Protein AF-A0A9Q0K2D1-F1 (afdb_monomer)

Sequence (538 aa):
MVQVMLWQLGLAVEKKRRWIALNLELIKLFEDSDSLVTKKASMDGAKSKTISRNSLKMVSFIALILSNTYSEKMATAAIEIMHAEAAASGDEMCTAKTMKQGEGLRQYYLQHIHDLQLQVRQKTHNLNRLEAQRNDVNSRVRMLREELQLLQEPGSYVGEVVKVMGKSKVLVKVHPEGKYVVDIDKNIDITKITPSTRVALRNDSYVLHLILPSKVDPLVNLMKVEKVPDSTYDMIGGLDQQIKEIKEVIELPIKHPELFESLGIAQPKGVLLYGPPGTGKTLLARAVAHHTDCTFIRVSGSELVQKYIGEGSRMVRELFVMAREHAPSIIFMDEIDSIGSARMESGTGNGDSEVQRTMLELLNQLDGFEASNKIKVLMATNRIDILDQALLRPGRIDRKIEFPNPNEESRFDILKIHSRKMNLMRGIDLKKIAEKMNGASGAELKAVCTEAGMFALRERRVHVTHEDFEMAVAKVMKKETDKNMSLRKLWKVGLSSGPLLPLESISSSRDEVRVVSLPLTKYAPAWSSVVIGDTGTW

Secondary structure (DSSP, 8-state):
-HHHHHHHHHHHHHHHHHHHHHHHHHHHHHHHHHHHHHHHTTT--S------HHHHHHHHHHHHHHHHHHHHHHHHHHHHHHHHHHHT-----------SSSHHHHHHHHHHHHHHHHHHHHHHHHHHHHHHHHHHHHHHHHHHHHHHHHHTSPPPEEEEEEEEETTTEEEEEETTTEEEEEEBPTTS-GGG--TT-EEEEPTTT--EEEEPPP---HHHHHHEESS-----GGGS-S-HHHHHHHIIIIIHHHH-HHHHHHHTPPPP-EEEEESSTTSSHHHHHHHHHHHHTPEEEEEEGGGG--SSTTHHHHHHHHHHHHHHHT-SEEEEEE-GGGT-B--------HHHHHHHHHHHHHHHHHHT--TTS-EEEEEEES-SSSB-TTTTSTTT--EEEE-PPPPHHHHHHHHHHHHTTS-BPTT--HHHHHHH-TT--HHHHHHHHHHHHHHHHHTT-SSB-HHHHHHHHHHHHHHHHHHHHHHHHHHHHHS---------------------------------PPP-------

Organism: NCBI:txid273540

Nearest PDB structures (foldseek):
  6j30-assembly1_K  TM=7.390E-01  e=2.568E-34  Saccharomyces cerevisiae S288C
  6fvu-assembly1_K  TM=7.176E-01  e=6.577E-34  Saccharomyces cerevisiae S288C
  5mpb-assembly1_K  TM=7.673E-01  e=1.969E-31  Saccharomyces cerevisiae S288C
  5wvi-assembly1_K  TM=7.295E-01  e=3.760E-31  Saccharomyces cerevisiae S288C
  8xqw-assembly1_E  TM=7.705E-01  e=4.308E-27  Chlamydomonas reinhardtii

InterPro domains:
  IPR003593 AAA+ ATPase domain [SM00382] (267-407)
  IPR003959 ATPase, AAA-type, core [PF00004] (271-404)
  IPR003960 ATPase, AAA-type, conserved site [PS00674] (375-393)
  IPR012340 Nucleic acid-binding, OB-fold [G3DSA:2.40.50.140] (119-223)
  IPR027417 P-loop containing nucleoside triphosphate hydrolase [G3DSA:3.40.50.300] (224-405)
  IPR027417 P-loop containing nucleoside triphosphate hydrolase [SSF52540] (229-483)
  IPR032501 Proteasomal ATPase, second OB domain [PF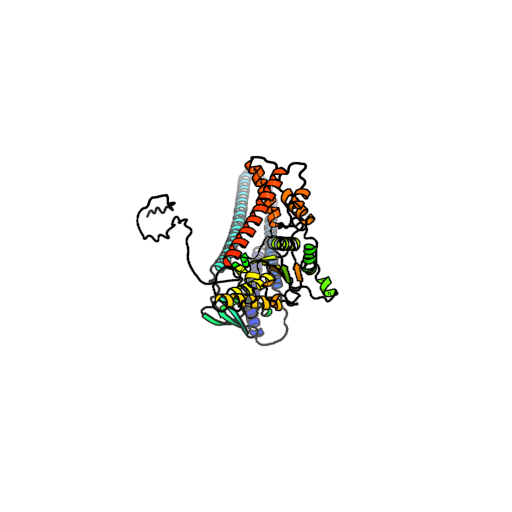16450] (158-213)
  IPR041569 AAA ATPase, AAA+ lid domain [PF17862] (428-470)
  IPR050221 26S Proteasome Regulatory ATPase [PTHR23073] (101-481)

Mean predicted aligned error: 18.63 Å

Radius of gyration: 44.42 Å; Cα contacts (8 Å, |Δi|>4): 544; chains: 1; bounding box: 154×82×91 Å

Solvent-accessible surface area (backbone atoms only — not comparable to full-atom values): 31390 Å² total; per-residue (Å²): 109,71,71,59,50,53,51,51,50,50,53,50,53,51,49,52,51,48,51,52,50,52,50,54,50,51,50,49,54,49,56,53,44,54,60,47,49,67,58,52,69,75,75,66,96,72,91,81,81,83,79,55,75,64,56,60,51,48,53,53,50,49,50,50,50,53,51,52,53,52,51,52,54,49,53,53,51,52,52,52,52,56,52,54,60,60,68,74,71,75,81,86,92,79,81,94,86,85,83,85,79,60,60,65,59,52,50,49,52,52,50,51,50,50,52,51,52,50,50,51,52,52,52,50,53,51,48,54,52,50,51,51,51,50,50,51,52,52,52,49,53,51,52,52,49,55,54,49,50,63,72,66,53,71,75,58,44,64,27,33,28,66,42,80,51,80,92,51,35,32,34,30,36,33,82,88,86,42,78,44,82,27,47,57,40,92,90,59,66,70,88,76,64,49,69,68,40,37,32,32,20,39,68,92,74,48,33,38,75,45,79,47,75,79,84,62,56,68,71,58,58,68,29,46,43,92,68,66,66,98,38,54,69,86,75,57,46,68,48,65,67,59,52,50,55,47,40,61,58,52,46,40,54,72,77,44,47,64,61,35,64,76,69,70,49,85,68,70,50,19,36,37,39,33,31,63,78,46,61,47,68,73,55,52,56,41,17,51,36,52,75,62,78,37,44,35,32,53,44,50,28,65,73,48,62,56,95,52,88,65,49,27,37,49,51,52,53,35,47,56,50,54,40,60,78,46,58,48,19,38,42,35,35,37,49,38,51,72,40,32,56,52,76,76,95,65,89,90,59,81,66,60,60,48,36,50,48,28,42,51,44,48,51,51,54,46,63,68,56,59,80,84,53,62,55,40,41,39,36,30,30,61,49,73,87,47,39,38,66,79,56,63,38,78,79,42,31,63,43,78,46,76,45,69,78,56,48,60,69,19,39,30,41,40,46,51,54,64,46,69,83,48,53,65,47,91,86,62,63,56,58,66,54,26,66,75,46,75,87,46,38,56,49,51,50,52,48,28,56,54,41,12,50,51,49,23,49,74,71,72,41,84,50,32,52,62,65,32,44,55,54,17,47,55,54,56,53,48,55,50,53,52,49,55,50,51,54,52,51,53,52,58,60,72,73,65,80,86,86,86,88,79,90,79,90,83,89,82,86,80,84,86,83,79,88,77,89,79,80,92,82,89,82,86,82,88,83,85,83,86,84,82,87,86,78,87,83,134

Foldseek 3Di:
DVVVVVVVVVVVVVVVVVVVVVVVVVVVVVVVVVVVCVVPVVPDDDDDDDPDPVVVVVVVVVVVVVVVVVVVVVVVVVVVVVVVVVVVDDDDDDDDDDDDDCPVVVVVVVVVVVVVVVVVVVVVVVVVVVVVVVVVVVVVVVVVVVVVVVVPFDFWFKWFFAADDPDFWTWTATPPPGIDIAGEDPVDDPVPRDGGWIFTAGPPRRYGDGTDDDDQPVVQVVLWDPDLPPQAPLLAFQCVVLLVVCCVQQVCCLPPVVVCVVVVHQRFAEEEEEAAPQLCLVSSLSNSCVVNVATEGEDELVNLQDPDACSSLVNLVSNVVVCQVRPVYEYEYEAVLSLFFDDDPDDDDPRNVRSPNSVVSNLVVQLPDDSPTNYHYYYYHHDPPRGDCSCVDPSRHPYYGYRYAHDLNRLLSLLVSLCVVAAADPPADSSVLSVLQPRDHSNLSNQLSVQQVVVCVVVVHRYRYNVSSVVSSVVSVVVVVVVVVVVVVVVVVVVDDDDDDDDDDDDDDDDDDDDDDDDDDDDDDDDDDDDDDDDDDD

Structure (mmCIF, N/CA/C/O backbone):
data_AF-A0A9Q0K2D1-F1
#
_entry.id   AF-A0A9Q0K2D1-F1
#
loop_
_atom_site.group_PDB
_atom_site.id
_atom_site.type_symbol
_atom_site.label_atom_id
_atom_site.label_alt_id
_atom_site.label_comp_id
_atom_site.label_asym_id
_atom_site.label_entity_id
_atom_site.label_seq_id
_atom_site.pdbx_PDB_ins_code
_atom_site.Cartn_x
_atom_site.Cartn_y
_atom_site.Cartn_z
_atom_site.occupancy
_atom_site.B_iso_or_equiv
_atom_site.auth_seq_id
_atom_site.auth_comp_id
_atom_site.auth_asym_id
_atom_site.auth_atom_id
_atom_site.pdbx_PDB_model_num
ATOM 1 N N . MET A 1 1 ? -86.880 -24.287 32.270 1.00 38.66 1 MET A N 1
ATOM 2 C CA . MET A 1 1 ? -85.678 -24.571 31.449 1.00 38.66 1 MET A CA 1
ATOM 3 C C . MET A 1 1 ? -84.799 -23.327 31.274 1.00 38.66 1 MET A C 1
ATOM 5 O O . MET A 1 1 ? -83.650 -23.365 31.689 1.00 38.66 1 MET A O 1
ATOM 9 N N . VAL A 1 2 ? -85.349 -22.192 30.816 1.00 34.75 2 VAL A N 1
ATOM 10 C CA . VAL A 1 2 ? -84.634 -20.898 30.666 1.00 34.75 2 VAL A CA 1
ATOM 11 C C . VAL A 1 2 ? -83.941 -20.415 31.955 1.00 34.75 2 VAL A C 1
ATOM 13 O O . VAL A 1 2 ? -82.806 -19.957 31.919 1.00 34.75 2 VAL A O 1
ATOM 16 N N . GLN A 1 3 ? -84.568 -20.598 33.120 1.00 31.14 3 GLN A N 1
ATOM 17 C CA . GLN A 1 3 ? -84.006 -20.168 34.410 1.00 31.14 3 GLN A CA 1
ATOM 18 C C . GLN A 1 3 ? -82.825 -21.035 34.889 1.00 31.14 3 GLN A C 1
ATOM 20 O O . GLN A 1 3 ? -81.918 -20.535 35.546 1.00 31.14 3 GLN A O 1
ATOM 25 N N . VAL A 1 4 ? -82.788 -22.314 34.491 1.00 40.25 4 VAL A N 1
ATOM 26 C CA . VAL A 1 4 ? -81.650 -23.220 34.740 1.00 40.25 4 VAL A CA 1
ATOM 27 C C . VAL A 1 4 ? -80.495 -22.901 33.782 1.00 40.25 4 VAL A C 1
ATOM 29 O O . VAL A 1 4 ? -79.338 -22.926 34.192 1.00 40.25 4 VAL A O 1
ATOM 32 N N . MET A 1 5 ? -80.800 -22.512 32.538 1.00 36.09 5 MET A N 1
ATOM 33 C CA . MET A 1 5 ? -79.799 -22.052 31.566 1.00 36.09 5 MET A CA 1
ATOM 34 C C . MET A 1 5 ? -79.174 -20.706 31.949 1.00 36.09 5 MET A C 1
ATOM 36 O O . MET A 1 5 ? -77.957 -20.574 31.877 1.00 36.09 5 MET A O 1
ATOM 40 N N . LEU A 1 6 ? -79.959 -19.737 32.435 1.00 39.62 6 LEU A N 1
ATOM 41 C CA . LEU A 1 6 ? -79.442 -18.467 32.973 1.00 39.62 6 LEU A CA 1
ATOM 42 C C . LEU A 1 6 ? -78.546 -18.686 34.198 1.00 39.62 6 LEU A C 1
ATOM 44 O O . LEU A 1 6 ? -77.517 -18.027 34.335 1.00 39.62 6 LEU A O 1
ATOM 48 N N . TRP A 1 7 ? -78.889 -19.656 35.050 1.00 46.50 7 TRP A N 1
ATOM 49 C CA . TRP A 1 7 ? -78.056 -20.037 36.188 1.00 46.50 7 TRP A CA 1
ATOM 50 C C . TRP A 1 7 ? -76.739 -20.702 35.749 1.00 46.50 7 TRP A C 1
ATOM 52 O O . TRP A 1 7 ? -75.678 -20.360 36.269 1.00 46.50 7 TRP A O 1
ATOM 62 N N . GLN A 1 8 ? -76.767 -21.574 34.733 1.00 40.12 8 GLN A N 1
ATOM 63 C CA . GLN A 1 8 ? -75.554 -22.170 34.154 1.00 40.12 8 GLN A CA 1
ATOM 64 C C . GLN A 1 8 ? -74.668 -21.148 33.421 1.00 40.12 8 GLN A C 1
ATOM 66 O O . GLN A 1 8 ? -73.444 -21.212 33.546 1.00 40.12 8 GLN A O 1
ATOM 71 N N . LEU A 1 9 ? -75.258 -20.176 32.716 1.00 41.69 9 LEU A N 1
ATOM 72 C CA . LEU A 1 9 ? -74.539 -19.055 32.096 1.00 41.69 9 LEU A CA 1
ATOM 73 C C . LEU A 1 9 ? -73.896 -18.147 33.150 1.00 41.69 9 LEU A C 1
ATOM 75 O O . LEU A 1 9 ? -72.731 -17.780 33.003 1.00 41.69 9 LEU A O 1
ATOM 79 N N . GLY A 1 10 ? -74.603 -17.861 34.247 1.00 47.88 10 GLY A N 1
ATOM 80 C CA . GLY A 1 10 ? -74.042 -17.162 35.406 1.00 47.88 10 GLY A CA 1
ATOM 81 C C . GLY A 1 10 ? -72.831 -17.899 35.986 1.00 47.88 10 GLY A C 1
ATOM 82 O O . GLY A 1 10 ? -71.760 -17.314 36.132 1.00 47.88 10 GLY A O 1
ATOM 83 N N . LEU A 1 11 ? -72.951 -19.214 36.194 1.00 48.38 11 LEU A N 1
ATOM 84 C CA . LEU A 1 11 ? -71.862 -20.073 36.674 1.00 48.38 11 LEU A CA 1
ATOM 85 C C . LEU A 1 11 ? -70.662 -20.134 35.716 1.00 48.38 11 LEU A C 1
ATOM 87 O O . LEU A 1 11 ? -69.516 -20.194 36.168 1.00 48.38 11 LEU A O 1
ATOM 91 N N . ALA A 1 12 ? -70.895 -20.109 34.402 1.00 45.00 12 ALA A N 1
ATOM 92 C CA . ALA A 1 12 ? -69.836 -20.099 33.395 1.00 45.00 12 ALA A CA 1
ATOM 93 C C . ALA A 1 12 ? -69.091 -18.753 33.354 1.00 45.00 12 ALA A C 1
ATOM 95 O O . ALA A 1 12 ? -67.858 -18.728 33.295 1.00 45.00 12 ALA A O 1
ATOM 96 N N . VAL A 1 13 ? -69.818 -17.636 33.454 1.00 46.59 13 VAL A N 1
ATOM 97 C CA . VAL A 1 13 ? -69.235 -16.286 33.538 1.00 46.59 13 VAL A CA 1
ATOM 98 C C . VAL A 1 13 ? -68.445 -16.117 34.835 1.00 46.59 13 VAL A C 1
ATOM 100 O O . VAL A 1 13 ? -67.347 -15.557 34.823 1.00 46.59 13 VAL A O 1
ATOM 103 N N . GLU A 1 14 ? -68.939 -16.666 35.940 1.00 47.75 14 GLU A N 1
ATOM 104 C CA . GLU A 1 14 ? -68.269 -16.605 37.237 1.00 47.75 14 GLU A CA 1
ATOM 105 C C . GLU A 1 14 ? -67.023 -17.501 37.294 1.00 47.75 14 GLU A C 1
ATOM 107 O O . GLU A 1 14 ? -65.985 -17.083 37.812 1.00 47.75 14 GLU A O 1
ATOM 112 N N . LYS A 1 15 ? -67.049 -18.677 36.645 1.00 47.94 15 LYS A N 1
ATOM 113 C CA . LYS A 1 15 ? -65.844 -19.495 36.416 1.00 47.94 15 LYS A CA 1
ATOM 114 C C . LYS A 1 15 ? -64.822 -18.787 35.526 1.00 47.94 15 LYS A C 1
ATOM 116 O O . LYS A 1 15 ? -63.636 -18.844 35.835 1.00 47.94 15 LYS A O 1
ATOM 121 N N . LYS A 1 16 ? -65.250 -18.078 34.473 1.00 45.62 16 LYS A N 1
ATOM 122 C CA . LYS A 1 16 ? -64.355 -17.285 33.608 1.00 45.62 16 LYS A CA 1
ATOM 123 C C . LYS A 1 16 ? -63.723 -16.119 34.372 1.00 45.62 16 LYS A C 1
ATOM 125 O O . LYS A 1 16 ? -62.518 -15.913 34.268 1.00 45.62 16 LYS A O 1
ATOM 130 N N . ARG A 1 17 ? -64.499 -15.402 35.193 1.00 47.56 17 ARG A N 1
ATOM 131 C CA . ARG A 1 17 ? -63.982 -14.346 36.081 1.00 47.56 17 ARG A CA 1
ATOM 132 C C . ARG A 1 17 ? -62.979 -14.893 37.093 1.00 47.56 17 ARG A C 1
ATOM 134 O O . ARG A 1 17 ? -61.917 -14.303 37.245 1.00 47.56 17 ARG A O 1
ATOM 141 N N . ARG A 1 18 ? -63.276 -16.031 37.731 1.00 47.97 18 ARG A N 1
ATOM 142 C CA . ARG A 1 18 ? -62.353 -16.686 38.673 1.00 47.97 18 ARG A CA 1
ATOM 143 C C . ARG A 1 18 ? -61.088 -17.201 37.996 1.00 47.97 18 ARG A C 1
ATOM 145 O O . ARG A 1 18 ? -60.022 -17.057 38.569 1.00 47.97 18 ARG A O 1
ATOM 152 N N . TRP A 1 19 ? -61.179 -17.737 36.780 1.00 53.19 19 TRP A N 1
ATOM 153 C CA . TRP A 1 19 ? -60.013 -18.207 36.028 1.00 53.19 19 TRP A CA 1
ATOM 154 C C . TRP A 1 19 ? -59.113 -17.053 35.563 1.00 53.19 19 TRP A C 1
ATOM 156 O O . TRP A 1 19 ? -57.895 -17.143 35.669 1.00 53.19 19 TRP A O 1
ATOM 166 N N . ILE A 1 20 ? -59.701 -15.935 35.122 1.00 49.44 20 ILE A N 1
ATOM 167 C CA . ILE A 1 20 ? -58.951 -14.713 34.786 1.00 49.44 20 ILE A CA 1
ATOM 168 C C . ILE A 1 20 ? -58.309 -14.112 36.041 1.00 49.44 20 ILE A C 1
ATOM 170 O O . ILE A 1 20 ? -57.151 -13.713 35.985 1.00 49.44 20 ILE A O 1
ATOM 174 N N . ALA A 1 21 ? -59.024 -14.086 37.170 1.00 50.44 21 ALA A N 1
ATOM 175 C CA . ALA A 1 21 ? -58.477 -13.627 38.444 1.00 50.44 21 ALA A CA 1
ATOM 176 C C . ALA A 1 21 ? -57.303 -14.506 38.902 1.00 50.44 21 ALA A C 1
ATOM 178 O O . ALA A 1 21 ? -56.246 -13.964 39.195 1.00 50.44 21 ALA A O 1
ATOM 179 N N . LEU A 1 22 ? -57.441 -15.837 38.851 1.00 50.16 22 LEU A N 1
ATOM 180 C CA . LEU A 1 22 ? -56.369 -16.790 39.170 1.00 50.16 22 LEU A CA 1
ATOM 181 C C . LEU A 1 22 ? -55.154 -16.637 38.250 1.00 50.16 22 LEU A C 1
ATOM 183 O O . LEU A 1 22 ? -54.030 -16.716 38.728 1.00 50.16 22 LEU A O 1
ATOM 187 N N . ASN A 1 23 ? -55.354 -16.379 36.953 1.00 47.16 23 ASN A N 1
ATOM 188 C CA . ASN A 1 23 ? -54.243 -16.135 36.030 1.00 47.16 23 ASN A CA 1
ATOM 189 C C . ASN A 1 23 ? -53.568 -14.778 36.260 1.00 47.16 23 ASN A C 1
ATOM 191 O O . ASN A 1 23 ? -52.349 -14.698 36.164 1.00 47.16 23 ASN A O 1
ATOM 195 N N . LEU A 1 24 ? -54.316 -13.723 36.600 1.00 47.72 24 LEU A N 1
ATOM 196 C CA . LEU A 1 24 ? -53.720 -12.442 36.999 1.00 47.72 24 LEU A CA 1
ATOM 197 C C . LEU A 1 24 ? -52.969 -12.548 38.333 1.00 47.72 24 LEU A C 1
ATOM 199 O O . LEU A 1 24 ? -51.940 -11.900 38.504 1.00 47.72 24 LEU A O 1
ATOM 203 N N . GLU A 1 25 ? -53.459 -13.369 39.259 1.00 47.00 25 GLU A N 1
ATOM 204 C CA . GLU A 1 25 ? -52.805 -13.643 40.539 1.00 47.00 25 GLU A CA 1
ATOM 205 C C . GLU A 1 25 ? -51.547 -14.505 40.352 1.00 47.00 25 GLU A C 1
ATOM 207 O O . GLU A 1 25 ? -50.524 -14.222 40.963 1.00 47.00 25 GLU A O 1
ATOM 212 N N . LEU A 1 26 ? -51.565 -15.474 39.427 1.00 46.88 26 LEU A N 1
ATOM 213 C CA . LEU A 1 26 ? -50.390 -16.247 39.001 1.00 46.88 26 LEU A CA 1
ATOM 214 C C . LEU A 1 26 ? -49.335 -15.382 38.302 1.00 46.88 26 LEU A C 1
ATOM 216 O O . LEU A 1 26 ? -48.149 -15.590 38.532 1.00 46.88 26 LEU A O 1
ATOM 220 N N . ILE A 1 27 ? -49.748 -14.407 37.485 1.00 49.31 27 ILE A N 1
ATOM 221 C CA . ILE A 1 27 ? -48.839 -13.443 36.843 1.00 49.31 27 ILE A CA 1
ATOM 222 C C . ILE A 1 27 ? -48.213 -12.516 37.895 1.00 49.31 27 ILE A C 1
ATOM 224 O O . ILE A 1 27 ? -47.000 -12.324 37.874 1.00 49.31 27 ILE A O 1
ATOM 228 N N . LYS A 1 28 ? -48.999 -12.027 38.867 1.00 43.44 28 LYS A N 1
ATOM 229 C CA . LYS A 1 28 ? -48.483 -11.240 40.002 1.00 43.44 28 LYS A CA 1
ATOM 230 C C . LYS A 1 28 ? -47.548 -12.041 40.907 1.00 43.44 28 LYS A C 1
ATOM 232 O O . LYS A 1 28 ? -46.496 -11.539 41.276 1.00 43.44 28 LYS A O 1
ATOM 237 N N . LEU A 1 29 ? -47.881 -13.296 41.215 1.00 44.88 29 LEU A N 1
ATOM 238 C CA . LEU A 1 29 ? -47.012 -14.195 41.983 1.00 44.88 29 LEU A CA 1
ATOM 239 C C . LEU A 1 29 ? -45.710 -14.515 41.229 1.00 44.88 29 LEU A C 1
ATOM 241 O O . LEU A 1 29 ? -44.682 -14.724 41.872 1.00 44.88 29 LEU A O 1
ATOM 245 N N . PHE A 1 30 ? -45.723 -14.509 39.889 1.00 41.59 30 PHE A N 1
ATOM 246 C CA . PHE A 1 30 ? -44.513 -14.652 39.074 1.00 41.59 30 PHE A CA 1
ATOM 247 C C . PHE A 1 30 ? -43.659 -13.370 39.050 1.00 41.59 30 PHE A C 1
ATOM 249 O O . PHE A 1 30 ? -42.445 -13.466 39.227 1.00 41.59 30 PHE A O 1
ATOM 256 N N . GLU A 1 31 ? -44.263 -12.181 38.935 1.00 45.78 31 GLU A N 1
ATOM 257 C CA . GLU A 1 31 ? -43.561 -10.886 39.063 1.00 45.78 31 GLU A CA 1
ATOM 258 C C . GLU A 1 31 ? -42.964 -10.680 40.468 1.00 45.78 31 GLU A C 1
ATOM 260 O O . GLU A 1 31 ? -41.815 -10.248 40.604 1.00 45.78 31 GLU A O 1
ATOM 265 N N . ASP A 1 32 ? -43.683 -11.077 41.520 1.00 40.50 32 ASP A N 1
ATOM 266 C CA . ASP A 1 32 ? -43.179 -11.027 42.895 1.00 40.50 32 ASP A CA 1
ATOM 267 C C . ASP A 1 32 ? -42.064 -12.060 43.129 1.00 40.50 32 ASP A C 1
ATOM 269 O O . ASP A 1 32 ? -41.114 -11.787 43.870 1.00 40.50 32 ASP A O 1
ATOM 273 N N . SER A 1 33 ? -42.103 -13.215 42.451 1.00 43.09 33 SER A N 1
ATOM 274 C CA . SER A 1 33 ? -41.017 -14.200 42.499 1.00 43.09 33 SER A CA 1
ATOM 275 C C . SER A 1 33 ? -39.740 -13.728 41.790 1.00 43.09 33 SER A C 1
ATOM 277 O O . SER A 1 33 ? -38.655 -13.995 42.304 1.00 43.09 33 SER A O 1
ATOM 279 N N . ASP A 1 34 ? -39.826 -12.922 40.724 1.00 41.09 34 ASP A N 1
ATOM 280 C CA . ASP A 1 34 ? -38.661 -12.252 40.119 1.00 41.09 34 ASP A CA 1
ATOM 281 C C . ASP A 1 34 ? -38.061 -11.185 41.062 1.00 41.09 34 ASP A C 1
ATOM 283 O O . ASP A 1 34 ? -36.836 -11.031 41.141 1.00 41.09 34 ASP A O 1
ATOM 287 N N . SER A 1 35 ? -38.888 -10.510 41.874 1.00 39.38 35 SER A N 1
ATOM 288 C CA . SER A 1 35 ? -38.424 -9.569 42.913 1.00 39.38 35 SER A CA 1
ATOM 289 C C . SER A 1 35 ? -37.760 -10.262 44.123 1.00 39.38 35 SER A C 1
ATOM 291 O O . SER A 1 35 ? -36.854 -9.716 44.762 1.00 39.38 35 SER A O 1
ATOM 293 N N . LEU A 1 36 ? -38.164 -11.503 44.425 1.00 33.53 36 LEU A N 1
ATOM 294 C CA . LEU A 1 36 ? -37.605 -12.322 45.506 1.00 33.53 36 LEU A CA 1
ATOM 295 C C . LEU A 1 36 ? -36.385 -13.142 45.058 1.00 33.53 36 LEU A C 1
ATOM 297 O O . LEU A 1 36 ? -35.463 -13.325 45.852 1.00 33.53 36 LEU A O 1
ATOM 301 N N . VAL A 1 37 ? -36.308 -13.570 43.794 1.00 38.34 37 VAL A N 1
ATOM 302 C CA . VAL A 1 37 ? -35.116 -14.216 43.210 1.00 38.34 37 VAL A CA 1
ATOM 303 C C . VAL A 1 37 ? -33.985 -13.199 43.027 1.00 38.34 37 VAL A C 1
ATOM 305 O O . VAL A 1 37 ? -32.831 -13.525 43.302 1.00 38.34 37 VAL A O 1
ATOM 308 N N . THR A 1 38 ? -34.297 -11.938 42.702 1.00 39.44 38 THR A N 1
ATOM 309 C CA . THR A 1 38 ? -33.304 -10.846 42.684 1.00 39.44 38 THR A CA 1
ATOM 310 C C . THR A 1 38 ? -32.811 -10.440 44.080 1.00 39.44 38 THR A C 1
ATOM 312 O O . THR A 1 38 ? -31.668 -10.004 44.201 1.00 39.44 38 THR A O 1
ATOM 315 N N . LYS A 1 39 ? -33.591 -10.664 45.152 1.00 33.34 39 LYS A N 1
ATOM 316 C CA . LYS A 1 39 ? -33.127 -10.479 46.544 1.00 33.34 39 LYS A CA 1
ATOM 317 C C . LYS A 1 39 ? -32.429 -11.703 47.150 1.00 33.34 39 LYS A C 1
ATOM 319 O O . LYS A 1 39 ? -31.527 -11.528 47.963 1.00 33.34 39 LYS A O 1
ATOM 324 N N . LYS A 1 40 ? -32.785 -12.934 46.763 1.00 28.20 40 LYS A N 1
ATOM 325 C CA . LYS A 1 40 ? -32.207 -14.168 47.339 1.00 28.20 40 LYS A CA 1
ATOM 326 C C . LYS A 1 40 ? -30.975 -14.694 46.587 1.00 28.20 40 LYS A C 1
ATOM 328 O O . LYS A 1 40 ? -30.161 -15.392 47.181 1.00 28.20 40 LYS A O 1
ATOM 333 N N . ALA A 1 41 ? -30.751 -14.271 45.338 1.00 33.28 41 ALA A N 1
ATOM 334 C CA . ALA A 1 41 ? -29.494 -14.517 44.614 1.00 33.28 41 ALA A CA 1
ATOM 335 C C . ALA A 1 41 ? -28.286 -13.726 45.171 1.00 33.28 41 ALA A C 1
ATOM 337 O O . ALA A 1 41 ? -27.165 -13.905 44.701 1.00 33.28 41 ALA A O 1
ATOM 338 N N . SER A 1 42 ? -28.497 -12.876 46.185 1.00 38.31 42 SER A N 1
ATOM 339 C CA . SER A 1 42 ? -27.438 -12.184 46.927 1.00 38.31 42 SER A CA 1
ATOM 340 C C . SER A 1 42 ? -26.856 -13.007 48.091 1.00 38.31 42 SER A C 1
ATOM 342 O O . SER A 1 42 ? -25.910 -12.518 48.709 1.00 38.31 42 SER A O 1
ATOM 344 N N . MET A 1 43 ? -27.363 -14.212 48.409 1.00 37.53 43 MET A N 1
ATOM 345 C CA . MET A 1 43 ? -26.906 -14.931 49.613 1.00 37.53 43 MET A CA 1
ATOM 346 C C . MET A 1 43 ? -26.414 -16.375 49.473 1.00 37.53 43 MET A C 1
ATOM 348 O O . MET A 1 43 ? -25.640 -16.761 50.335 1.00 37.53 43 MET A O 1
ATOM 352 N N . ASP A 1 44 ? -26.703 -17.141 48.417 1.00 27.56 44 ASP A N 1
ATOM 353 C CA . ASP A 1 44 ? -26.186 -18.520 48.335 1.00 27.56 44 ASP A CA 1
ATOM 354 C C . ASP A 1 44 ? -25.525 -18.832 46.990 1.00 27.56 44 ASP A C 1
ATOM 356 O O . ASP A 1 44 ? -26.148 -18.861 45.926 1.00 27.56 44 ASP A O 1
ATOM 360 N N . GLY A 1 45 ? -24.216 -19.079 47.048 1.00 40.09 45 GLY A N 1
ATOM 361 C CA . GLY A 1 45 ? -23.428 -19.553 45.924 1.00 40.09 45 GLY A CA 1
ATOM 362 C C . GLY A 1 45 ? -23.644 -21.043 45.685 1.00 40.09 45 GLY A C 1
ATOM 363 O O . GLY A 1 45 ? -23.000 -21.852 46.335 1.00 40.09 45 GLY A O 1
ATOM 364 N N . ALA A 1 46 ? -24.486 -21.407 44.716 1.00 30.91 46 ALA A N 1
ATOM 365 C CA . ALA A 1 46 ? -24.336 -22.623 43.908 1.00 30.91 46 ALA A CA 1
ATOM 366 C C . ALA A 1 46 ? -25.401 -22.712 42.801 1.00 30.91 46 ALA A C 1
ATOM 368 O O . ALA A 1 46 ? -26.595 -22.630 43.058 1.00 30.91 46 ALA A O 1
ATOM 369 N N . LYS A 1 47 ? -24.917 -22.954 41.573 1.00 38.97 47 LYS A N 1
ATOM 370 C CA . LYS A 1 47 ? -25.559 -23.647 40.436 1.00 38.97 47 LYS A CA 1
ATOM 371 C C . LYS A 1 47 ? -27.092 -23.531 40.331 1.00 38.97 47 LYS A C 1
ATOM 373 O O . LYS A 1 47 ? -27.813 -24.341 40.903 1.00 38.97 47 LYS A O 1
ATOM 378 N N . SER A 1 48 ? -27.591 -22.669 39.443 1.00 27.53 48 SER A N 1
ATOM 379 C CA . SER A 1 48 ? -28.938 -22.858 38.890 1.00 27.53 48 SER A CA 1
ATOM 380 C C . SER A 1 48 ? -29.037 -22.451 37.421 1.00 27.53 48 SER A C 1
ATOM 382 O O . SER A 1 48 ? -28.336 -21.565 36.939 1.00 27.53 48 SER A O 1
ATOM 384 N N . LYS A 1 49 ? -29.868 -23.214 36.713 1.00 32.53 49 LYS A N 1
ATOM 385 C CA . LYS A 1 49 ? -29.982 -23.367 35.263 1.00 32.53 49 LYS A CA 1
ATOM 386 C C . LYS A 1 49 ? -30.425 -22.076 34.576 1.00 32.53 49 LYS A C 1
ATOM 388 O O . LYS A 1 49 ? -31.440 -21.486 34.930 1.00 32.53 49 LYS A O 1
ATOM 393 N N . THR A 1 50 ? -29.710 -21.711 33.518 1.00 32.28 50 THR A N 1
ATOM 394 C CA . THR A 1 50 ? -30.084 -20.660 32.571 1.00 32.28 50 THR A CA 1
ATOM 395 C C . THR A 1 50 ? -31.337 -21.092 31.804 1.00 32.28 50 THR A C 1
ATOM 397 O O . THR A 1 50 ? -31.263 -21.852 30.840 1.00 32.28 50 THR A O 1
ATOM 400 N N . ILE A 1 51 ? -32.510 -20.636 32.242 1.00 34.84 51 ILE A N 1
ATOM 401 C CA . ILE A 1 51 ? -33.745 -20.766 31.466 1.00 34.84 51 ILE A CA 1
ATOM 402 C C . ILE A 1 51 ? -33.671 -19.729 30.343 1.00 34.84 51 ILE A C 1
ATOM 404 O O . ILE A 1 51 ? -33.719 -18.522 30.561 1.00 34.84 51 ILE A O 1
ATOM 408 N N . SER A 1 52 ? -33.465 -20.229 29.127 1.00 34.91 52 SER A N 1
ATOM 409 C CA . SER A 1 52 ? -33.321 -19.452 27.898 1.00 34.91 52 SER A CA 1
ATOM 410 C C . SER A 1 52 ? -34.507 -18.504 27.677 1.00 34.91 52 SER A C 1
ATOM 412 O O . SER A 1 52 ? -35.664 -18.894 27.841 1.00 34.91 52 SER A O 1
ATOM 414 N N . ARG A 1 53 ? -34.226 -17.283 27.206 1.00 38.78 53 ARG A N 1
ATOM 415 C CA . ARG A 1 53 ? -35.204 -16.285 26.722 1.00 38.78 53 ARG A CA 1
ATOM 416 C C . ARG A 1 53 ? -36.163 -16.843 25.651 1.00 38.78 53 ARG A C 1
ATOM 418 O O . ARG A 1 53 ? -37.254 -16.305 25.473 1.00 38.78 53 ARG A O 1
ATOM 425 N N . ASN A 1 54 ? -35.803 -17.946 24.985 1.00 33.22 54 ASN A N 1
ATOM 426 C CA . ASN A 1 54 ? -36.687 -18.651 24.050 1.00 33.22 54 ASN A CA 1
ATOM 427 C C . ASN A 1 54 ? -37.829 -19.397 24.755 1.00 33.22 54 ASN A C 1
ATOM 429 O O . ASN A 1 54 ? -38.894 -19.546 24.168 1.00 33.22 54 ASN A O 1
ATOM 433 N N . SER A 1 55 ? -37.654 -19.793 26.019 1.00 35.47 55 SER A N 1
ATOM 434 C CA . SER A 1 55 ? -38.690 -20.453 26.829 1.00 35.47 55 SER A CA 1
ATOM 435 C C . SER A 1 55 ? -39.828 -19.485 27.170 1.00 35.47 55 SER A C 1
ATOM 437 O O . SER A 1 55 ? -40.991 -19.844 27.036 1.00 35.47 55 SER A O 1
ATOM 439 N N . LEU A 1 56 ? -39.509 -18.228 27.516 1.00 40.56 56 LEU A N 1
ATOM 440 C CA . LEU A 1 56 ? -40.510 -17.177 27.764 1.00 40.56 56 LEU A CA 1
ATOM 441 C C . LEU A 1 56 ? -41.266 -16.776 26.492 1.00 40.56 56 LEU A C 1
ATOM 443 O O . LEU A 1 56 ? -42.479 -16.574 26.533 1.00 40.56 56 LEU A O 1
ATOM 447 N N . LYS A 1 57 ? -40.571 -16.714 25.347 1.00 38.16 57 LYS A N 1
ATOM 448 C CA . LYS A 1 57 ? -41.234 -16.512 24.052 1.00 38.16 57 LYS A CA 1
ATOM 449 C C . LYS A 1 57 ? -42.141 -17.692 23.707 1.00 38.16 57 LYS A C 1
ATOM 451 O O . LYS A 1 57 ? -43.253 -17.453 23.261 1.00 38.16 57 LYS A O 1
ATOM 456 N N . MET A 1 58 ? -41.727 -18.932 23.986 1.00 34.53 58 MET A N 1
ATOM 457 C CA . MET A 1 58 ? -42.569 -20.117 23.784 1.00 34.53 58 MET A CA 1
ATOM 458 C C . MET A 1 58 ? -43.811 -20.120 24.679 1.00 34.53 58 MET A C 1
ATOM 460 O O . MET A 1 58 ? -44.895 -20.391 24.182 1.00 34.53 58 MET A O 1
ATOM 464 N N . VAL A 1 59 ? -43.694 -19.776 25.964 1.00 41.66 59 VAL A N 1
ATOM 465 C CA . VAL A 1 59 ? -44.844 -19.748 26.888 1.00 41.66 59 VAL A CA 1
ATOM 466 C C . VAL A 1 59 ? -45.830 -18.635 26.518 1.00 41.66 59 VAL A C 1
ATOM 468 O O . VAL A 1 59 ? -47.035 -18.869 26.524 1.00 41.66 59 VAL A O 1
ATOM 471 N N . SER A 1 60 ? -45.342 -17.461 26.101 1.00 42.22 60 SER A N 1
ATOM 472 C CA . SER A 1 60 ? -46.193 -16.378 25.584 1.00 42.22 60 SER A CA 1
ATOM 473 C C . SER A 1 60 ? -46.864 -16.753 24.253 1.00 42.22 60 SER A C 1
ATOM 475 O O . SER A 1 60 ? -48.052 -16.500 24.061 1.00 42.22 60 SER A O 1
ATOM 477 N N . PHE A 1 61 ? -46.150 -17.451 23.365 1.00 39.50 61 PHE A N 1
ATOM 478 C CA . PHE A 1 61 ? -46.687 -17.931 22.088 1.00 39.50 61 PHE A CA 1
ATOM 479 C C . PHE A 1 61 ? -47.732 -19.042 22.279 1.00 39.50 61 PHE A C 1
ATOM 481 O O . PHE A 1 61 ? -48.776 -19.024 21.633 1.00 39.50 61 PHE A O 1
ATOM 488 N N . ILE A 1 62 ? -47.509 -19.962 23.224 1.00 43.16 62 ILE A N 1
ATOM 489 C CA . ILE A 1 62 ? -48.471 -21.005 23.607 1.00 43.16 62 ILE A CA 1
ATOM 490 C C . ILE A 1 62 ? -49.700 -20.381 24.283 1.00 43.16 62 ILE A C 1
ATOM 492 O O . ILE A 1 62 ? -50.819 -20.784 23.978 1.00 43.16 62 ILE A O 1
ATOM 496 N N . ALA A 1 63 ? -49.534 -19.357 25.128 1.00 41.44 63 ALA A N 1
ATOM 497 C CA . ALA A 1 63 ? -50.652 -18.617 25.719 1.00 41.44 63 ALA A CA 1
ATOM 498 C C . ALA A 1 63 ? -51.475 -17.852 24.664 1.00 41.44 63 ALA A C 1
ATOM 500 O O . ALA A 1 63 ? -52.704 -17.821 24.750 1.00 41.44 63 ALA A O 1
ATOM 501 N N . LEU A 1 64 ? -50.827 -17.294 23.634 1.00 41.97 64 LEU A N 1
ATOM 502 C CA . LEU A 1 64 ? -51.500 -16.623 22.519 1.00 41.97 64 LEU A CA 1
ATOM 503 C C . LEU A 1 64 ? -52.275 -17.621 21.641 1.00 41.97 64 LEU A C 1
ATOM 505 O O . LEU A 1 64 ? -53.428 -17.365 21.300 1.00 41.97 64 LEU A O 1
ATOM 509 N N . ILE A 1 65 ? -51.683 -18.783 21.334 1.00 39.59 65 ILE A N 1
ATOM 510 C CA . ILE A 1 65 ? -52.336 -19.865 20.576 1.00 39.59 65 ILE A CA 1
ATOM 511 C C . ILE A 1 65 ? -53.509 -20.455 21.369 1.00 39.59 65 ILE A C 1
ATOM 513 O O . ILE A 1 65 ? -54.584 -20.671 20.809 1.00 39.59 65 ILE A O 1
ATOM 517 N N . LEU A 1 66 ? -53.351 -20.676 22.676 1.00 38.97 66 LEU A N 1
ATOM 518 C CA . LEU A 1 66 ? -54.426 -21.180 23.534 1.00 38.97 66 LEU A CA 1
ATOM 519 C C . LEU A 1 66 ? -55.559 -20.157 23.699 1.00 38.97 66 LEU A C 1
ATOM 521 O O . LEU A 1 66 ? -56.718 -20.553 23.722 1.00 38.97 66 LEU A O 1
ATOM 525 N N . SER A 1 67 ? -55.252 -18.856 23.736 1.00 43.47 67 SER A N 1
ATOM 526 C CA . SER A 1 67 ? -56.256 -17.781 23.745 1.00 43.47 67 SER A CA 1
ATOM 527 C C . SER A 1 67 ? -57.036 -17.706 22.424 1.00 43.47 67 SER A C 1
ATOM 529 O O . SER A 1 67 ? -58.268 -17.656 22.433 1.00 43.47 67 SER A O 1
ATOM 531 N N . ASN A 1 68 ? -56.342 -17.789 21.281 1.00 38.19 68 ASN A N 1
ATOM 532 C CA . ASN A 1 68 ? -56.985 -17.760 19.963 1.00 38.19 68 ASN A CA 1
ATOM 533 C C . ASN A 1 68 ? -57.846 -19.007 19.712 1.00 38.19 68 ASN A C 1
ATOM 535 O O . ASN A 1 68 ? -58.981 -18.888 19.258 1.00 38.19 68 ASN A O 1
ATOM 539 N N . THR A 1 69 ? -57.363 -20.192 20.095 1.00 42.47 69 THR A N 1
ATOM 540 C CA . THR A 1 69 ? -58.120 -21.449 19.951 1.00 42.47 69 THR A CA 1
ATOM 541 C C . THR A 1 69 ? -59.320 -21.541 20.904 1.00 42.47 69 THR A C 1
ATOM 543 O O . THR A 1 69 ? -60.327 -22.155 20.553 1.00 42.47 69 THR A O 1
ATOM 546 N N . TYR A 1 70 ? -59.277 -20.901 22.083 1.00 45.94 70 TYR A N 1
ATOM 547 C CA . TYR A 1 70 ? -60.449 -20.778 22.967 1.00 45.94 70 TYR A CA 1
ATOM 548 C C . TYR A 1 70 ? -61.494 -19.786 22.435 1.00 45.94 70 TYR A C 1
ATOM 550 O O . TYR A 1 70 ? -62.689 -19.982 22.663 1.00 45.94 70 TYR A O 1
ATOM 558 N N . SER A 1 71 ? -61.060 -18.741 21.723 1.00 47.19 71 SER A N 1
ATOM 559 C CA . SER A 1 71 ? -61.951 -17.779 21.063 1.00 47.19 71 SER A CA 1
ATOM 560 C C . SER A 1 71 ? -62.678 -18.413 19.872 1.00 47.19 71 SER A C 1
ATOM 562 O O . SER A 1 71 ? -63.897 -18.290 19.760 1.00 47.19 71 SER A O 1
ATOM 564 N N . GLU A 1 72 ? -61.968 -19.191 19.046 1.00 42.59 72 GLU A N 1
ATOM 565 C CA . GLU A 1 72 ? -62.563 -19.929 17.921 1.00 42.59 72 GLU A CA 1
ATOM 566 C C . GLU A 1 72 ? -63.574 -20.985 18.386 1.00 42.59 72 GLU A C 1
ATOM 568 O O . GLU A 1 72 ? -64.673 -21.055 17.839 1.00 42.59 72 GLU A O 1
ATOM 573 N N . LYS A 1 73 ? -63.265 -21.743 19.451 1.00 43.56 73 LYS A N 1
ATOM 574 C CA . LYS A 1 73 ? -64.190 -22.748 20.012 1.00 43.56 73 LYS A CA 1
ATOM 575 C C . LYS A 1 73 ? -65.453 -22.138 20.630 1.00 43.56 73 LYS A C 1
ATOM 577 O O . LYS A 1 73 ? -66.517 -22.753 20.582 1.00 43.56 73 LYS A O 1
ATOM 582 N N . MET A 1 74 ? -65.357 -20.933 21.195 1.00 43.16 74 MET A N 1
ATOM 583 C CA . MET A 1 74 ? -66.516 -20.182 21.696 1.00 43.16 74 MET A CA 1
ATOM 584 C C . MET A 1 74 ? -67.360 -19.603 20.556 1.00 43.16 74 MET A C 1
ATOM 586 O O . MET A 1 74 ? -68.583 -19.574 20.669 1.00 43.16 74 MET A O 1
ATOM 590 N N . ALA A 1 75 ? -66.733 -19.191 19.450 1.00 40.50 75 ALA A N 1
ATOM 591 C CA . ALA A 1 75 ? -67.445 -18.744 18.257 1.00 40.50 75 ALA A CA 1
ATOM 592 C C . ALA A 1 75 ? -68.213 -19.899 17.587 1.00 40.50 75 ALA A C 1
ATOM 594 O O . ALA A 1 75 ? -69.374 -19.721 17.231 1.00 40.50 75 ALA A O 1
ATOM 595 N N . THR A 1 76 ? -67.629 -21.101 17.497 1.00 44.47 76 THR A N 1
ATOM 596 C CA . THR A 1 76 ? -68.335 -22.294 16.991 1.00 44.47 76 THR A CA 1
ATOM 597 C C . THR A 1 76 ? -69.443 -22.766 17.932 1.00 44.47 76 THR A C 1
ATOM 599 O O . THR A 1 76 ? -70.530 -23.082 17.460 1.00 44.47 76 THR A O 1
ATOM 602 N N . ALA A 1 77 ? -69.230 -22.726 19.254 1.00 44.12 77 ALA A N 1
ATOM 603 C CA . ALA A 1 77 ? -70.272 -23.067 20.229 1.00 44.12 77 ALA A CA 1
ATOM 604 C C . ALA A 1 77 ? -71.444 -22.066 20.205 1.00 44.12 77 ALA A C 1
ATOM 606 O O . ALA A 1 77 ? -72.597 -22.458 20.354 1.00 44.12 77 ALA A O 1
ATOM 607 N N . ALA A 1 78 ? -71.178 -20.778 19.964 1.00 41.47 78 ALA A N 1
ATOM 608 C CA . ALA A 1 78 ? -72.230 -19.777 19.784 1.00 41.47 78 ALA A CA 1
ATOM 609 C C . ALA A 1 78 ? -73.038 -20.009 18.492 1.00 41.47 78 ALA A C 1
ATOM 611 O O . ALA A 1 78 ? -74.255 -19.838 18.498 1.00 41.47 78 ALA A O 1
ATOM 612 N N . ILE A 1 79 ? -72.391 -20.454 17.408 1.00 44.19 79 ILE A N 1
ATOM 613 C CA . ILE A 1 79 ? -73.058 -20.799 16.142 1.00 44.19 79 ILE A CA 1
ATOM 614 C C . ILE A 1 79 ? -73.918 -22.069 16.290 1.00 44.19 79 ILE A C 1
ATOM 616 O O . ILE A 1 79 ? -75.040 -22.096 15.786 1.00 44.19 79 ILE A O 1
ATOM 620 N N . GLU A 1 80 ? -73.457 -23.084 17.030 1.00 43.38 80 GLU A N 1
ATOM 621 C CA . GLU A 1 80 ? -74.243 -24.294 17.330 1.00 43.38 80 GLU A CA 1
ATOM 622 C C . GLU A 1 80 ? -75.473 -23.997 18.202 1.00 43.38 80 GLU A C 1
ATOM 624 O O . GLU A 1 80 ? -76.547 -24.546 17.958 1.00 43.38 80 GLU A O 1
ATOM 629 N N . ILE A 1 81 ? -75.359 -23.076 19.166 1.00 49.44 81 ILE A N 1
ATOM 630 C CA . ILE A 1 81 ? -76.491 -22.643 20.003 1.00 49.44 81 ILE A CA 1
ATOM 631 C C . ILE A 1 81 ? -77.517 -21.856 19.171 1.00 49.44 81 ILE A C 1
ATOM 633 O O . ILE A 1 81 ? -78.717 -22.084 19.316 1.00 49.44 81 ILE A O 1
ATOM 637 N N . MET A 1 82 ? -77.069 -21.008 18.238 1.00 42.09 82 MET A N 1
ATOM 638 C CA . MET A 1 82 ? -77.970 -20.304 17.314 1.00 42.09 82 MET A CA 1
ATOM 639 C C . MET A 1 82 ? -78.665 -21.254 16.318 1.00 42.09 82 MET A C 1
ATOM 641 O O . MET A 1 82 ? -79.816 -21.021 15.954 1.00 42.09 82 MET A O 1
ATOM 645 N N . HIS A 1 83 ? -78.009 -22.345 15.903 1.00 40.97 83 HIS A N 1
ATOM 646 C CA . HIS A 1 83 ? -78.632 -23.398 15.089 1.00 40.97 83 HIS A CA 1
ATOM 647 C C . HIS A 1 83 ? -79.628 -24.260 15.890 1.00 40.97 83 HIS A C 1
ATOM 649 O O . HIS A 1 83 ? -80.640 -24.691 15.335 1.00 40.97 83 HIS A O 1
ATOM 655 N N . ALA A 1 84 ? -79.389 -24.481 17.187 1.00 42.53 84 ALA A N 1
ATOM 656 C CA . ALA A 1 84 ? -80.299 -25.221 18.064 1.00 42.53 84 ALA A CA 1
ATOM 657 C C . ALA A 1 84 ? -81.599 -24.448 18.366 1.00 42.53 84 ALA A C 1
ATOM 659 O O . ALA A 1 84 ? -82.663 -25.055 18.475 1.00 42.53 84 ALA A O 1
ATOM 660 N N . GLU A 1 85 ? -81.541 -23.114 18.434 1.00 38.47 85 GLU A N 1
ATOM 661 C CA . GLU A 1 85 ? -82.725 -22.255 18.596 1.00 38.47 85 GLU A CA 1
ATOM 662 C C . GLU A 1 85 ? -83.602 -22.223 17.329 1.00 38.47 85 GLU A C 1
ATOM 664 O O . GLU A 1 85 ? -84.828 -22.1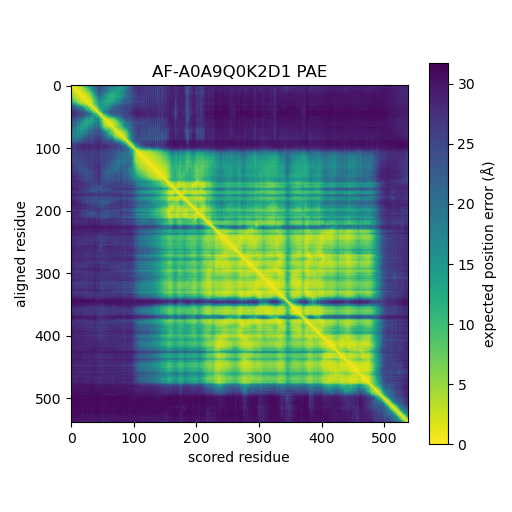77 17.424 1.00 38.47 85 GLU A O 1
ATOM 669 N N . ALA A 1 86 ? -82.997 -22.350 16.140 1.00 36.06 86 ALA A N 1
ATOM 670 C CA . ALA A 1 86 ? -83.727 -22.435 14.873 1.00 36.06 86 ALA A CA 1
ATOM 671 C C . ALA A 1 86 ? -84.500 -23.762 14.705 1.00 36.06 86 ALA A C 1
ATOM 673 O O . ALA A 1 86 ? -85.551 -23.779 14.068 1.00 36.06 86 ALA A O 1
ATOM 674 N N . ALA A 1 87 ? -84.030 -24.861 15.310 1.00 37.91 87 ALA A N 1
ATOM 675 C CA . ALA A 1 87 ? -84.676 -26.177 15.231 1.00 37.91 87 ALA A CA 1
ATOM 676 C C . ALA A 1 87 ? -85.896 -26.338 16.164 1.00 37.91 87 ALA A C 1
ATOM 678 O O . ALA A 1 87 ? -86.694 -27.251 15.971 1.00 37.91 87 ALA A O 1
ATOM 679 N N . ALA A 1 88 ? -86.070 -25.458 17.158 1.00 39.16 88 ALA A N 1
ATOM 680 C CA . ALA A 1 88 ? -87.152 -25.545 18.146 1.00 39.16 88 ALA A CA 1
ATOM 681 C C . ALA A 1 88 ? -88.452 -24.821 17.731 1.00 39.16 88 ALA A C 1
ATOM 683 O O . ALA A 1 88 ? -89.423 -24.822 18.486 1.00 39.16 88 ALA A O 1
ATOM 684 N N . SER A 1 89 ? -88.494 -24.218 16.537 1.00 39.34 89 SER A N 1
ATOM 685 C CA . SER A 1 89 ? -89.686 -23.548 15.996 1.00 39.34 89 SER A CA 1
ATOM 686 C C . SER A 1 89 ? -90.119 -24.181 14.668 1.00 39.34 89 SER A C 1
ATOM 688 O O . SER A 1 89 ? -89.842 -23.664 13.591 1.00 39.34 89 SER A O 1
ATOM 690 N N . GLY A 1 90 ? -90.777 -25.341 14.757 1.00 33.84 90 GLY A N 1
ATOM 691 C CA . GLY A 1 90 ? -91.305 -26.090 13.614 1.00 33.84 90 GLY A CA 1
ATOM 692 C C . GLY A 1 90 ? -92.433 -27.052 14.006 1.00 33.84 90 GLY A C 1
ATOM 693 O O . GLY A 1 90 ? -92.172 -28.207 14.312 1.00 33.84 90 GLY A O 1
ATOM 694 N N . ASP A 1 91 ? -93.657 -26.515 13.982 1.00 32.41 91 ASP A N 1
ATOM 695 C CA . ASP A 1 91 ? -94.969 -27.119 13.684 1.00 32.41 91 ASP A CA 1
ATOM 696 C C . ASP A 1 91 ? -95.525 -28.330 14.470 1.00 32.41 91 ASP A C 1
ATOM 698 O O . ASP A 1 91 ? -95.310 -29.495 14.138 1.00 32.41 91 ASP A O 1
ATOM 702 N N . GLU A 1 92 ? -96.452 -28.016 15.391 1.00 32.09 92 GLU A N 1
ATOM 703 C CA . GLU A 1 92 ? -97.679 -28.795 15.610 1.00 32.09 92 GLU A CA 1
ATOM 704 C C . GLU A 1 92 ? -98.708 -28.475 14.508 1.00 32.09 92 GLU A C 1
ATOM 706 O O . GLU A 1 92 ? -98.993 -27.320 14.188 1.00 32.09 92 GLU A O 1
ATOM 711 N N . MET A 1 93 ? -99.291 -29.524 13.934 1.00 30.41 93 MET A N 1
ATOM 712 C CA . MET A 1 93 ? -100.260 -29.461 12.844 1.00 30.41 93 MET A CA 1
ATOM 713 C C . MET A 1 93 ? -101.676 -29.169 13.375 1.00 30.41 93 MET A C 1
ATOM 715 O O . MET A 1 93 ? -102.248 -29.988 14.089 1.00 30.41 93 MET A O 1
ATOM 719 N N . CYS A 1 94 ? -102.288 -28.052 12.960 1.00 27.88 94 CYS A N 1
ATOM 720 C CA . CYS A 1 94 ? -103.739 -27.839 13.047 1.00 27.88 94 CYS A CA 1
ATOM 721 C C . CYS A 1 94 ? -104.291 -27.212 11.751 1.00 27.88 94 CYS A C 1
ATOM 723 O O . CYS A 1 94 ? -104.112 -26.034 11.467 1.00 27.88 94 CYS A O 1
ATOM 725 N N . THR A 1 95 ? -104.936 -28.080 10.967 1.00 29.66 95 THR A N 1
ATOM 726 C CA . THR A 1 95 ? -106.021 -27.894 9.982 1.00 29.66 95 THR A CA 1
ATOM 727 C C . THR A 1 95 ? -106.160 -26.581 9.195 1.00 29.66 95 THR A C 1
ATOM 729 O O . THR A 1 95 ? -106.454 -25.508 9.715 1.00 29.66 95 THR A O 1
ATOM 732 N N . ALA A 1 96 ? -106.127 -26.748 7.872 1.00 37.34 96 ALA A N 1
ATOM 733 C CA . ALA A 1 96 ? -106.439 -25.770 6.840 1.00 37.34 96 ALA A CA 1
ATOM 734 C C . ALA A 1 96 ? -107.824 -25.101 6.969 1.00 37.34 96 ALA A C 1
ATOM 736 O O . ALA A 1 96 ? -108.836 -25.796 7.050 1.00 37.34 96 ALA A O 1
ATOM 737 N N . LYS A 1 97 ? -107.853 -23.763 6.829 1.00 37.81 97 LYS A N 1
ATOM 738 C CA . LYS A 1 97 ? -108.632 -22.985 5.829 1.00 37.81 97 LYS A CA 1
ATOM 739 C C . LYS A 1 97 ? -108.735 -21.500 6.232 1.00 37.81 97 LYS A C 1
ATOM 741 O O . LYS A 1 97 ? -109.712 -21.117 6.850 1.00 37.81 97 LYS A O 1
ATOM 746 N N . THR A 1 98 ? -107.785 -20.663 5.797 1.00 32.09 98 THR A N 1
ATOM 747 C CA . THR A 1 98 ? -108.057 -19.354 5.148 1.00 32.09 98 THR A CA 1
ATOM 748 C C . THR A 1 98 ? -106.769 -18.793 4.541 1.00 32.09 98 THR A C 1
ATOM 750 O O . THR A 1 98 ? -105.721 -18.763 5.173 1.00 32.09 98 THR A O 1
ATOM 753 N N . MET A 1 99 ? -106.851 -18.416 3.270 1.00 37.44 99 MET A N 1
ATOM 754 C CA . MET A 1 99 ? -105.748 -18.121 2.358 1.00 37.44 99 MET A CA 1
ATOM 755 C C . MET A 1 99 ? -105.178 -16.686 2.469 1.00 37.44 99 MET A C 1
ATOM 757 O O . MET A 1 99 ? -105.923 -15.713 2.497 1.00 37.44 99 MET A O 1
ATOM 761 N N . LYS A 1 100 ? -103.842 -16.592 2.348 1.00 48.16 100 LYS A N 1
ATOM 762 C CA . LYS A 1 100 ? -103.075 -15.746 1.395 1.00 48.16 100 LYS A CA 1
ATOM 763 C C . LYS A 1 100 ? -102.903 -14.223 1.569 1.00 48.16 100 LYS A C 1
ATOM 765 O O . LYS A 1 100 ? -102.239 -13.638 0.720 1.00 48.16 100 LYS A O 1
ATOM 770 N N . GLN A 1 101 ? -103.356 -13.560 2.636 1.00 42.34 101 GLN A N 1
ATOM 771 C CA . GLN A 1 101 ? -103.078 -12.108 2.803 1.00 42.34 101 GLN A CA 1
ATOM 772 C C . GLN A 1 101 ? -101.875 -11.740 3.702 1.00 42.34 101 GLN A C 1
ATOM 774 O O . GLN A 1 101 ? -101.441 -10.592 3.684 1.00 42.34 101 GLN A O 1
ATOM 779 N N . GLY A 1 102 ? -101.280 -12.688 4.438 1.00 51.34 102 GLY A N 1
ATOM 780 C CA . GLY A 1 102 ? -100.152 -12.422 5.354 1.00 51.34 102 GLY A CA 1
ATOM 781 C C . GLY A 1 102 ? -98.765 -12.857 4.861 1.00 51.34 102 GLY A C 1
ATOM 782 O O . GLY A 1 102 ? -97.753 -12.422 5.410 1.00 51.34 102 GLY A O 1
ATOM 783 N N . GLU A 1 103 ? -98.696 -13.702 3.827 1.00 56.94 103 GLU A N 1
ATOM 784 C CA . GLU A 1 103 ? -97.431 -14.278 3.343 1.00 56.94 103 GLU A CA 1
ATOM 785 C C . GLU A 1 103 ? -96.530 -13.218 2.697 1.00 56.94 103 GLU A C 1
ATOM 787 O O . GLU A 1 103 ? -95.331 -13.205 2.955 1.00 56.94 103 GLU A O 1
ATOM 792 N N . GLY A 1 104 ? -97.102 -12.259 1.956 1.00 65.06 104 GLY A N 1
ATOM 793 C CA . GLY A 1 104 ? -96.340 -11.172 1.328 1.00 65.06 104 GLY A CA 1
ATOM 794 C C . GLY A 1 104 ? -95.703 -10.204 2.333 1.00 65.06 104 GLY A C 1
ATOM 795 O O . GLY A 1 104 ? -94.534 -9.852 2.185 1.00 65.06 104 GLY A O 1
ATOM 796 N N . LEU A 1 105 ? -96.431 -9.821 3.394 1.00 73.38 105 LEU A N 1
ATOM 797 C CA . LEU A 1 105 ? -95.888 -8.971 4.464 1.00 73.38 105 LEU A CA 1
ATOM 798 C C . LEU A 1 105 ? -94.790 -9.698 5.251 1.00 73.38 105 LEU A C 1
ATOM 800 O O . LEU A 1 105 ? -93.748 -9.117 5.546 1.00 73.38 105 LEU A O 1
ATOM 804 N N . ARG A 1 106 ? -95.002 -10.979 5.576 1.00 77.56 106 ARG A N 1
ATOM 805 C CA . ARG A 1 106 ? -94.015 -11.789 6.304 1.00 77.56 106 ARG A CA 1
ATOM 806 C C . ARG A 1 106 ? -92.744 -11.999 5.476 1.00 77.56 106 ARG A C 1
ATOM 808 O O . ARG A 1 106 ? -91.652 -11.858 6.019 1.00 77.56 106 ARG A O 1
ATOM 815 N N . GLN A 1 107 ? -92.878 -12.242 4.171 1.00 80.56 107 GLN A N 1
ATOM 816 C CA . GLN A 1 107 ? -91.754 -12.330 3.234 1.00 80.56 107 GLN A CA 1
ATOM 817 C C . GLN A 1 107 ? -90.971 -11.007 3.165 1.00 80.56 107 GLN A C 1
ATOM 819 O O . GLN A 1 107 ? -89.743 -11.024 3.213 1.00 80.56 107 GLN A O 1
ATOM 824 N N . TYR A 1 108 ? -91.672 -9.866 3.124 1.00 84.56 108 TYR A N 1
ATOM 825 C CA . TYR A 1 108 ? -91.058 -8.534 3.115 1.00 84.56 108 TYR A CA 1
ATOM 826 C C . TYR A 1 108 ? -90.223 -8.271 4.377 1.00 84.56 108 TYR A C 1
ATOM 828 O O . TYR A 1 108 ? -89.061 -7.882 4.273 1.00 84.56 108 TYR A O 1
ATOM 836 N N . TYR A 1 109 ? -90.766 -8.534 5.572 1.00 88.62 109 TYR A N 1
ATOM 837 C CA . TYR A 1 109 ? -90.013 -8.352 6.819 1.00 88.62 109 TYR A CA 1
ATOM 838 C C . TYR A 1 109 ? -88.835 -9.323 6.945 1.00 88.62 109 TYR A C 1
ATOM 840 O O . TYR A 1 109 ? -87.778 -8.918 7.421 1.00 88.62 109 TYR A O 1
ATOM 848 N N . LEU A 1 110 ? -88.971 -10.574 6.490 1.00 87.00 110 LEU A N 1
ATOM 849 C CA . LEU A 1 110 ? -87.859 -11.533 6.468 1.00 87.00 110 LEU A CA 1
ATOM 850 C C . LEU A 1 110 ? -86.729 -11.077 5.539 1.00 87.00 110 LEU A C 1
ATOM 852 O O . LEU A 1 110 ? -85.562 -11.126 5.927 1.00 87.00 110 LEU A O 1
ATOM 856 N N . GLN A 1 111 ? -87.069 -10.576 4.350 1.00 88.75 111 GLN A N 1
ATOM 857 C CA . GLN A 1 111 ? -86.094 -10.011 3.420 1.00 88.75 111 GLN A CA 1
ATOM 858 C C . GLN A 1 111 ? -85.415 -8.769 4.015 1.00 88.75 111 GLN A C 1
ATOM 860 O O . GLN A 1 111 ? -84.195 -8.648 3.962 1.00 88.75 111 GLN A O 1
ATOM 865 N N . HIS A 1 112 ? -86.176 -7.899 4.681 1.00 91.00 112 HIS A N 1
ATOM 866 C CA . HIS A 1 112 ? -85.635 -6.698 5.317 1.00 91.00 112 HIS A CA 1
ATOM 867 C C . HIS A 1 112 ? -84.716 -7.011 6.510 1.00 91.00 112 HIS A C 1
ATOM 869 O O . HIS A 1 112 ? -83.676 -6.377 6.682 1.00 91.00 112 HIS A O 1
ATOM 875 N N . ILE A 1 113 ? -85.055 -8.022 7.320 1.00 91.50 113 ILE A N 1
ATOM 876 C CA . ILE A 1 113 ? -84.190 -8.521 8.399 1.00 91.50 113 ILE A CA 1
ATOM 877 C C . ILE A 1 113 ? -82.899 -9.101 7.814 1.00 91.50 113 ILE A C 1
ATOM 879 O O . ILE A 1 113 ? -81.821 -8.824 8.339 1.00 91.50 113 ILE A O 1
ATOM 883 N N . HIS A 1 114 ? -82.987 -9.861 6.720 1.00 93.00 114 HIS A N 1
ATOM 884 C CA . HIS A 1 114 ? -81.817 -10.408 6.038 1.00 93.00 114 HIS A CA 1
ATOM 885 C C . HIS A 1 114 ? -80.900 -9.298 5.492 1.00 93.00 114 HIS A C 1
ATOM 887 O O . HIS A 1 114 ? -79.687 -9.344 5.703 1.00 93.00 114 HIS A O 1
ATOM 893 N N . ASP A 1 115 ? -81.466 -8.260 4.873 1.00 93.00 115 ASP A N 1
ATOM 894 C CA . ASP A 1 115 ? -80.711 -7.105 4.375 1.00 93.00 115 ASP A CA 1
ATOM 895 C C . ASP A 1 115 ? -80.031 -6.330 5.512 1.00 93.00 115 ASP A C 1
ATOM 897 O O . ASP A 1 115 ? -78.849 -5.985 5.419 1.00 93.00 115 ASP A O 1
ATOM 901 N N . LEU A 1 116 ? -80.730 -6.107 6.629 1.00 92.56 116 LEU A N 1
ATOM 902 C CA . LEU A 1 116 ? -80.153 -5.472 7.817 1.00 92.56 116 LEU A CA 1
ATOM 903 C C . LEU A 1 116 ? -79.037 -6.324 8.436 1.00 92.56 116 LEU A C 1
ATOM 905 O O . LEU A 1 116 ? -77.991 -5.791 8.808 1.00 92.56 116 LEU A O 1
ATOM 909 N N . GLN A 1 117 ? -79.203 -7.646 8.507 1.00 93.44 117 GLN A N 1
ATOM 910 C CA . GLN A 1 117 ? -78.153 -8.558 8.969 1.00 93.44 117 GLN A CA 1
ATOM 911 C C . GLN A 1 117 ? -76.926 -8.521 8.051 1.00 93.44 117 GLN A C 1
ATOM 913 O O . GLN A 1 117 ? -75.793 -8.500 8.541 1.00 93.44 117 GLN A O 1
ATOM 918 N N . LEU A 1 118 ? -77.127 -8.465 6.731 1.00 94.31 118 LEU A N 1
ATOM 919 C CA . LEU A 1 118 ? -76.048 -8.310 5.758 1.00 94.31 118 LEU A CA 1
ATOM 920 C C . LEU A 1 118 ? -75.304 -6.983 5.969 1.00 94.31 118 LEU A C 1
ATOM 922 O O . LEU A 1 118 ? -74.073 -6.971 6.017 1.00 94.31 118 LEU A O 1
ATOM 926 N N . GLN A 1 119 ? -76.031 -5.881 6.177 1.00 94.31 119 GLN A N 1
ATOM 927 C CA . GLN A 1 119 ? -75.434 -4.578 6.481 1.00 94.31 119 GLN A CA 1
ATOM 928 C C . GLN A 1 119 ? -74.630 -4.595 7.787 1.00 94.31 119 GLN A C 1
ATOM 930 O O . GLN A 1 119 ? -73.529 -4.044 7.838 1.00 94.31 119 GLN A O 1
ATOM 935 N N . VAL A 1 120 ? -75.134 -5.247 8.841 1.00 94.25 120 VAL A N 1
ATOM 936 C CA . VAL A 1 120 ? -74.407 -5.400 10.112 1.00 94.25 120 VAL A CA 1
ATOM 937 C C . VAL A 1 120 ? -73.126 -6.215 9.910 1.00 94.25 120 VAL A C 1
ATOM 939 O O . VAL A 1 120 ? -72.071 -5.814 10.405 1.00 94.25 120 VAL A O 1
ATOM 942 N N . ARG A 1 121 ? -73.166 -7.304 9.128 1.00 93.25 121 ARG A N 1
ATOM 943 C CA . ARG A 1 121 ? -71.966 -8.091 8.778 1.00 93.25 121 ARG A CA 1
ATOM 944 C C . ARG A 1 121 ? -70.944 -7.276 7.983 1.00 93.25 121 ARG A C 1
ATOM 946 O O . ARG A 1 121 ? -69.753 -7.332 8.270 1.00 93.25 121 ARG A O 1
ATOM 953 N N . GLN A 1 122 ? -71.389 -6.474 7.017 1.00 94.12 122 GLN A N 1
ATOM 954 C CA . GLN A 1 122 ? -70.494 -5.604 6.248 1.00 94.12 122 GLN A CA 1
ATOM 955 C C . GLN A 1 122 ? -69.847 -4.531 7.130 1.00 94.12 122 GLN A C 1
ATOM 957 O O . GLN A 1 122 ? -68.636 -4.316 7.063 1.00 94.12 122 GLN A O 1
ATOM 962 N N . LYS A 1 123 ? -70.629 -3.873 7.996 1.00 94.31 123 LYS A N 1
ATOM 963 C CA . LYS A 1 123 ? -70.107 -2.856 8.918 1.00 94.31 123 LYS A CA 1
ATOM 964 C C . LYS A 1 123 ? -69.134 -3.444 9.936 1.00 94.31 123 LYS A C 1
ATOM 966 O O . LYS A 1 123 ? -68.096 -2.837 10.171 1.00 94.31 123 LYS A O 1
ATOM 971 N N . THR A 1 124 ? -69.421 -4.618 10.493 1.00 94.56 124 THR A N 1
ATOM 972 C CA . THR A 1 124 ? -68.505 -5.310 11.420 1.00 94.56 124 THR A CA 1
ATOM 973 C C . THR A 1 124 ? -67.213 -5.743 10.730 1.00 94.56 124 THR A C 1
ATOM 975 O O . THR A 1 124 ? -66.137 -5.528 11.281 1.00 94.56 124 THR A O 1
ATOM 978 N N . HIS A 1 125 ? -67.274 -6.245 9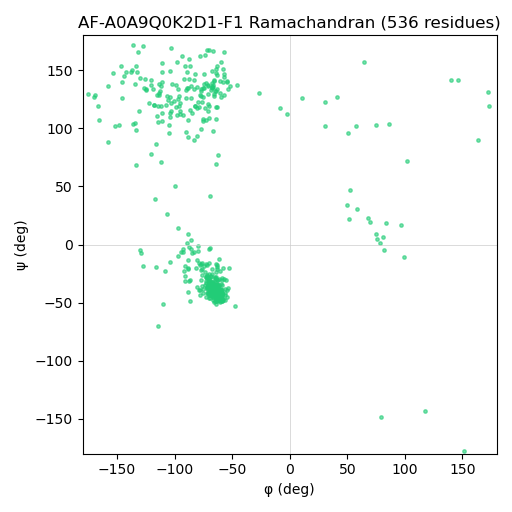.492 1.00 94.19 125 HIS A N 1
ATOM 979 C CA . HIS A 1 125 ? -66.069 -6.543 8.714 1.00 94.19 125 HIS A CA 1
ATOM 980 C C . HIS A 1 125 ? -65.217 -5.288 8.456 1.00 94.19 125 HIS A C 1
ATOM 982 O O . HIS A 1 125 ? -64.001 -5.307 8.650 1.00 94.19 125 HIS A O 1
ATOM 988 N N . ASN A 1 126 ? -65.853 -4.173 8.082 1.00 95.88 126 ASN A N 1
ATOM 989 C CA . ASN A 1 126 ? -65.167 -2.893 7.906 1.00 95.88 126 ASN A CA 1
ATOM 990 C C . ASN A 1 126 ? -64.534 -2.389 9.209 1.00 95.88 126 ASN A C 1
ATOM 992 O O . ASN A 1 126 ? -63.414 -1.882 9.176 1.00 95.88 126 ASN A O 1
ATOM 996 N N . LEU A 1 127 ? -65.221 -2.549 10.342 1.00 94.75 127 LEU A N 1
ATOM 997 C CA . LEU A 1 127 ? -64.721 -2.166 11.661 1.00 94.75 127 LEU A CA 1
ATOM 998 C C . LEU A 1 127 ? -63.469 -2.981 12.018 1.00 94.75 127 LEU A C 1
ATOM 1000 O O . LEU A 1 127 ? -62.432 -2.390 12.302 1.00 94.75 127 LEU A O 1
ATOM 1004 N N . ASN A 1 128 ? -63.511 -4.307 11.860 1.00 92.19 128 ASN A N 1
ATOM 1005 C CA . ASN A 1 128 ? -62.355 -5.180 12.093 1.00 92.19 128 ASN A CA 1
ATOM 1006 C C . ASN A 1 128 ? -61.167 -4.822 11.181 1.00 92.19 128 ASN A C 1
ATOM 1008 O O . ASN A 1 128 ? -60.016 -4.811 11.621 1.00 92.19 128 ASN A O 1
ATOM 1012 N N . ARG A 1 129 ? -61.429 -4.486 9.909 1.00 95.25 129 ARG A N 1
ATOM 1013 C CA . ARG A 1 129 ? -60.390 -4.032 8.970 1.00 95.25 129 ARG A CA 1
ATOM 1014 C C . ARG A 1 129 ? -59.743 -2.724 9.431 1.00 95.25 129 ARG A C 1
ATOM 1016 O O . ARG A 1 129 ? -58.521 -2.600 9.387 1.00 95.25 129 ARG A O 1
ATOM 1023 N N . LEU A 1 130 ? -60.550 -1.755 9.864 1.00 93.94 130 LEU A N 1
ATOM 1024 C CA . LEU A 1 130 ? -60.065 -0.467 10.366 1.00 93.94 130 LEU A CA 1
ATOM 1025 C C . LEU A 1 130 ? -59.289 -0.625 11.680 1.00 93.94 130 LEU A C 1
ATOM 1027 O O . LEU A 1 130 ? -58.267 0.032 11.861 1.00 93.94 130 LEU A O 1
ATOM 1031 N N . GLU A 1 131 ? -59.714 -1.520 12.572 1.00 95.50 131 GLU A N 1
ATOM 1032 C CA . GLU A 1 131 ? -58.974 -1.845 13.796 1.00 95.50 131 GLU A CA 1
ATOM 1033 C C . GLU A 1 131 ? -57.615 -2.479 13.494 1.00 95.50 131 GLU A C 1
ATOM 1035 O O . GLU A 1 131 ? -56.611 -2.075 14.084 1.00 95.50 131 GLU A O 1
ATOM 1040 N N . ALA A 1 132 ? -57.549 -3.407 12.535 1.00 94.81 132 ALA A N 1
ATOM 1041 C CA . ALA A 1 132 ? -56.285 -3.987 12.089 1.00 94.81 132 ALA A CA 1
ATOM 1042 C C . ALA A 1 132 ? -55.337 -2.914 11.525 1.00 94.81 132 ALA A C 1
ATOM 1044 O O . ALA A 1 132 ? -54.166 -2.872 11.900 1.00 94.81 132 ALA A O 1
ATOM 1045 N N . GLN A 1 133 ? -55.849 -1.995 10.697 1.00 95.38 133 GLN A N 1
ATOM 1046 C CA . GLN A 1 133 ? -55.070 -0.867 10.171 1.00 95.38 133 GLN A CA 1
ATOM 1047 C C . GLN A 1 133 ? -54.587 0.073 11.280 1.00 95.38 133 GLN A C 1
ATOM 1049 O O . GLN A 1 133 ? -53.425 0.471 11.296 1.00 95.38 133 GLN A O 1
ATOM 1054 N N . ARG A 1 134 ? -55.453 0.407 12.240 1.00 96.31 134 ARG A N 1
ATOM 1055 C CA . ARG A 1 134 ? -55.100 1.246 13.392 1.00 96.31 134 ARG A CA 1
ATOM 1056 C C . ARG A 1 134 ? -54.000 0.603 14.234 1.00 96.31 134 ARG A C 1
ATOM 1058 O O . ARG A 1 134 ? -53.081 1.294 14.667 1.00 96.31 134 ARG A O 1
ATOM 1065 N N . ASN A 1 135 ? -54.083 -0.705 14.462 1.00 95.31 135 ASN A N 1
ATOM 1066 C CA . ASN A 1 135 ? -53.080 -1.445 15.222 1.00 95.31 135 ASN A CA 1
ATOM 1067 C C . ASN A 1 135 ? -51.737 -1.496 14.483 1.00 95.31 135 ASN A C 1
ATOM 1069 O O . ASN A 1 135 ? -50.703 -1.270 15.111 1.00 95.31 135 ASN A O 1
ATOM 1073 N N . ASP A 1 136 ? -51.749 -1.700 13.163 1.00 96.00 136 ASP A N 1
ATOM 1074 C CA . ASP A 1 136 ? -50.541 -1.628 12.336 1.00 96.00 136 ASP A CA 1
ATOM 1075 C C . ASP A 1 136 ? -49.901 -0.231 12.408 1.00 96.00 136 ASP A C 1
ATOM 1077 O O . ASP A 1 136 ? -48.726 -0.103 12.751 1.00 96.00 136 ASP A O 1
ATOM 1081 N N . VAL A 1 137 ? -50.682 0.838 12.221 1.00 95.50 137 VAL A N 1
ATOM 1082 C CA . VAL A 1 137 ? -50.183 2.221 12.320 1.00 95.50 137 VAL A CA 1
ATOM 1083 C C . VAL A 1 137 ? -49.625 2.519 13.713 1.00 95.50 137 VAL A C 1
ATOM 1085 O O . VAL A 1 137 ? -48.531 3.069 13.827 1.00 95.50 137 VAL A O 1
ATOM 1088 N N . ASN A 1 138 ? -50.315 2.111 14.780 1.00 96.25 138 ASN A N 1
ATOM 1089 C CA . ASN A 1 138 ? -49.825 2.287 16.148 1.00 96.25 138 ASN A CA 1
ATOM 1090 C C . ASN A 1 138 ? -48.510 1.539 16.396 1.00 96.25 138 ASN A C 1
ATOM 1092 O O . ASN A 1 138 ? -47.629 2.064 17.078 1.00 96.25 138 ASN A O 1
ATOM 1096 N N . SER A 1 139 ? -48.354 0.338 15.831 1.00 94.62 139 SER A N 1
ATOM 1097 C CA . SER A 1 139 ? -47.099 -0.410 15.930 1.00 94.62 139 SER A CA 1
ATOM 1098 C C . SER A 1 139 ? -45.946 0.335 15.248 1.00 94.62 139 SER A C 1
ATOM 1100 O O . SER A 1 139 ? -44.872 0.467 15.831 1.00 94.62 139 SER A O 1
ATOM 1102 N N . ARG A 1 140 ? -46.191 0.932 14.073 1.00 94.38 140 ARG A N 1
ATOM 1103 C CA . ARG A 1 140 ? -45.199 1.745 13.353 1.00 94.38 140 ARG A CA 1
ATOM 1104 C C . ARG A 1 140 ? -44.839 3.016 14.104 1.00 94.38 140 ARG A C 1
ATOM 1106 O O . ARG A 1 140 ? -43.663 3.332 14.219 1.00 94.38 140 ARG A O 1
ATOM 1113 N N . VAL A 1 141 ? -45.825 3.719 14.663 1.00 96.38 141 VAL A N 1
ATOM 1114 C CA . VAL A 1 141 ? -45.579 4.911 15.491 1.00 96.38 141 VAL A CA 1
ATOM 1115 C C . VAL A 1 141 ? -44.724 4.562 16.705 1.00 96.38 141 VAL A C 1
ATOM 1117 O O . VAL A 1 141 ? -43.842 5.335 17.067 1.00 96.38 141 VAL A O 1
ATOM 1120 N N . ARG A 1 142 ? -44.951 3.400 17.327 1.00 95.06 142 ARG A N 1
ATOM 1121 C CA . ARG A 1 142 ? -44.118 2.931 18.436 1.00 95.06 142 ARG A CA 1
ATOM 1122 C C . ARG A 1 142 ? -42.672 2.692 17.997 1.00 95.06 142 ARG A C 1
ATOM 1124 O O . ARG A 1 142 ? -41.779 3.213 18.652 1.00 95.06 142 ARG A O 1
ATOM 1131 N N . MET A 1 143 ? -42.458 1.987 16.885 1.00 93.50 143 MET A N 1
ATOM 1132 C CA . MET A 1 143 ? -41.113 1.750 16.339 1.00 93.50 143 MET A CA 1
ATOM 1133 C C . MET A 1 143 ? -40.400 3.065 15.996 1.00 93.50 143 MET A C 1
ATOM 1135 O O . MET A 1 143 ? -39.276 3.285 16.427 1.00 93.50 143 MET A O 1
ATOM 1139 N N . LEU A 1 144 ? -41.088 3.987 15.314 1.00 91.88 144 LEU A N 1
ATOM 1140 C CA . LEU A 1 144 ? -40.536 5.299 14.964 1.00 91.88 144 LEU A CA 1
ATOM 1141 C C . LEU A 1 144 ? -40.200 6.144 16.196 1.00 91.88 144 LEU A C 1
ATOM 1143 O O . LEU A 1 144 ? -39.222 6.881 16.185 1.00 91.88 144 LEU A O 1
ATOM 1147 N N . ARG A 1 145 ? -40.998 6.061 17.268 1.00 92.12 145 ARG A N 1
ATOM 1148 C CA . ARG A 1 145 ? -40.688 6.745 18.532 1.00 92.12 145 ARG A CA 1
ATOM 1149 C C . ARG A 1 145 ? -39.447 6.169 19.205 1.00 92.12 145 ARG A C 1
ATOM 1151 O O . ARG A 1 145 ? -38.657 6.945 19.728 1.00 92.12 14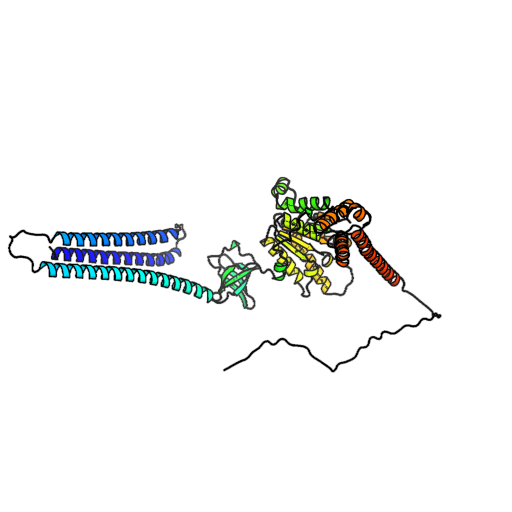5 ARG A O 1
ATOM 1158 N N . GLU A 1 146 ? -39.282 4.849 19.187 1.00 90.00 146 GLU A N 1
ATOM 1159 C CA . GLU A 1 146 ? -38.084 4.184 19.712 1.00 90.00 146 GLU A CA 1
ATOM 1160 C C . GLU A 1 146 ? -36.835 4.597 18.906 1.00 90.00 146 GLU A C 1
ATOM 1162 O O . GLU A 1 146 ? -35.825 4.969 19.500 1.00 90.00 146 GLU A O 1
ATOM 1167 N N . GLU A 1 147 ? -36.920 4.657 17.572 1.00 89.88 147 GLU A N 1
ATOM 1168 C CA . GLU A 1 147 ? -35.836 5.176 16.719 1.00 89.88 147 GLU A CA 1
ATOM 1169 C C . GLU A 1 147 ? -35.527 6.654 16.985 1.00 89.88 147 GLU A C 1
ATOM 1171 O O . GLU A 1 147 ? -34.365 7.038 17.116 1.00 89.88 147 GLU A O 1
ATOM 1176 N N . LEU A 1 148 ? -36.560 7.494 17.102 1.00 88.75 148 LEU A N 1
ATOM 1177 C CA . LEU A 1 148 ? -36.391 8.920 17.379 1.00 88.75 148 LEU A CA 1
ATOM 1178 C C . LEU A 1 148 ? -35.713 9.150 18.735 1.00 88.75 148 LEU A C 1
ATOM 1180 O O . LEU A 1 148 ? -34.911 10.070 18.872 1.00 88.75 148 LEU A O 1
ATOM 1184 N N . GLN A 1 149 ? -36.015 8.308 19.725 1.00 84.75 149 GLN A N 1
ATOM 1185 C CA . GLN A 1 149 ? -35.395 8.380 21.040 1.00 84.75 149 GLN A CA 1
ATOM 1186 C C . GLN A 1 149 ? -33.898 8.055 20.981 1.00 84.75 149 GLN A C 1
ATOM 1188 O O . GLN A 1 149 ? -33.122 8.776 21.598 1.00 84.75 149 GLN A O 1
ATOM 1193 N N . LEU A 1 150 ? -33.488 7.057 20.189 1.00 79.69 150 LEU A N 1
ATOM 1194 C CA . LEU A 1 150 ? -32.070 6.745 19.957 1.00 79.69 150 LEU A CA 1
ATOM 1195 C C . LEU A 1 150 ? -31.329 7.898 19.262 1.00 79.69 150 LEU A C 1
ATOM 1197 O O . LEU A 1 150 ? -30.176 8.171 19.576 1.00 79.69 150 LEU A O 1
ATOM 1201 N N . LEU A 1 151 ? -31.990 8.608 18.340 1.00 78.06 151 LEU A N 1
ATOM 1202 C CA . LEU A 1 151 ? -31.412 9.778 17.663 1.00 78.06 151 LEU A CA 1
ATOM 1203 C C . LEU A 1 151 ? -31.300 11.012 18.568 1.00 78.06 151 LEU A C 1
ATOM 1205 O O . LEU A 1 151 ? -30.451 11.868 18.333 1.00 78.06 151 LEU A O 1
ATOM 1209 N N . GLN A 1 152 ? -32.172 11.124 19.572 1.00 78.94 152 GLN A N 1
ATOM 1210 C CA . GLN A 1 152 ? -32.144 12.203 20.560 1.00 78.94 152 GLN A CA 1
ATOM 1211 C C . GLN A 1 152 ? -31.154 11.945 21.702 1.00 78.94 152 GLN A C 1
ATOM 1213 O O . GLN A 1 152 ? -30.954 12.838 22.531 1.00 78.94 152 GLN A O 1
ATOM 1218 N N . GLU A 1 153 ? -30.533 10.762 21.770 1.00 77.50 153 GLU A N 1
ATOM 1219 C CA . GLU A 1 153 ? -29.494 10.501 22.760 1.00 77.50 153 GLU A CA 1
ATOM 1220 C C . GLU A 1 153 ? -28.325 11.478 22.561 1.00 77.50 153 GLU A C 1
ATOM 1222 O O . GLU A 1 153 ? -27.832 11.661 21.443 1.00 77.50 153 GLU A O 1
ATOM 1227 N N . PRO A 1 154 ? -27.869 12.148 23.632 1.00 80.44 154 PRO A N 1
ATOM 1228 C CA . PRO A 1 154 ? -26.754 13.069 23.524 1.00 80.44 154 PRO A CA 1
ATOM 1229 C C . PRO A 1 154 ? -25.477 12.328 23.116 1.00 80.44 154 PRO A C 1
ATOM 1231 O O . PRO A 1 154 ? -25.271 11.161 23.459 1.00 80.44 154 PRO A O 1
ATOM 1234 N N . GLY A 1 155 ? -24.589 13.041 22.419 1.00 79.88 155 GLY A N 1
ATOM 1235 C CA . GLY A 1 155 ? -23.308 12.497 21.981 1.00 79.88 155 GLY A CA 1
ATOM 1236 C C . GLY A 1 155 ? -22.524 11.869 23.135 1.00 79.88 155 GLY A C 1
ATOM 1237 O O . GLY A 1 155 ? -22.443 12.422 24.229 1.00 79.88 155 GLY A O 1
ATOM 1238 N N . SER A 1 156 ? -21.948 10.696 22.885 1.00 87.44 156 SER A N 1
ATOM 1239 C CA . SER A 1 156 ? -21.090 10.010 23.853 1.00 87.44 156 SER A CA 1
ATOM 1240 C C . SER A 1 156 ? -19.719 10.682 23.957 1.00 87.44 156 SER A C 1
ATOM 1242 O O . SER A 1 156 ? -19.168 11.150 22.958 1.00 87.44 156 SER A O 1
ATOM 1244 N N . TYR A 1 157 ? -19.127 10.666 25.150 1.00 88.50 157 TYR A N 1
ATOM 1245 C CA . TYR A 1 157 ? -17.752 11.117 25.346 1.00 88.50 157 TYR A CA 1
ATOM 1246 C C . TYR A 1 157 ? -16.769 10.087 24.806 1.00 88.50 157 TYR A C 1
ATOM 1248 O O . TYR A 1 157 ? -16.915 8.886 25.026 1.00 88.50 157 TYR A O 1
ATOM 1256 N N . VAL A 1 158 ? -15.724 10.557 24.131 1.00 89.19 158 VAL A N 1
ATOM 1257 C CA . VAL A 1 158 ? -14.650 9.696 23.635 1.00 89.19 158 VAL A CA 1
ATOM 1258 C C . VAL A 1 158 ? -13.485 9.725 24.617 1.00 89.19 158 VAL A C 1
ATOM 1260 O O . VAL A 1 158 ? -12.958 10.791 24.933 1.00 89.19 158 VAL A O 1
ATOM 1263 N N . GLY A 1 159 ? -13.062 8.548 25.074 1.00 88.94 159 GLY A N 1
ATOM 1264 C CA . GLY A 1 159 ? -11.926 8.386 25.975 1.00 88.94 159 GLY A CA 1
ATOM 1265 C C . GLY A 1 159 ? -10.954 7.300 25.525 1.00 88.94 159 GLY A C 1
ATOM 1266 O O . GLY A 1 159 ? -11.259 6.470 24.669 1.00 88.94 159 GLY A O 1
ATOM 1267 N N . GLU A 1 160 ? -9.767 7.302 26.120 1.00 89.38 160 GLU A N 1
ATOM 1268 C CA . GLU A 1 160 ? -8.735 6.280 25.932 1.00 89.38 160 GLU A CA 1
ATOM 1269 C C . GLU A 1 160 ? -8.531 5.489 27.220 1.00 89.38 160 GLU A C 1
ATOM 1271 O O . GLU A 1 160 ? -8.378 6.053 28.306 1.00 89.38 160 GLU A O 1
ATOM 1276 N N . VAL A 1 161 ? -8.502 4.165 27.116 1.00 89.25 161 VAL A N 1
ATOM 1277 C CA . VAL A 1 161 ? -8.268 3.290 28.266 1.00 89.25 161 VAL A CA 1
ATOM 1278 C C . VAL A 1 161 ? -6.814 3.405 28.712 1.00 89.25 161 VAL A C 1
ATOM 1280 O O . VAL A 1 161 ? -5.903 3.088 27.960 1.00 89.25 161 VAL A O 1
ATOM 1283 N N . VAL A 1 162 ? -6.566 3.801 29.956 1.00 89.31 162 VAL A N 1
ATOM 1284 C CA . VAL A 1 162 ? -5.209 3.830 30.526 1.00 89.31 162 VAL A CA 1
ATOM 1285 C C . VAL A 1 162 ? -4.859 2.471 31.116 1.00 89.31 162 VAL A C 1
ATOM 1287 O O . VAL A 1 162 ? -3.778 1.937 30.877 1.00 89.31 162 VAL A O 1
ATOM 1290 N N . LYS A 1 163 ? -5.768 1.912 31.921 1.00 88.06 163 LYS A N 1
ATOM 1291 C CA . LYS A 1 163 ? -5.543 0.653 32.632 1.00 88.06 163 LYS A CA 1
ATOM 1292 C C . LYS A 1 163 ? -6.868 0.003 33.007 1.00 88.06 163 LYS A C 1
ATOM 1294 O O . LYS A 1 163 ? -7.760 0.665 33.529 1.00 88.06 163 LYS A O 1
ATOM 1299 N N . VAL A 1 164 ? -6.970 -1.306 32.810 1.00 86.62 164 VAL A N 1
ATOM 1300 C CA . VAL A 1 164 ? -8.101 -2.104 33.299 1.00 86.62 164 VAL A CA 1
ATOM 1301 C C . VAL A 1 164 ? -7.911 -2.366 34.798 1.00 86.62 164 VAL A C 1
ATOM 1303 O O . VAL A 1 164 ? -6.834 -2.788 35.225 1.00 86.62 164 VAL A O 1
ATOM 1306 N N . MET A 1 165 ? -8.928 -2.074 35.614 1.00 81.81 165 MET A N 1
ATOM 1307 C CA . MET A 1 165 ? -8.890 -2.215 37.074 1.00 81.81 165 MET A CA 1
ATOM 1308 C C . MET A 1 165 ? -9.904 -3.267 37.538 1.00 81.81 165 MET A C 1
ATOM 1310 O O . MET A 1 165 ? -11.030 -2.966 37.927 1.00 81.81 165 MET A O 1
ATOM 1314 N N . GLY A 1 166 ? -9.481 -4.531 37.538 1.00 80.62 166 GLY A N 1
ATOM 1315 C CA . GLY A 1 166 ? -10.316 -5.649 37.979 1.00 80.62 166 GLY A CA 1
ATOM 1316 C C . GLY A 1 166 ? -11.323 -6.097 36.917 1.00 80.62 166 GLY A C 1
ATOM 1317 O O . GLY A 1 166 ? -11.029 -6.051 35.727 1.00 80.62 166 GLY A O 1
ATOM 1318 N N . LYS A 1 167 ? -12.489 -6.592 37.357 1.00 78.62 167 LYS A N 1
ATOM 1319 C CA . LYS A 1 167 ? -13.482 -7.234 36.473 1.00 78.62 167 LYS A CA 1
ATOM 1320 C C . LYS A 1 167 ? -14.552 -6.290 35.916 1.00 78.62 167 LYS A C 1
ATOM 1322 O O . LYS A 1 167 ? -15.153 -6.619 34.908 1.00 78.62 167 LYS A O 1
ATOM 1327 N N . SER A 1 168 ? -14.824 -5.159 36.564 1.00 82.12 168 SER A N 1
ATOM 1328 C CA . SER A 1 168 ? -15.932 -4.272 36.168 1.00 82.12 168 SER A CA 1
ATOM 1329 C C . SER A 1 168 ? -15.534 -2.813 35.993 1.00 82.12 168 SER A C 1
ATOM 1331 O O . SER A 1 168 ? -16.362 -2.033 35.542 1.00 82.12 168 SER A O 1
ATOM 1333 N N . LYS A 1 169 ? -14.300 -2.438 36.352 1.00 87.38 169 LYS A N 1
ATOM 1334 C CA . LYS A 1 169 ? -13.843 -1.048 36.363 1.00 87.38 169 LYS A CA 1
ATOM 1335 C C . LYS A 1 169 ? -12.656 -0.848 35.438 1.00 87.38 169 LYS A C 1
ATOM 1337 O O . LYS A 1 169 ? -11.750 -1.679 35.363 1.00 87.38 169 LYS A O 1
ATOM 1342 N N . VAL A 1 170 ? -12.634 0.288 34.756 1.00 90.12 170 VAL A N 1
ATOM 1343 C CA . VAL A 1 170 ? -11.551 0.684 33.853 1.00 90.12 170 VAL A CA 1
ATOM 1344 C C . VAL A 1 170 ? -11.193 2.134 34.120 1.00 90.12 170 VAL A C 1
ATOM 1346 O O . VAL A 1 170 ? -12.063 2.974 34.315 1.00 90.12 170 VAL A O 1
ATOM 1349 N N . LEU A 1 171 ? -9.899 2.435 34.136 1.00 90.44 171 LEU A N 1
ATOM 1350 C CA . LEU A 1 171 ? -9.414 3.805 34.163 1.00 90.44 171 LEU A CA 1
ATOM 1351 C C . LEU A 1 171 ? -9.369 4.332 32.728 1.00 90.44 171 LEU A C 1
ATOM 1353 O O . LEU A 1 171 ? -8.556 3.864 31.926 1.00 90.44 171 LEU A O 1
ATOM 1357 N N . VAL A 1 172 ? -10.216 5.308 32.420 1.00 91.25 172 VAL A N 1
ATOM 1358 C CA . VAL A 1 172 ? -10.315 5.956 31.109 1.00 91.25 172 VAL A CA 1
ATOM 1359 C C . VAL A 1 172 ? -9.882 7.413 31.230 1.00 91.25 172 VAL A C 1
ATOM 1361 O O . VAL A 1 172 ? -10.208 8.101 32.193 1.00 91.25 172 VAL A O 1
ATOM 1364 N N . LYS A 1 173 ? -9.111 7.890 30.258 1.00 91.44 173 LYS A N 1
ATOM 1365 C CA . LYS A 1 173 ? -8.727 9.291 30.111 1.00 91.44 173 LYS A CA 1
ATOM 1366 C C . LYS A 1 173 ? -9.634 9.939 29.069 1.00 91.44 173 LYS A C 1
ATOM 1368 O O . LYS A 1 173 ? -9.615 9.530 27.912 1.00 91.44 173 LYS A O 1
ATOM 1373 N N . VAL A 1 174 ? -10.395 10.948 29.472 1.00 90.62 174 VAL A N 1
ATOM 1374 C CA . VAL A 1 174 ? -11.261 11.755 28.604 1.00 90.62 174 VAL A CA 1
ATOM 1375 C C . VAL A 1 174 ? -10.602 13.122 28.439 1.00 90.62 174 VAL A C 1
ATOM 1377 O O . VAL A 1 174 ? -10.209 13.748 29.421 1.00 90.62 174 VAL A O 1
ATOM 1380 N N . HIS A 1 175 ? -10.419 13.584 27.205 1.00 83.88 175 HIS A N 1
ATOM 1381 C CA . HIS A 1 175 ? -9.867 14.915 26.937 1.00 83.88 175 HIS A CA 1
ATOM 1382 C C . HIS A 1 175 ? -11.025 15.896 26.698 1.00 83.88 175 HIS A C 1
ATOM 1384 O O . HIS A 1 175 ? -11.843 15.604 25.827 1.00 83.88 175 HIS A O 1
ATOM 1390 N N . PRO A 1 176 ? -11.108 17.060 27.377 1.00 80.50 176 PRO A N 1
ATOM 1391 C CA . PRO A 1 176 ? -10.135 17.675 28.297 1.00 80.50 176 PRO A CA 1
ATOM 1392 C C . PRO A 1 176 ? -10.325 17.345 29.794 1.00 80.50 176 PRO A C 1
ATOM 1394 O O . PRO A 1 176 ? -9.515 17.773 30.610 1.00 80.50 176 PRO A O 1
ATOM 1397 N N . GLU A 1 177 ? -11.375 16.613 30.166 1.00 80.19 177 GLU A N 1
ATOM 1398 C CA . GLU A 1 177 ? -11.882 16.534 31.547 1.00 80.19 177 GLU A CA 1
ATOM 1399 C C . GLU A 1 177 ? -11.009 15.736 32.543 1.00 80.19 177 GLU A C 1
ATOM 1401 O O . GLU A 1 177 ? -11.115 15.926 33.752 1.00 80.19 177 GLU A O 1
ATOM 1406 N N . GLY A 1 178 ? -10.087 14.890 32.071 1.00 86.81 178 GLY A N 1
ATOM 1407 C CA . GLY A 1 178 ? -9.098 14.214 32.918 1.00 86.81 178 GLY A CA 1
ATOM 1408 C C . GLY A 1 178 ? -9.221 12.690 32.922 1.00 86.81 178 GLY A C 1
ATOM 1409 O O . GLY A 1 178 ? -9.435 12.070 31.883 1.00 86.81 178 GLY A O 1
ATOM 1410 N N . LYS A 1 179 ? -8.976 12.048 34.072 1.00 91.00 179 LYS A N 1
ATOM 1411 C CA . LYS A 1 179 ? -9.003 10.580 34.219 1.00 91.00 179 LYS A CA 1
ATOM 1412 C C . LYS A 1 179 ? -10.159 10.158 35.122 1.00 91.00 179 LYS A C 1
ATOM 1414 O O . LYS A 1 179 ? -10.253 10.638 36.246 1.00 91.00 179 LYS A O 1
ATOM 1419 N N . TYR A 1 180 ? -10.949 9.195 34.663 1.00 89.38 180 TYR A N 1
ATOM 1420 C CA . TYR A 1 180 ? -12.129 8.677 35.345 1.00 89.38 180 TYR A CA 1
ATOM 1421 C C . TYR A 1 180 ? -12.041 7.167 35.506 1.00 89.38 180 TYR A C 1
ATOM 1423 O O . TYR A 1 180 ? -11.570 6.459 34.615 1.00 89.38 180 TYR A O 1
ATOM 1431 N N . VAL A 1 181 ? -12.506 6.666 36.647 1.00 90.12 181 VAL A N 1
ATOM 1432 C CA . VAL A 1 181 ? -12.743 5.234 36.832 1.00 90.12 181 VAL A CA 1
ATOM 1433 C C . VAL A 1 181 ? -14.193 4.975 36.461 1.00 90.12 181 VAL A C 1
ATOM 1435 O O . VAL A 1 181 ? -15.093 5.436 37.157 1.00 90.12 181 VAL A O 1
ATOM 1438 N N . VAL A 1 182 ? -14.394 4.265 35.359 1.00 89.88 182 VAL A N 1
ATOM 1439 C CA . VAL A 1 182 ? -15.709 3.999 34.775 1.00 89.88 182 VAL A CA 1
ATOM 1440 C C . VAL A 1 182 ? -16.068 2.528 34.908 1.00 89.88 182 VAL A C 1
ATOM 1442 O O . VAL A 1 182 ? -15.187 1.661 34.879 1.00 89.88 182 VAL A O 1
ATOM 1445 N N . ASP A 1 183 ? -17.361 2.252 35.047 1.00 89.38 183 ASP A N 1
ATOM 1446 C CA . ASP A 1 183 ? -17.888 0.892 35.005 1.00 89.38 183 ASP A CA 1
ATOM 1447 C C . ASP A 1 183 ? -18.077 0.432 33.545 1.00 89.38 183 ASP A C 1
ATOM 1449 O O . ASP A 1 183 ? -18.376 1.231 32.651 1.00 89.38 183 ASP A O 1
ATOM 1453 N N . ILE A 1 184 ? -17.871 -0.864 33.300 1.00 86.69 184 ILE A N 1
ATOM 1454 C CA . ILE A 1 184 ? -18.049 -1.501 31.986 1.00 86.69 184 ILE A CA 1
ATOM 1455 C C . ILE A 1 184 ? -19.496 -1.989 31.848 1.00 86.69 184 ILE A C 1
ATOM 1457 O O . ILE A 1 184 ? -20.023 -2.640 32.755 1.00 86.69 184 ILE A O 1
ATOM 1461 N N . ASP A 1 185 ? -20.127 -1.727 30.701 1.00 85.00 185 ASP A N 1
ATOM 1462 C CA . ASP A 1 185 ? -21.420 -2.322 30.362 1.00 85.00 185 ASP A CA 1
ATOM 1463 C C . ASP A 1 185 ? -21.314 -3.858 30.237 1.00 85.00 185 ASP A C 1
ATOM 1465 O O . ASP A 1 185 ? -20.311 -4.414 29.786 1.00 85.00 185 ASP A O 1
ATOM 1469 N N . LYS A 1 186 ? -22.377 -4.571 30.619 1.00 81.62 186 LYS A N 1
ATOM 1470 C CA . LYS A 1 186 ? -22.431 -6.043 30.632 1.00 81.62 186 LYS A CA 1
ATOM 1471 C C . LYS A 1 186 ? -22.282 -6.659 29.239 1.00 81.62 186 LYS A C 1
ATOM 1473 O O . LYS A 1 186 ? -21.977 -7.844 29.137 1.00 81.62 186 LYS A O 1
ATOM 1478 N N . ASN A 1 187 ? -22.510 -5.875 28.188 1.00 80.38 187 ASN A N 1
ATOM 1479 C CA . ASN A 1 187 ? -22.431 -6.326 26.802 1.00 80.38 187 ASN A CA 1
ATOM 1480 C C . ASN A 1 187 ? -20.995 -6.402 26.248 1.00 80.38 187 ASN A C 1
ATOM 1482 O O . ASN A 1 187 ? -20.815 -6.850 25.117 1.00 80.38 187 ASN A O 1
ATOM 1486 N N . ILE A 1 188 ? -19.982 -5.952 26.998 1.00 80.75 188 ILE A N 1
ATOM 1487 C CA . ILE A 1 188 ? -18.611 -5.796 26.495 1.00 80.75 188 ILE A CA 1
ATOM 1488 C C . ILE A 1 188 ? -17.661 -6.774 27.179 1.00 80.75 188 ILE A C 1
ATOM 1490 O O . ILE A 1 188 ? -17.560 -6.830 28.404 1.00 80.75 188 ILE A O 1
ATOM 1494 N N . ASP A 1 189 ? -16.897 -7.503 26.367 1.00 80.38 189 ASP A N 1
ATOM 1495 C CA . ASP A 1 189 ? -15.889 -8.435 26.861 1.00 80.38 189 ASP A CA 1
ATOM 1496 C C . ASP A 1 189 ? -14.624 -7.704 27.328 1.00 80.38 189 ASP A C 1
ATOM 1498 O O . ASP A 1 1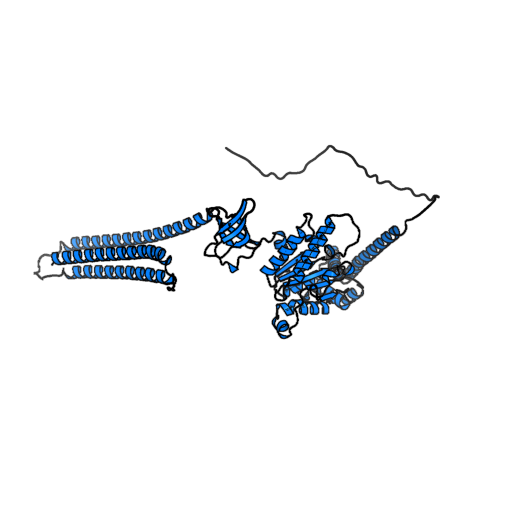89 ? -13.989 -6.964 26.573 1.00 80.38 189 ASP A O 1
ATOM 1502 N N . ILE A 1 190 ? -14.194 -8.002 28.556 1.00 78.56 190 ILE A N 1
ATOM 1503 C CA . ILE A 1 190 ? -12.987 -7.431 29.181 1.00 78.56 190 ILE A CA 1
ATOM 1504 C C . ILE A 1 190 ? -11.718 -7.792 28.391 1.00 78.56 190 ILE A C 1
ATOM 1506 O O . ILE A 1 190 ? -10.756 -7.030 28.369 1.00 78.56 190 ILE A O 1
ATOM 1510 N N . THR A 1 191 ? -11.711 -8.942 27.713 1.00 81.75 191 THR A N 1
ATOM 1511 C CA . THR A 1 191 ? -10.559 -9.446 26.949 1.00 81.75 191 THR A CA 1
ATOM 1512 C C . THR A 1 191 ? -10.194 -8.568 25.757 1.00 81.75 191 THR A C 1
ATOM 1514 O O . THR A 1 191 ? -9.029 -8.522 25.375 1.00 81.75 191 THR A O 1
ATOM 1517 N N . LYS A 1 192 ? -11.164 -7.847 25.185 1.00 79.75 192 LYS A N 1
ATOM 1518 C CA . LYS A 1 192 ? -10.947 -6.942 24.047 1.00 79.75 192 LYS A CA 1
ATOM 1519 C C . LYS A 1 192 ? -10.377 -5.589 24.477 1.00 79.75 192 LYS A C 1
ATOM 1521 O O . LYS A 1 192 ? -9.935 -4.814 23.635 1.00 79.75 192 LYS A O 1
ATOM 1526 N N . ILE A 1 193 ? -10.399 -5.287 25.775 1.00 80.94 193 ILE A N 1
ATOM 1527 C CA . ILE A 1 193 ? -9.983 -3.991 26.301 1.00 80.94 193 ILE A CA 1
ATOM 1528 C C . ILE A 1 193 ? -8.481 -4.027 26.581 1.00 80.94 193 ILE A C 1
ATOM 1530 O O . ILE A 1 193 ? -8.033 -4.390 27.669 1.00 80.94 193 ILE A O 1
ATOM 1534 N N . THR A 1 194 ? -7.691 -3.605 25.598 1.00 81.81 194 THR A N 1
ATOM 1535 C CA . THR A 1 194 ? -6.261 -3.347 25.794 1.00 81.81 194 THR A CA 1
ATOM 1536 C C . THR A 1 194 ? -6.005 -1.917 26.289 1.00 81.81 194 THR A C 1
ATOM 1538 O O . THR A 1 194 ? -6.800 -1.011 26.010 1.00 81.81 194 THR A O 1
ATOM 1541 N N . PRO A 1 195 ? -4.901 -1.659 27.012 1.00 82.38 195 PRO A N 1
ATOM 1542 C CA . PRO A 1 195 ? -4.453 -0.294 27.270 1.00 82.38 195 PRO A CA 1
ATOM 1543 C C . PRO A 1 195 ? -4.291 0.472 25.950 1.00 82.38 195 PRO A C 1
ATOM 1545 O O . PRO A 1 195 ? -3.790 -0.075 24.972 1.00 82.38 195 PRO A O 1
ATOM 1548 N N . SER A 1 196 ? -4.681 1.742 25.934 1.00 82.25 196 SER A N 1
ATOM 1549 C CA . SER A 1 196 ? -4.726 2.646 24.773 1.00 82.25 196 SER A CA 1
ATOM 1550 C C . SER A 1 196 ? -5.870 2.407 23.777 1.00 82.25 196 SER A C 1
ATOM 1552 O O . SER A 1 196 ? -5.904 3.041 22.725 1.00 82.25 196 SER A O 1
ATOM 1554 N N . THR A 1 197 ? -6.837 1.540 24.094 1.00 84.69 197 THR A N 1
ATOM 1555 C CA . THR A 1 197 ? -8.035 1.367 23.251 1.00 84.69 197 THR A CA 1
ATOM 1556 C C . THR A 1 197 ? -8.965 2.571 23.394 1.00 84.69 197 THR A C 1
ATOM 1558 O O . THR A 1 197 ? -9.177 3.065 24.506 1.00 84.69 197 THR A O 1
ATOM 1561 N N . ARG A 1 198 ? -9.548 3.034 22.283 1.00 85.62 198 ARG A N 1
ATOM 1562 C CA . ARG A 1 198 ? -10.562 4.096 22.295 1.00 85.62 198 ARG A CA 1
ATOM 1563 C C . ARG A 1 198 ? -11.921 3.527 22.667 1.00 85.62 198 ARG A C 1
ATOM 1565 O O . ARG A 1 198 ? -12.341 2.490 22.161 1.00 85.62 198 ARG A O 1
ATOM 1572 N N . VAL A 1 199 ? -12.621 4.224 23.545 1.00 89.56 199 VAL A N 1
ATOM 1573 C CA . VAL A 1 199 ? -13.915 3.800 24.075 1.00 89.56 199 VAL A CA 1
ATOM 1574 C C . VAL A 1 199 ? -14.869 4.983 24.120 1.00 89.56 199 VAL A C 1
ATOM 1576 O O . VAL A 1 199 ? -14.445 6.130 24.272 1.00 89.56 199 VAL A O 1
ATOM 1579 N N . ALA A 1 200 ? -16.157 4.700 23.967 1.00 89.50 200 ALA A N 1
ATOM 1580 C CA . ALA A 1 200 ? -17.219 5.678 24.096 1.00 89.50 200 ALA A CA 1
ATOM 1581 C C . ALA A 1 200 ? -17.932 5.496 25.439 1.00 89.50 200 ALA A C 1
ATOM 1583 O O . ALA A 1 200 ? -18.404 4.406 25.788 1.00 89.50 200 ALA A O 1
ATOM 1584 N N . LEU A 1 201 ? -18.016 6.587 26.185 1.00 89.25 201 LEU A N 1
ATOM 1585 C CA . LEU A 1 201 ? -18.685 6.679 27.472 1.00 89.25 201 LEU A CA 1
ATOM 1586 C C . LEU A 1 201 ? -20.033 7.367 27.279 1.00 89.25 201 LEU A C 1
ATOM 1588 O O . LEU A 1 201 ? -20.128 8.358 26.553 1.00 89.25 201 LEU A O 1
ATOM 1592 N N . ARG A 1 202 ? -21.075 6.857 27.933 1.00 87.50 202 ARG A N 1
ATOM 1593 C CA . ARG A 1 202 ? -22.394 7.495 27.891 1.00 87.50 202 ARG A CA 1
ATOM 1594 C C . ARG A 1 202 ? -22.344 8.864 28.584 1.00 87.50 202 ARG A C 1
ATOM 1596 O O . ARG A 1 202 ? -21.673 9.007 29.603 1.00 87.50 202 ARG A O 1
ATOM 1603 N N . ASN A 1 203 ? -23.052 9.852 28.038 1.00 84.69 203 ASN A N 1
ATOM 1604 C CA . ASN A 1 203 ? -23.028 11.237 28.528 1.00 84.69 203 ASN A CA 1
ATOM 1605 C C . ASN A 1 203 ? -23.572 11.401 29.964 1.00 84.69 203 ASN A C 1
ATOM 1607 O O . ASN A 1 203 ? -23.111 12.243 30.722 1.00 84.69 203 ASN A O 1
ATOM 1611 N N . ASP A 1 204 ? -24.560 10.595 30.348 1.00 84.38 204 ASP A N 1
ATOM 1612 C CA . ASP A 1 204 ? -25.269 10.694 31.632 1.00 84.38 204 ASP A CA 1
ATOM 1613 C C . ASP A 1 204 ? -24.516 10.049 32.811 1.00 84.38 204 ASP A C 1
ATOM 1615 O O . ASP A 1 204 ? -24.577 10.527 33.940 1.00 84.38 204 ASP A O 1
ATOM 1619 N N . SER A 1 205 ? -23.828 8.940 32.556 1.00 84.56 205 SER A N 1
ATOM 1620 C CA . SER A 1 205 ? -23.373 7.993 33.578 1.00 84.56 205 SER A CA 1
ATOM 1621 C C . SER A 1 205 ? -21.895 7.638 33.455 1.00 84.56 205 SER A C 1
ATOM 1623 O O . SER A 1 205 ? -21.374 6.908 34.296 1.00 84.56 205 SER A O 1
ATOM 1625 N N . TYR A 1 206 ? -21.212 8.131 32.414 1.00 86.94 206 TYR A N 1
ATOM 1626 C CA . TYR A 1 206 ? -19.828 7.791 32.075 1.00 86.94 206 TYR A CA 1
ATOM 1627 C C . TYR A 1 206 ? -19.568 6.279 31.997 1.00 86.94 206 TYR A C 1
ATOM 1629 O O . TYR A 1 206 ? -18.429 5.835 32.104 1.00 86.94 206 TYR A O 1
ATOM 1637 N N . VAL A 1 207 ? -20.610 5.471 31.782 1.00 89.5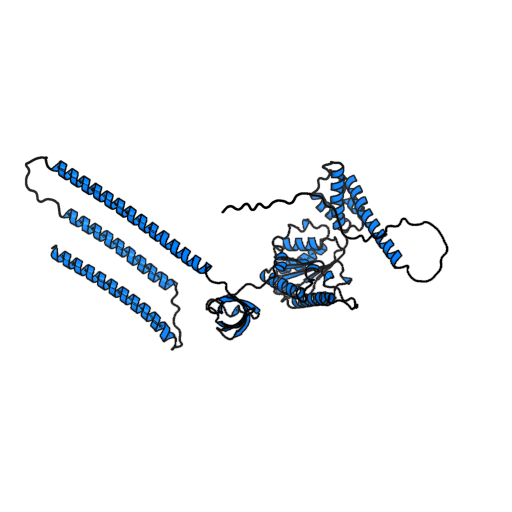0 207 VAL A N 1
ATOM 1638 C CA . VAL A 1 207 ? -20.482 4.022 31.609 1.00 89.50 207 VAL A CA 1
ATOM 1639 C C . VAL A 1 207 ? -19.913 3.737 30.226 1.00 89.50 207 VAL A C 1
ATOM 1641 O O . VAL A 1 207 ? -20.349 4.312 29.223 1.00 89.50 207 VAL A O 1
ATOM 1644 N N . LEU A 1 208 ? -18.937 2.834 30.170 1.00 88.12 208 LEU A N 1
ATOM 1645 C CA . LEU A 1 208 ? -18.338 2.375 28.924 1.00 88.12 208 LEU A CA 1
ATOM 1646 C C . LEU A 1 208 ? -19.337 1.473 28.197 1.00 88.12 208 LEU A C 1
ATOM 1648 O O . LEU A 1 208 ? -19.552 0.338 28.618 1.00 88.12 208 LEU A O 1
ATOM 1652 N N . HIS A 1 209 ? -19.927 1.981 27.112 1.00 85.81 209 HIS A N 1
ATOM 1653 C CA . HIS A 1 209 ? -20.986 1.287 26.366 1.00 85.81 209 HIS A CA 1
ATOM 1654 C C . HIS A 1 209 ? -20.533 0.762 24.994 1.00 85.81 209 HIS A C 1
ATOM 1656 O O . HIS A 1 209 ? -21.135 -0.176 24.474 1.00 85.81 209 HIS A O 1
ATOM 1662 N N . LEU A 1 210 ? -19.474 1.337 24.410 1.00 85.88 210 LEU A N 1
ATOM 1663 C CA . LEU A 1 210 ? -18.984 0.949 23.088 1.00 85.88 210 LEU A CA 1
ATOM 1664 C C . LEU A 1 210 ? -17.460 1.063 23.013 1.00 85.88 210 LEU A C 1
ATOM 1666 O O . LEU A 1 210 ? -16.859 2.018 23.506 1.00 85.88 210 LEU A O 1
ATOM 1670 N N . ILE A 1 211 ? -16.833 0.088 22.358 1.00 87.25 211 ILE A N 1
ATOM 1671 C CA . ILE A 1 211 ? -15.425 0.159 21.965 1.00 87.25 211 ILE A CA 1
ATOM 1672 C C . ILE A 1 211 ? -15.375 0.793 20.576 1.00 87.25 211 ILE A C 1
ATOM 1674 O O . ILE A 1 211 ? -16.048 0.329 19.657 1.00 87.25 211 ILE A O 1
ATOM 1678 N N . LEU A 1 212 ? -14.596 1.862 20.433 1.00 86.69 212 LEU A N 1
ATOM 1679 C CA . LEU A 1 212 ? -14.446 2.562 19.165 1.00 86.69 212 LEU A CA 1
ATOM 1680 C C . LEU A 1 212 ? -13.300 1.947 18.353 1.00 86.69 212 LEU A C 1
ATOM 1682 O O . LEU A 1 212 ? -12.309 1.503 18.942 1.00 86.69 212 LEU A O 1
ATOM 1686 N N . PRO A 1 213 ? -13.394 1.961 17.012 1.00 81.12 213 PRO A N 1
ATOM 1687 C CA . PRO A 1 213 ? -12.269 1.589 16.168 1.00 81.12 213 PRO A CA 1
ATOM 1688 C C . PRO A 1 213 ? -11.065 2.502 16.432 1.00 81.12 213 PRO A C 1
ATOM 1690 O O . PRO A 1 213 ? -11.192 3.636 16.929 1.00 81.12 213 PRO A O 1
ATOM 1693 N N . SER A 1 214 ? -9.879 1.988 16.109 1.00 73.94 214 SER A N 1
ATOM 1694 C CA . SER A 1 214 ? -8.636 2.732 16.258 1.00 73.94 214 SER A CA 1
ATOM 1695 C C . SER A 1 214 ? -8.699 4.044 15.461 1.00 73.94 214 SER A C 1
ATOM 1697 O O . SER A 1 214 ? -9.389 4.166 14.446 1.00 73.94 214 SER A O 1
ATOM 1699 N N . LYS A 1 215 ? -8.051 5.095 15.976 1.00 71.50 215 LYS A N 1
ATOM 1700 C CA . LYS A 1 215 ? -7.954 6.354 15.237 1.00 71.50 215 LYS A CA 1
ATOM 1701 C C . LYS A 1 215 ? -6.915 6.148 14.140 1.00 71.50 215 LYS A C 1
ATOM 1703 O O . LYS A 1 215 ? -5.729 6.103 14.441 1.00 71.50 215 LYS A O 1
ATOM 1708 N N . VAL A 1 216 ? -7.377 6.032 12.905 1.00 74.75 216 VAL A N 1
ATOM 1709 C CA . VAL A 1 216 ? -6.524 6.161 11.726 1.00 74.75 216 VAL A CA 1
ATOM 1710 C C . VAL A 1 216 ? -6.735 7.567 11.184 1.00 74.75 216 VAL A C 1
ATOM 1712 O O . VAL A 1 216 ? -7.876 7.976 10.946 1.00 74.75 216 VAL A O 1
ATOM 1715 N N . ASP A 1 217 ? -5.659 8.337 11.050 1.00 77.19 217 ASP A N 1
ATOM 1716 C CA . ASP A 1 217 ? -5.729 9.668 10.472 1.00 77.19 217 ASP A CA 1
ATOM 1717 C C . ASP A 1 217 ? -6.260 9.572 9.028 1.00 77.19 217 ASP A C 1
ATOM 1719 O O . ASP A 1 217 ? -5.911 8.654 8.277 1.00 77.19 217 ASP A O 1
ATOM 1723 N N . PRO A 1 218 ? -7.116 10.516 8.597 1.00 77.88 218 PRO A N 1
ATOM 1724 C CA . PRO A 1 218 ? -7.738 10.463 7.276 1.00 77.88 218 PRO A CA 1
ATOM 1725 C C . PRO A 1 218 ? -6.700 10.455 6.147 1.00 77.88 218 PRO A C 1
ATOM 1727 O O . PRO A 1 218 ? -6.938 9.851 5.106 1.00 77.88 218 PRO A O 1
ATOM 1730 N N . LEU A 1 219 ? -5.526 11.055 6.376 1.00 78.38 219 LEU A N 1
ATOM 1731 C CA . LEU A 1 219 ? -4.390 11.003 5.455 1.00 78.38 219 LEU A CA 1
ATOM 1732 C C . LEU A 1 219 ? -3.932 9.565 5.192 1.00 78.38 219 LEU A C 1
ATOM 1734 O O . LEU A 1 219 ? -3.706 9.200 4.045 1.00 78.38 219 LEU A O 1
ATOM 1738 N N . VAL A 1 220 ? -3.858 8.728 6.228 1.00 80.00 220 VAL A N 1
ATOM 1739 C CA . VAL A 1 220 ? -3.463 7.318 6.102 1.00 80.00 220 VAL A CA 1
ATOM 1740 C C . VAL A 1 220 ? -4.552 6.513 5.387 1.00 80.00 220 VAL A C 1
ATOM 1742 O O . VAL A 1 220 ? -4.245 5.648 4.570 1.00 80.00 220 VAL A O 1
ATOM 1745 N N . ASN A 1 221 ? -5.829 6.840 5.600 1.00 80.38 221 ASN A N 1
ATOM 1746 C CA . ASN A 1 221 ? -6.917 6.225 4.833 1.00 80.38 221 ASN A CA 1
ATOM 1747 C C . ASN A 1 221 ? -6.866 6.589 3.341 1.00 80.38 221 ASN A C 1
ATOM 1749 O O . ASN A 1 221 ? -7.170 5.737 2.514 1.00 80.38 221 ASN A O 1
ATOM 1753 N N . LEU A 1 222 ? -6.426 7.799 2.974 1.00 78.69 222 LEU A N 1
ATOM 1754 C CA . LEU A 1 222 ? -6.210 8.176 1.568 1.00 78.69 222 LEU A CA 1
ATOM 1755 C C . LEU A 1 222 ? -5.044 7.414 0.916 1.00 78.69 222 LEU A C 1
ATOM 1757 O O . LEU A 1 222 ? -5.032 7.238 -0.301 1.00 78.69 222 LEU A O 1
ATOM 1761 N N . MET A 1 223 ? -4.079 6.938 1.709 1.00 78.19 223 MET A N 1
ATOM 1762 C CA . MET A 1 223 ? -2.985 6.079 1.231 1.00 78.19 223 MET A CA 1
ATOM 1763 C C . MET A 1 223 ? -3.462 4.651 0.910 1.00 78.19 223 MET A C 1
ATOM 1765 O O . MET A 1 223 ? -2.767 3.904 0.211 1.00 78.19 223 MET A O 1
ATOM 1769 N N . LYS A 1 224 ? -4.650 4.256 1.394 1.00 75.50 224 LYS A N 1
ATOM 1770 C CA . LYS A 1 224 ? -5.292 2.993 1.026 1.00 75.50 224 LYS A CA 1
ATOM 1771 C C . LYS A 1 224 ? -5.785 3.085 -0.412 1.00 75.50 224 LYS A C 1
ATOM 1773 O O . LYS A 1 224 ? -6.705 3.835 -0.731 1.00 75.50 224 LYS A O 1
ATOM 1778 N N . VAL A 1 225 ? -5.204 2.280 -1.289 1.00 68.44 225 VAL A N 1
ATOM 1779 C CA . VAL A 1 225 ? -5.679 2.168 -2.664 1.00 68.44 225 VAL A CA 1
ATOM 1780 C C . VAL A 1 225 ? -6.716 1.048 -2.695 1.00 68.44 225 VAL A C 1
ATOM 1782 O O . VAL A 1 225 ? -6.368 -0.125 -2.765 1.00 68.44 225 VAL A O 1
ATOM 1785 N N . GLU A 1 226 ? -8.003 1.401 -2.613 1.00 56.25 226 GLU A N 1
ATOM 1786 C CA . GLU A 1 226 ? -9.101 0.413 -2.601 1.00 56.25 226 GLU A CA 1
ATOM 1787 C C . GLU A 1 226 ? -9.264 -0.340 -3.928 1.00 56.25 226 GLU A C 1
ATOM 1789 O O . GLU A 1 226 ? -9.819 -1.436 -3.951 1.00 56.25 226 GLU A O 1
ATOM 1794 N N . LYS A 1 227 ? -8.763 0.218 -5.035 1.00 55.03 227 LYS A N 1
ATOM 1795 C CA . LYS A 1 227 ? -8.688 -0.464 -6.331 1.00 55.03 227 LYS A CA 1
ATOM 1796 C C . LYS A 1 227 ? -7.319 -0.235 -6.941 1.00 55.03 227 LYS A C 1
ATOM 1798 O O . LYS A 1 227 ? -7.018 0.859 -7.423 1.00 55.03 227 LYS A O 1
ATOM 1803 N N . VAL A 1 228 ? -6.478 -1.263 -6.883 1.00 62.28 228 VAL A N 1
ATOM 1804 C CA . VAL A 1 228 ? -5.214 -1.282 -7.619 1.00 62.28 228 VAL A CA 1
ATOM 1805 C C . VAL A 1 228 ? -5.568 -1.152 -9.106 1.00 62.28 228 VAL A C 1
ATOM 1807 O O . VAL A 1 228 ? -6.424 -1.900 -9.569 1.00 62.28 228 VAL A O 1
ATOM 1810 N N . PRO A 1 229 ? -4.996 -0.195 -9.858 1.00 62.12 229 PRO A N 1
ATOM 1811 C CA . PRO A 1 229 ? -5.237 -0.122 -11.296 1.00 62.12 229 PRO A CA 1
ATOM 1812 C C . PRO A 1 229 ? -4.834 -1.445 -11.962 1.00 62.12 229 PRO A C 1
ATOM 1814 O O . PRO A 1 229 ? -3.833 -2.031 -11.552 1.00 62.12 229 PRO A O 1
ATOM 1817 N N . ASP A 1 230 ? -5.581 -1.867 -12.988 1.00 66.81 230 ASP A N 1
ATOM 1818 C CA . ASP A 1 230 ? -5.427 -3.141 -13.715 1.00 66.81 230 ASP A CA 1
ATOM 1819 C C . ASP A 1 230 ? -4.074 -3.240 -14.454 1.00 66.81 230 ASP A C 1
ATOM 1821 O O . ASP A 1 230 ? -3.982 -3.155 -15.681 1.00 66.81 230 ASP A O 1
ATOM 1825 N N . SER A 1 231 ? -2.976 -3.362 -13.713 1.00 73.19 231 SER A N 1
ATOM 1826 C CA . SER A 1 231 ? -1.659 -3.692 -14.246 1.00 73.19 231 SER A CA 1
ATOM 1827 C C . SER A 1 231 ? -1.434 -5.182 -14.058 1.00 73.19 231 SER A C 1
ATOM 1829 O O . SER A 1 231 ? -1.281 -5.645 -12.935 1.00 73.19 231 SER A O 1
ATOM 1831 N N . THR A 1 232 ? -1.404 -5.934 -15.151 1.00 84.19 232 THR A N 1
ATOM 1832 C CA . THR A 1 232 ? -1.025 -7.351 -15.145 1.00 84.19 232 THR A CA 1
ATOM 1833 C C . THR A 1 232 ? 0.465 -7.512 -15.443 1.00 84.19 232 THR A C 1
ATOM 1835 O O . THR A 1 232 ? 1.100 -6.608 -15.994 1.00 84.19 232 THR A O 1
ATOM 1838 N N . TYR A 1 233 ? 1.034 -8.677 -15.113 1.00 86.00 233 TYR A N 1
ATOM 1839 C CA . TYR A 1 233 ? 2.424 -9.003 -15.464 1.00 86.00 233 TYR A CA 1
ATOM 1840 C C . TYR A 1 233 ? 2.683 -8.914 -16.975 1.00 86.00 233 TYR A C 1
ATOM 1842 O O . TYR A 1 233 ? 3.766 -8.506 -17.374 1.00 86.00 233 TYR A O 1
ATOM 1850 N N . ASP A 1 234 ? 1.671 -9.170 -17.810 1.00 84.75 234 ASP A N 1
ATOM 1851 C CA . ASP A 1 234 ? 1.761 -9.063 -19.274 1.00 84.75 234 ASP A CA 1
ATOM 1852 C C . ASP A 1 234 ? 2.030 -7.637 -19.779 1.00 84.75 234 ASP A C 1
ATOM 1854 O O . ASP A 1 234 ? 2.392 -7.438 -20.942 1.00 84.75 234 ASP A O 1
ATOM 1858 N N . MET A 1 235 ? 1.811 -6.626 -18.931 1.00 82.88 235 MET A N 1
ATOM 1859 C CA . MET A 1 235 ? 2.117 -5.229 -19.240 1.00 82.88 235 MET A CA 1
ATOM 1860 C C . MET A 1 235 ? 3.563 -4.843 -18.897 1.00 82.88 235 MET A C 1
ATOM 1862 O O . MET A 1 235 ? 3.955 -3.703 -19.150 1.00 82.88 235 MET A O 1
ATOM 1866 N N . ILE A 1 236 ? 4.352 -5.759 -18.331 1.00 86.81 236 ILE A N 1
ATOM 1867 C CA . ILE A 1 236 ? 5.744 -5.542 -17.932 1.00 86.81 236 ILE A CA 1
ATOM 1868 C C . ILE A 1 236 ? 6.635 -6.379 -18.853 1.00 86.81 236 ILE A C 1
ATOM 1870 O O . ILE A 1 236 ? 6.512 -7.596 -18.900 1.00 86.81 236 ILE A O 1
ATOM 1874 N N . GLY A 1 237 ? 7.520 -5.725 -19.607 1.00 84.81 237 GLY A N 1
ATOM 1875 C CA . GLY A 1 237 ? 8.407 -6.395 -20.562 1.00 84.81 237 GLY A CA 1
ATOM 1876 C C . GLY A 1 237 ? 9.812 -6.625 -20.007 1.00 84.81 237 GLY A C 1
ATOM 1877 O O . GLY A 1 237 ? 10.390 -5.716 -19.411 1.00 84.81 237 GLY A O 1
ATOM 1878 N N . GLY A 1 238 ? 10.367 -7.817 -20.250 1.00 84.31 238 GLY A N 1
ATOM 1879 C CA . GLY A 1 238 ? 11.799 -8.107 -20.137 1.00 84.31 238 GLY A CA 1
ATOM 1880 C C . GLY A 1 238 ? 12.405 -8.122 -18.730 1.00 84.31 238 GLY A C 1
ATOM 1881 O O . GLY A 1 238 ? 13.621 -7.975 -18.618 1.00 84.31 238 GLY A O 1
ATOM 1882 N N . LEU A 1 239 ? 11.583 -8.273 -17.685 1.00 86.69 239 LEU A N 1
ATOM 1883 C CA . LEU A 1 239 ? 11.987 -8.346 -16.269 1.00 86.69 239 LEU A CA 1
ATOM 1884 C C . LEU A 1 239 ? 11.632 -9.711 -15.648 1.00 86.69 239 LEU A C 1
ATOM 1886 O O . LEU A 1 239 ? 11.177 -9.789 -14.507 1.00 86.69 239 LEU A O 1
ATOM 1890 N N . ASP A 1 240 ? 11.795 -10.797 -16.404 1.00 88.38 240 ASP A N 1
ATOM 1891 C CA . ASP A 1 240 ? 11.305 -12.126 -16.010 1.00 88.38 240 ASP A CA 1
ATOM 1892 C C . ASP A 1 240 ? 11.963 -12.649 -14.729 1.00 88.38 240 ASP A C 1
ATOM 1894 O O . ASP A 1 240 ? 11.292 -13.233 -13.873 1.00 88.38 240 ASP A O 1
ATOM 1898 N N . GLN A 1 241 ? 13.262 -12.389 -14.557 1.00 90.38 241 GLN A N 1
ATOM 1899 C CA . GLN A 1 241 ? 13.994 -12.783 -13.355 1.00 90.38 241 GLN A CA 1
ATOM 1900 C C . GLN A 1 241 ? 13.475 -12.039 -12.117 1.00 90.38 241 GLN A C 1
ATOM 1902 O O . GLN A 1 241 ? 13.150 -12.668 -11.111 1.00 90.38 241 GLN A O 1
ATOM 1907 N N . GLN A 1 242 ? 13.320 -10.716 -12.204 1.00 91.44 242 GLN A N 1
ATOM 1908 C CA . GLN A 1 242 ? 12.815 -9.887 -11.107 1.00 91.44 242 GLN A CA 1
ATOM 1909 C C . GLN A 1 242 ? 11.360 -10.234 -10.772 1.00 91.44 242 GLN A C 1
ATOM 1911 O O . GLN A 1 242 ? 10.985 -10.285 -9.601 1.00 91.44 242 GLN A O 1
ATOM 1916 N N . ILE A 1 243 ? 10.533 -10.510 -11.787 1.00 90.50 243 ILE A N 1
ATOM 1917 C CA . ILE A 1 243 ? 9.153 -10.968 -11.596 1.00 90.50 243 ILE A CA 1
ATOM 1918 C C . ILE A 1 243 ? 9.143 -12.297 -10.836 1.00 90.50 243 ILE A C 1
ATOM 1920 O O . ILE A 1 243 ? 8.363 -12.445 -9.895 1.00 90.50 243 ILE A O 1
ATOM 1924 N N . LYS A 1 244 ? 10.002 -13.253 -11.210 1.00 91.38 244 LYS A N 1
ATOM 1925 C CA . LYS A 1 244 ? 10.104 -14.549 -10.529 1.00 91.38 244 LYS A CA 1
ATOM 1926 C C . LYS A 1 244 ? 10.511 -14.385 -9.063 1.00 91.38 244 LYS A C 1
ATOM 1928 O O . LYS A 1 244 ? 9.829 -14.918 -8.192 1.00 91.38 244 LYS A O 1
ATOM 1933 N N . GLU A 1 245 ? 11.543 -13.589 -8.789 1.00 91.00 245 GLU A N 1
ATOM 1934 C CA . GLU A 1 245 ? 12.004 -13.315 -7.422 1.00 91.00 245 GLU A CA 1
ATOM 1935 C C . GLU A 1 245 ? 10.904 -12.671 -6.564 1.00 91.00 245 GLU A C 1
ATOM 1937 O O . GLU A 1 245 ? 10.674 -13.091 -5.431 1.00 91.00 245 GLU A O 1
ATOM 1942 N N . ILE A 1 246 ? 10.152 -11.699 -7.096 1.00 90.25 246 ILE A N 1
ATOM 1943 C CA . ILE A 1 246 ? 9.048 -11.092 -6.339 1.00 90.25 246 ILE A CA 1
ATOM 1944 C C . ILE A 1 246 ? 7.898 -12.077 -6.108 1.00 90.25 246 ILE A C 1
ATOM 1946 O O . ILE A 1 246 ? 7.321 -12.086 -5.018 1.00 90.25 246 ILE A O 1
ATOM 1950 N N . LYS A 1 247 ? 7.556 -12.916 -7.092 1.00 89.38 247 LYS A N 1
ATOM 1951 C CA . LYS A 1 247 ? 6.516 -13.946 -6.926 1.00 89.38 247 LYS A CA 1
ATOM 1952 C C . LYS A 1 247 ? 6.881 -14.930 -5.815 1.00 89.38 247 LYS A C 1
ATOM 1954 O O . LYS A 1 247 ? 6.044 -15.240 -4.972 1.00 89.38 247 LYS A O 1
ATOM 1959 N N . GLU A 1 248 ? 8.139 -15.355 -5.753 1.00 87.88 248 GLU A N 1
ATOM 1960 C CA . GLU A 1 248 ? 8.629 -16.245 -4.695 1.00 87.88 248 GLU A CA 1
ATOM 1961 C C . GLU A 1 248 ? 8.559 -15.611 -3.301 1.00 87.88 248 GLU A C 1
ATOM 1963 O O . GLU A 1 248 ? 8.292 -16.296 -2.314 1.00 87.88 248 GLU A O 1
ATOM 1968 N N . VAL A 1 249 ? 8.764 -14.298 -3.213 1.00 87.25 249 VAL A N 1
ATOM 1969 C CA . VAL A 1 249 ? 8.860 -13.596 -1.930 1.00 87.25 249 VAL A CA 1
ATOM 1970 C C . VAL A 1 249 ? 7.518 -13.062 -1.429 1.00 87.25 249 VAL A C 1
ATOM 1972 O O . VAL A 1 249 ? 7.311 -12.984 -0.220 1.00 87.25 249 VAL A O 1
ATOM 1975 N N . ILE A 1 250 ? 6.603 -12.686 -2.322 1.00 87.12 250 ILE A N 1
ATOM 1976 C CA . ILE A 1 250 ? 5.324 -12.062 -1.949 1.00 87.12 250 ILE A CA 1
ATOM 1977 C C . ILE A 1 250 ? 4.149 -13.000 -2.200 1.00 87.12 250 ILE A C 1
ATOM 1979 O O . ILE A 1 250 ? 3.342 -13.214 -1.300 1.00 87.12 250 ILE A O 1
ATOM 1983 N N . GLU A 1 251 ? 4.043 -13.575 -3.397 1.00 86.88 251 GLU A N 1
ATOM 1984 C CA . GLU A 1 251 ? 2.883 -14.387 -3.775 1.00 86.88 251 GLU A CA 1
ATOM 1985 C C . GLU A 1 251 ? 2.883 -15.741 -3.053 1.00 86.88 251 GLU A C 1
ATOM 1987 O O . GLU A 1 251 ? 1.864 -16.142 -2.489 1.00 86.88 251 GLU A O 1
ATOM 1992 N N . LEU A 1 252 ? 4.036 -16.411 -3.012 1.00 87.44 252 LEU A N 1
ATOM 1993 C CA . LEU A 1 252 ? 4.198 -17.730 -2.396 1.00 87.44 252 LEU A CA 1
ATOM 1994 C C . LEU A 1 252 ? 3.831 -17.744 -0.897 1.00 87.44 252 LEU A C 1
ATOM 1996 O O . LEU A 1 252 ? 3.016 -18.583 -0.511 1.00 87.44 252 LEU A O 1
ATOM 2000 N N . PRO A 1 253 ? 4.322 -16.811 -0.051 1.00 85.69 253 PRO A N 1
ATOM 2001 C CA . PRO A 1 253 ? 3.959 -16.791 1.369 1.00 85.69 253 PRO A CA 1
ATOM 2002 C C . PRO A 1 253 ? 2.498 -16.425 1.642 1.00 85.69 253 PRO A C 1
ATOM 2004 O O . PRO A 1 253 ? 1.945 -16.841 2.658 1.00 85.69 253 PRO A O 1
ATOM 2007 N N . ILE A 1 254 ? 1.869 -15.638 0.762 1.00 84.81 254 ILE A N 1
ATOM 2008 C CA . ILE A 1 254 ? 0.467 -15.229 0.921 1.00 84.81 254 ILE A CA 1
ATOM 2009 C C . ILE A 1 254 ? -0.475 -16.364 0.508 1.00 84.81 254 ILE A C 1
ATOM 2011 O O . ILE A 1 254 ? -1.447 -16.631 1.215 1.00 84.81 254 ILE A O 1
ATOM 2015 N N . LYS A 1 255 ? -0.187 -17.044 -0.611 1.00 85.94 255 LYS A N 1
ATOM 2016 C CA . LYS A 1 255 ? -1.025 -18.135 -1.133 1.00 85.94 255 LYS A CA 1
ATOM 2017 C C . LYS A 1 255 ? -0.812 -19.457 -0.395 1.00 85.94 255 LYS A C 1
ATOM 2019 O O . LYS A 1 255 ? -1.781 -20.168 -0.148 1.00 85.94 255 LYS A O 1
ATOM 2024 N N . HIS A 1 256 ? 0.429 -19.782 -0.035 1.00 86.31 256 HIS A N 1
ATOM 2025 C CA . HIS A 1 256 ? 0.799 -21.080 0.538 1.00 86.31 256 HIS A CA 1
ATOM 2026 C C . HIS A 1 256 ? 1.710 -20.937 1.772 1.00 86.31 256 HIS A C 1
ATOM 2028 O O . HIS A 1 256 ? 2.881 -21.325 1.726 1.00 86.31 256 HIS A O 1
ATOM 2034 N N . PRO A 1 257 ? 1.196 -20.418 2.904 1.00 84.56 257 PRO A N 1
ATOM 2035 C CA . PRO A 1 257 ? 1.977 -20.299 4.139 1.00 84.56 257 PRO A CA 1
ATOM 2036 C C . PRO A 1 257 ? 2.411 -21.663 4.709 1.00 84.56 257 PRO A C 1
ATOM 2038 O O . PRO A 1 257 ? 3.498 -21.769 5.272 1.00 84.56 257 PRO A O 1
ATOM 2041 N N . GLU A 1 258 ? 1.618 -22.718 4.490 1.00 87.50 258 GLU A N 1
ATOM 2042 C CA . GLU A 1 258 ? 1.873 -24.085 4.978 1.00 87.50 258 GLU A CA 1
ATOM 2043 C C . GLU A 1 258 ? 3.206 -24.669 4.474 1.00 87.50 258 GLU A C 1
ATOM 2045 O O . GLU A 1 258 ? 3.863 -25.445 5.171 1.00 87.50 258 GLU A O 1
ATOM 2050 N N . LEU A 1 259 ? 3.649 -24.269 3.275 1.00 88.06 259 LEU A N 1
ATOM 2051 C CA . LEU A 1 259 ? 4.938 -24.696 2.721 1.00 88.06 259 LEU A CA 1
ATOM 2052 C C . LEU A 1 259 ? 6.109 -24.166 3.558 1.00 88.06 259 LEU A C 1
ATOM 2054 O O . LEU A 1 259 ? 7.095 -24.867 3.756 1.00 88.06 259 LEU A O 1
ATOM 2058 N N . PHE A 1 260 ? 5.995 -22.950 4.093 1.00 85.25 260 PHE A N 1
ATOM 2059 C CA . PHE A 1 260 ? 7.034 -22.356 4.936 1.00 85.25 260 PHE A CA 1
ATOM 2060 C C . PHE A 1 260 ? 7.045 -22.971 6.336 1.00 85.25 260 PHE A C 1
ATOM 2062 O O . PHE A 1 260 ? 8.119 -23.223 6.882 1.00 85.25 260 PHE A O 1
ATOM 2069 N N . GLU A 1 261 ? 5.866 -23.261 6.890 1.00 85.56 261 GLU A N 1
ATOM 2070 C CA . GLU A 1 261 ? 5.727 -23.907 8.200 1.00 85.56 261 GLU A CA 1
ATOM 2071 C C . GLU A 1 261 ? 6.249 -25.349 8.185 1.00 85.56 261 GLU A C 1
ATOM 2073 O O . GLU A 1 261 ? 7.001 -25.737 9.076 1.00 85.56 261 GLU A O 1
ATOM 2078 N N . SER A 1 262 ? 5.928 -26.121 7.142 1.00 88.75 262 SER A N 1
ATOM 2079 C CA . SER A 1 262 ? 6.414 -27.501 6.982 1.00 88.75 262 SER A CA 1
ATOM 2080 C C . SER A 1 262 ? 7.922 -27.587 6.737 1.00 88.75 262 SER A C 1
ATOM 2082 O O . SER A 1 262 ? 8.568 -28.510 7.231 1.00 88.75 262 SER A O 1
ATOM 2084 N N . LEU A 1 263 ? 8.501 -26.618 6.021 1.00 90.00 263 LEU A N 1
ATOM 2085 C CA . LEU A 1 263 ? 9.951 -26.511 5.831 1.00 90.00 263 LEU A CA 1
ATOM 2086 C C . LEU A 1 263 ? 10.680 -25.938 7.060 1.00 90.00 263 LEU A C 1
ATOM 2088 O O . LEU A 1 263 ? 11.900 -26.063 7.150 1.00 90.00 263 LEU A O 1
ATOM 2092 N N . GLY A 1 264 ? 9.967 -25.293 7.990 1.00 84.69 264 GLY A N 1
ATOM 2093 C CA . GLY A 1 264 ? 10.561 -24.613 9.145 1.00 84.69 264 GLY A CA 1
ATOM 2094 C C . GLY A 1 264 ? 11.389 -23.375 8.778 1.00 84.69 264 GLY A C 1
ATOM 2095 O O . GLY A 1 264 ? 12.282 -22.983 9.529 1.00 84.69 264 GLY A O 1
ATOM 2096 N N . ILE A 1 265 ? 11.128 -22.764 7.618 1.00 85.19 265 ILE A N 1
ATOM 2097 C CA . ILE A 1 265 ? 11.866 -21.594 7.125 1.00 85.19 265 ILE A CA 1
ATOM 2098 C C . ILE A 1 265 ? 11.088 -20.324 7.476 1.00 85.19 265 ILE A C 1
ATOM 2100 O O . ILE A 1 265 ? 9.886 -20.226 7.234 1.00 85.19 265 ILE A O 1
ATOM 2104 N N . ALA A 1 266 ? 11.786 -19.319 8.010 1.00 79.69 266 ALA A N 1
ATOM 2105 C CA . ALA A 1 266 ? 11.188 -18.019 8.284 1.00 79.69 266 ALA A CA 1
ATOM 2106 C C . ALA A 1 266 ? 10.741 -17.336 6.983 1.00 79.69 266 ALA A C 1
ATOM 2108 O O . ALA A 1 266 ? 11.501 -17.241 6.016 1.00 79.69 266 ALA A O 1
ATOM 2109 N N . GLN A 1 267 ? 9.507 -16.828 6.968 1.00 83.69 267 GLN A N 1
ATOM 2110 C CA . GLN A 1 267 ? 9.017 -16.072 5.824 1.00 83.69 267 GLN A CA 1
ATOM 2111 C C . GLN A 1 267 ? 9.770 -14.740 5.696 1.00 83.69 267 GLN A C 1
ATOM 2113 O O . GLN A 1 267 ? 9.944 -14.048 6.704 1.00 83.69 267 GLN A O 1
ATOM 2118 N N . PRO A 1 268 ? 10.134 -14.323 4.472 1.00 83.56 268 PRO A N 1
ATOM 2119 C CA . PRO A 1 268 ? 10.711 -13.005 4.251 1.00 83.56 268 PRO A CA 1
ATOM 2120 C C . PRO A 1 268 ? 9.696 -11.916 4.626 1.00 83.56 268 PRO A C 1
ATOM 2122 O O . PRO A 1 268 ? 8.514 -11.995 4.257 1.00 83.56 268 PRO A O 1
ATOM 2125 N N . LYS A 1 269 ? 10.149 -10.910 5.378 1.00 81.69 269 LYS A N 1
ATOM 2126 C CA . LYS A 1 269 ? 9.314 -9.805 5.878 1.00 81.69 269 LYS A CA 1
ATOM 2127 C C . LYS A 1 269 ? 9.237 -8.639 4.896 1.00 81.69 269 LYS A C 1
ATOM 2129 O O . LYS A 1 269 ? 8.166 -8.058 4.704 1.00 81.69 269 LYS A O 1
ATOM 2134 N N . GLY A 1 270 ? 10.365 -8.312 4.269 1.00 85.62 270 GLY A N 1
ATOM 2135 C CA . GLY A 1 270 ? 10.504 -7.122 3.437 1.00 85.62 270 GLY A CA 1
ATOM 2136 C C . GLY A 1 270 ? 11.360 -7.332 2.192 1.00 85.62 270 GLY A C 1
ATOM 2137 O O . GLY A 1 270 ? 12.317 -8.112 2.196 1.00 85.62 270 GLY A O 1
ATOM 2138 N N . VAL A 1 271 ? 11.018 -6.592 1.137 1.00 90.69 271 VAL A N 1
ATOM 2139 C CA . VAL A 1 271 ? 11.747 -6.555 -0.137 1.00 90.69 271 VAL A CA 1
ATOM 2140 C C . VAL A 1 271 ? 12.127 -5.122 -0.471 1.00 90.69 271 VAL A C 1
ATOM 2142 O O . VAL A 1 271 ? 11.284 -4.229 -0.419 1.00 90.69 271 VAL A O 1
ATOM 2145 N N . LEU A 1 272 ? 13.378 -4.918 -0.869 1.00 92.19 272 LEU A N 1
ATOM 2146 C CA . LEU A 1 272 ? 13.876 -3.653 -1.395 1.00 92.19 272 LEU A CA 1
ATOM 2147 C C . LEU A 1 272 ? 14.104 -3.761 -2.902 1.00 92.19 272 LEU A C 1
ATOM 2149 O O . LEU A 1 272 ? 14.916 -4.563 -3.359 1.00 92.19 272 LEU A O 1
ATOM 2153 N N . LEU A 1 273 ? 13.412 -2.922 -3.662 1.00 93.25 273 LEU A N 1
ATOM 2154 C CA . LEU A 1 273 ? 13.584 -2.733 -5.095 1.00 93.25 273 LEU A CA 1
ATOM 2155 C C . LEU A 1 273 ? 14.517 -1.542 -5.319 1.00 93.25 273 LEU A C 1
ATOM 2157 O O . LEU A 1 273 ? 14.207 -0.429 -4.890 1.00 93.25 273 LEU A O 1
ATOM 2161 N N . TYR A 1 274 ? 15.636 -1.746 -6.010 1.00 92.81 274 TYR A N 1
ATOM 2162 C CA . TYR A 1 274 ? 16.579 -0.665 -6.299 1.00 92.81 274 TYR A CA 1
ATOM 2163 C C . TYR A 1 274 ? 17.033 -0.647 -7.759 1.00 92.81 274 TYR A C 1
ATOM 2165 O O . TYR A 1 274 ? 16.992 -1.655 -8.456 1.00 92.81 274 TYR A O 1
ATOM 2173 N N . GLY A 1 275 ? 17.418 0.529 -8.255 1.00 91.19 275 GLY A N 1
ATOM 2174 C CA . GLY A 1 275 ? 17.997 0.707 -9.591 1.00 91.19 275 GLY A CA 1
ATOM 2175 C C . GLY A 1 275 ? 17.710 2.095 -10.170 1.00 91.19 275 GLY A C 1
ATOM 2176 O O . GLY A 1 275 ? 17.008 2.879 -9.532 1.00 91.19 275 GLY A O 1
ATOM 2177 N N . PRO A 1 276 ? 18.136 2.394 -11.404 1.00 87.88 276 PRO A N 1
ATOM 2178 C CA . PRO A 1 276 ? 17.864 3.671 -12.053 1.00 87.88 276 PRO A CA 1
ATOM 2179 C C . PRO A 1 276 ? 16.357 3.969 -12.164 1.00 87.88 276 PRO A C 1
ATOM 2181 O O . PRO A 1 276 ? 15.535 3.039 -12.235 1.00 87.88 276 PRO A O 1
ATOM 2184 N N . PRO A 1 277 ? 15.965 5.254 -12.165 1.00 87.75 277 PRO A N 1
ATOM 2185 C CA . PRO A 1 277 ? 14.574 5.652 -12.340 1.00 87.75 277 PRO A CA 1
ATOM 2186 C C . PRO A 1 277 ? 14.059 5.231 -13.725 1.00 87.75 277 PRO A C 1
ATOM 2188 O O . PRO A 1 277 ? 14.819 5.083 -14.676 1.00 87.75 277 PRO A O 1
ATOM 2191 N N . GLY A 1 278 ? 12.748 5.016 -13.852 1.00 85.06 278 GLY A N 1
ATOM 2192 C CA . GLY A 1 278 ? 12.135 4.666 -15.143 1.00 85.06 278 GLY A CA 1
ATOM 2193 C C . GLY A 1 278 ? 12.239 3.189 -15.552 1.00 85.06 278 GLY A C 1
ATOM 2194 O O . GLY A 1 278 ? 11.802 2.837 -16.644 1.00 85.06 278 GLY A O 1
ATOM 2195 N N . THR A 1 279 ? 12.739 2.312 -14.677 1.00 85.88 279 THR A N 1
ATOM 2196 C CA . THR A 1 279 ? 12.794 0.843 -14.866 1.00 85.88 279 THR A CA 1
ATOM 2197 C C . THR A 1 279 ? 11.519 0.101 -14.439 1.00 85.88 279 THR A C 1
ATOM 2199 O O . THR A 1 279 ? 11.464 -1.121 -14.489 1.00 85.88 279 THR A O 1
ATOM 2202 N N . GLY A 1 280 ? 10.467 0.816 -14.026 1.00 85.50 280 GLY A N 1
ATOM 2203 C CA . GLY A 1 280 ? 9.164 0.205 -13.738 1.00 85.50 280 GLY A CA 1
ATOM 2204 C C . GLY A 1 280 ? 9.004 -0.412 -12.342 1.00 85.50 280 GLY A C 1
ATOM 2205 O O . GLY A 1 280 ? 8.054 -1.161 -12.141 1.00 85.50 280 GLY A O 1
ATOM 2206 N N . LYS A 1 281 ? 9.846 -0.057 -11.359 1.00 90.19 281 LYS A N 1
ATOM 2207 C CA . LYS A 1 281 ? 9.717 -0.487 -9.945 1.00 90.19 281 LYS A CA 1
ATOM 2208 C C . LYS A 1 281 ? 8.293 -0.318 -9.392 1.00 90.19 281 LYS A C 1
ATOM 2210 O O . LYS A 1 281 ? 7.674 -1.281 -8.945 1.00 90.19 281 LYS A O 1
ATOM 2215 N N . THR A 1 282 ? 7.734 0.886 -9.518 1.00 88.12 282 THR A N 1
ATOM 2216 C CA . THR A 1 282 ? 6.362 1.209 -9.089 1.00 88.12 282 THR A CA 1
ATOM 2217 C C . THR A 1 282 ? 5.295 0.450 -9.891 1.00 88.12 282 THR A C 1
ATOM 2219 O O . THR A 1 282 ? 4.231 0.142 -9.360 1.00 88.12 282 THR A O 1
ATOM 2222 N N . LEU A 1 283 ? 5.553 0.132 -11.169 1.00 88.06 283 LEU A N 1
ATOM 2223 C CA . LEU A 1 283 ? 4.622 -0.646 -11.999 1.00 88.06 283 LEU A CA 1
ATOM 2224 C C . LEU A 1 283 ? 4.582 -2.112 -11.564 1.00 88.06 283 LEU A C 1
ATOM 2226 O O . LEU A 1 283 ? 3.498 -2.678 -11.456 1.00 88.06 283 LEU A O 1
ATOM 2230 N N . LEU A 1 284 ? 5.738 -2.704 -11.261 1.00 89.44 284 LEU A N 1
ATOM 2231 C CA . LEU A 1 284 ? 5.817 -4.084 -10.795 1.00 89.44 284 LEU A CA 1
ATOM 2232 C C . LEU A 1 284 ? 5.152 -4.262 -9.428 1.00 89.44 284 LEU A C 1
ATOM 2234 O O . LEU A 1 284 ? 4.392 -5.207 -9.243 1.00 89.44 284 LEU A O 1
ATOM 2238 N N . ALA A 1 285 ? 5.358 -3.316 -8.508 1.00 87.88 285 ALA A N 1
ATOM 2239 C CA . ALA A 1 285 ? 4.682 -3.293 -7.211 1.00 87.88 285 ALA A CA 1
ATOM 2240 C C . ALA A 1 285 ? 3.149 -3.335 -7.345 1.00 87.88 285 ALA A C 1
ATOM 2242 O O . ALA A 1 285 ? 2.477 -4.111 -6.664 1.00 87.88 285 ALA A O 1
ATOM 2243 N N . ARG A 1 286 ? 2.599 -2.530 -8.264 1.00 86.38 286 ARG A N 1
ATOM 2244 C CA . ARG A 1 286 ? 1.157 -2.499 -8.551 1.00 86.38 286 ARG A CA 1
ATOM 2245 C C . ARG A 1 286 ? 0.673 -3.801 -9.183 1.00 86.38 286 ARG A C 1
ATOM 2247 O O . ARG A 1 286 ? -0.371 -4.305 -8.788 1.00 86.38 286 ARG A O 1
ATOM 2254 N N . ALA A 1 287 ? 1.439 -4.376 -10.108 1.00 87.19 287 ALA A N 1
ATOM 2255 C CA . ALA A 1 287 ? 1.058 -5.631 -10.749 1.00 87.19 287 ALA A CA 1
ATOM 2256 C C . ALA A 1 287 ? 1.013 -6.809 -9.773 1.00 87.19 287 ALA A C 1
ATOM 2258 O O . ALA A 1 287 ? 0.116 -7.647 -9.842 1.00 87.19 287 ALA A O 1
ATOM 2259 N N . VAL A 1 288 ? 1.940 -6.836 -8.815 1.00 87.31 288 VAL A N 1
ATOM 2260 C CA . VAL A 1 288 ? 1.958 -7.845 -7.752 1.00 87.31 288 VAL A CA 1
ATOM 2261 C C . VAL A 1 288 ? 0.731 -7.710 -6.860 1.00 87.31 288 VAL A C 1
ATOM 2263 O O . VAL A 1 288 ? 0.100 -8.715 -6.555 1.00 87.31 288 VAL A O 1
ATOM 2266 N N . ALA A 1 289 ? 0.361 -6.486 -6.484 1.00 85.62 289 ALA A N 1
ATOM 2267 C CA . ALA A 1 289 ? -0.817 -6.245 -5.658 1.00 85.62 289 ALA A CA 1
ATOM 2268 C C . ALA A 1 289 ? -2.128 -6.646 -6.352 1.00 85.62 289 ALA A C 1
ATOM 2270 O O . ALA A 1 289 ? -3.015 -7.194 -5.707 1.00 85.62 289 ALA A O 1
ATOM 2271 N N . HIS A 1 290 ? -2.226 -6.432 -7.668 1.00 84.88 290 HIS A N 1
ATOM 2272 C CA . HIS A 1 290 ? -3.372 -6.881 -8.460 1.00 84.88 290 HIS A CA 1
ATOM 2273 C C . HIS A 1 290 ? -3.443 -8.415 -8.571 1.00 84.88 290 HIS A C 1
ATOM 2275 O O . HIS A 1 290 ? -4.526 -8.975 -8.623 1.00 84.88 290 HIS A O 1
ATOM 2281 N N . HIS A 1 291 ? -2.311 -9.124 -8.629 1.00 84.62 291 HIS A N 1
ATOM 2282 C CA . HIS A 1 291 ? -2.309 -10.590 -8.758 1.00 84.62 291 HIS A CA 1
ATOM 2283 C C . HIS A 1 291 ? -2.520 -11.333 -7.426 1.00 84.62 291 HIS A C 1
ATOM 2285 O O . HIS A 1 291 ? -2.860 -12.519 -7.419 1.00 84.62 291 HIS A O 1
ATOM 2291 N N . THR A 1 292 ? -2.266 -10.667 -6.297 1.00 83.12 292 THR A N 1
ATOM 2292 C CA . THR A 1 292 ? -2.423 -11.248 -4.956 1.00 83.12 292 THR A CA 1
ATOM 2293 C C . THR A 1 292 ? -3.774 -10.949 -4.309 1.00 83.12 292 THR A C 1
ATOM 2295 O O . THR A 1 292 ? -4.038 -11.517 -3.254 1.00 83.12 292 THR A O 1
ATOM 2298 N N . ASP A 1 293 ? -4.621 -10.109 -4.920 1.00 83.62 293 ASP A N 1
ATOM 2299 C CA . ASP A 1 293 ? -5.917 -9.667 -4.374 1.00 83.62 293 ASP A CA 1
ATOM 2300 C C . ASP A 1 293 ? -5.819 -9.156 -2.919 1.00 83.62 293 ASP A C 1
ATOM 2302 O O . ASP A 1 293 ? -6.721 -9.333 -2.097 1.00 83.62 293 ASP A O 1
ATOM 2306 N N . CYS A 1 294 ? -4.694 -8.519 -2.582 1.00 83.44 294 CYS A N 1
ATOM 2307 C CA . CYS A 1 294 ? -4.415 -7.992 -1.247 1.00 83.44 294 CYS A CA 1
ATOM 2308 C C . CYS A 1 294 ? -4.710 -6.493 -1.153 1.00 83.44 294 CYS A C 1
ATOM 2310 O O . CYS A 1 294 ? -4.624 -5.754 -2.136 1.00 83.44 294 CYS A O 1
ATOM 2312 N N . THR A 1 295 ? -4.950 -6.005 0.067 1.00 86.19 295 THR A N 1
ATOM 2313 C CA . THR A 1 295 ? -5.070 -4.561 0.307 1.00 86.19 295 THR A CA 1
ATOM 2314 C C . THR A 1 295 ? -3.735 -3.877 0.002 1.00 86.19 295 THR A C 1
ATOM 2316 O O . THR A 1 295 ? -2.731 -4.154 0.662 1.00 86.19 295 THR A O 1
ATOM 2319 N N . PHE A 1 296 ? -3.713 -2.970 -0.976 1.00 89.00 296 PHE A N 1
ATOM 2320 C CA . PHE A 1 296 ? -2.515 -2.218 -1.348 1.00 89.00 296 PHE A CA 1
ATOM 2321 C C . PHE A 1 296 ? -2.496 -0.851 -0.669 1.00 89.00 296 PHE A C 1
ATOM 2323 O O . PHE A 1 296 ? -3.375 -0.014 -0.888 1.00 89.00 296 PHE A O 1
ATOM 2330 N N . ILE A 1 297 ? -1.472 -0.611 0.141 1.00 89.94 297 ILE A N 1
ATOM 2331 C CA . ILE A 1 297 ? -1.272 0.659 0.835 1.00 89.94 297 ILE A CA 1
ATOM 2332 C C . ILE A 1 297 ? -0.049 1.324 0.218 1.00 89.94 297 ILE A C 1
ATOM 2334 O O . ILE A 1 297 ? 1.062 0.810 0.336 1.00 89.94 297 ILE A O 1
ATOM 2338 N N . ARG A 1 298 ? -0.254 2.450 -0.472 1.00 89.56 298 ARG A N 1
ATOM 2339 C CA . ARG A 1 298 ? 0.818 3.187 -1.149 1.00 89.56 298 ARG A CA 1
ATOM 2340 C C . ARG A 1 298 ? 1.193 4.409 -0.331 1.00 89.56 298 ARG A C 1
ATOM 2342 O O . ARG A 1 298 ? 0.364 5.296 -0.166 1.00 89.56 298 ARG A O 1
ATOM 2349 N N . VAL A 1 299 ? 2.456 4.494 0.061 1.00 89.12 299 VAL A N 1
ATOM 2350 C CA . VAL A 1 299 ? 3.014 5.643 0.779 1.00 89.12 299 VAL A CA 1
ATOM 2351 C C . VAL A 1 299 ? 4.226 6.164 0.023 1.00 89.12 299 VAL A C 1
ATOM 2353 O O . VAL A 1 299 ? 5.086 5.384 -0.383 1.00 89.12 299 VAL A O 1
ATOM 2356 N N . SER A 1 300 ? 4.305 7.477 -0.180 1.00 88.94 300 SER A N 1
ATOM 2357 C CA . SER A 1 300 ? 5.551 8.108 -0.637 1.00 88.94 300 SER A CA 1
ATOM 2358 C C . SER A 1 300 ? 6.432 8.421 0.570 1.00 88.94 300 SER A C 1
ATOM 2360 O O . SER A 1 300 ? 5.938 8.975 1.550 1.00 88.94 300 SER A O 1
ATOM 2362 N N . GLY A 1 301 ? 7.738 8.160 0.503 1.00 85.31 301 GLY A N 1
ATOM 2363 C CA . GLY A 1 301 ? 8.682 8.548 1.556 1.00 85.31 301 GLY A CA 1
ATOM 2364 C C . GLY A 1 301 ? 8.590 10.042 1.882 1.00 85.31 301 GLY A C 1
ATOM 2365 O O . GLY A 1 301 ? 8.604 10.436 3.046 1.00 85.31 301 GLY A O 1
ATOM 2366 N N . SER A 1 302 ? 8.381 10.876 0.862 1.00 85.50 302 SER A N 1
ATOM 2367 C CA . SER A 1 302 ? 8.191 12.323 1.002 1.00 85.50 302 SER A CA 1
ATOM 2368 C C . SER A 1 302 ? 6.927 12.711 1.790 1.00 85.50 302 SER A C 1
ATOM 2370 O O . SER A 1 302 ? 6.916 13.754 2.436 1.00 85.50 302 SER A O 1
ATOM 2372 N N . GLU A 1 303 ? 5.871 11.887 1.779 1.00 85.81 303 GLU A N 1
ATOM 2373 C CA . GLU A 1 303 ? 4.623 12.145 2.526 1.00 85.81 303 GLU A CA 1
ATOM 2374 C C . GLU A 1 303 ? 4.801 11.927 4.037 1.00 85.81 303 GLU A C 1
ATOM 2376 O O . GLU A 1 303 ? 4.071 12.510 4.840 1.00 85.81 303 GLU A O 1
ATOM 2381 N N . LEU A 1 304 ? 5.793 11.123 4.437 1.00 84.25 304 LEU A N 1
ATOM 2382 C CA . LEU A 1 304 ? 6.103 10.848 5.842 1.00 84.25 304 LEU A CA 1
ATOM 2383 C C . LEU A 1 304 ? 6.829 12.013 6.532 1.00 84.25 304 LEU A C 1
ATOM 2385 O O . LEU A 1 304 ? 6.864 12.068 7.762 1.00 84.25 304 LEU A O 1
ATOM 2389 N N . VAL A 1 305 ? 7.380 12.956 5.762 1.00 83.75 305 VAL A N 1
ATOM 2390 C CA . VAL A 1 305 ? 8.080 14.134 6.284 1.00 83.75 305 VAL A CA 1
ATOM 2391 C C . VAL A 1 305 ? 7.080 15.266 6.510 1.00 83.75 305 VAL A C 1
ATOM 2393 O O . VAL A 1 305 ? 6.604 15.894 5.567 1.00 83.75 305 VAL A O 1
ATOM 2396 N N . GLN A 1 306 ? 6.769 15.543 7.776 1.00 84.12 306 GLN A N 1
ATOM 2397 C CA . GLN A 1 306 ? 5.823 16.589 8.172 1.00 84.12 306 GLN A CA 1
ATOM 2398 C C . GLN A 1 306 ? 6.517 17.766 8.858 1.00 84.12 306 GLN A C 1
ATOM 2400 O O . GLN A 1 306 ? 7.604 17.641 9.418 1.00 84.12 306 GLN A O 1
ATOM 2405 N N . LYS A 1 307 ? 5.868 18.938 8.817 1.00 83.12 307 LYS A N 1
ATOM 2406 C CA . LYS A 1 307 ? 6.371 20.155 9.482 1.00 83.12 307 LYS A CA 1
ATOM 2407 C C . LYS A 1 307 ? 6.258 20.078 11.005 1.00 83.12 307 LYS A C 1
ATOM 2409 O O . LYS A 1 307 ? 7.006 20.762 11.702 1.00 83.12 307 LYS A O 1
ATOM 2414 N N . TYR A 1 308 ? 5.306 19.299 11.515 1.00 84.44 308 TYR A N 1
ATOM 2415 C CA . TYR A 1 308 ? 5.071 19.158 12.945 1.00 84.44 308 TYR A CA 1
ATOM 2416 C C . TYR A 1 308 ? 5.900 18.012 13.523 1.00 84.44 308 TYR A C 1
ATOM 2418 O O . TYR A 1 308 ? 5.938 16.903 12.993 1.00 84.44 308 TYR A O 1
ATOM 2426 N N . ILE A 1 309 ? 6.550 18.293 14.651 1.00 84.62 309 ILE A N 1
ATOM 2427 C CA . ILE A 1 309 ? 7.424 17.347 15.347 1.00 84.62 309 ILE A CA 1
ATOM 2428 C C . ILE A 1 309 ? 6.595 16.170 15.876 1.00 84.62 309 ILE A C 1
ATOM 2430 O O . ILE A 1 309 ? 5.610 16.362 16.591 1.00 84.62 309 ILE A O 1
ATOM 2434 N N . GLY A 1 310 ? 7.030 14.949 15.583 1.00 84.38 310 GLY A N 1
ATOM 2435 C CA . GLY A 1 310 ? 6.405 13.698 16.002 1.00 84.38 310 GLY A CA 1
ATOM 2436 C C . GLY A 1 310 ? 5.217 13.245 15.150 1.00 84.38 310 GLY A C 1
ATOM 2437 O O . GLY A 1 310 ? 4.715 12.142 15.381 1.00 84.38 310 GLY A O 1
ATOM 2438 N N . GLU A 1 311 ? 4.767 14.039 14.175 1.00 86.62 311 GLU A N 1
ATOM 2439 C CA . GLU A 1 311 ? 3.645 13.666 13.308 1.00 86.62 311 GLU A CA 1
ATOM 2440 C C . GLU A 1 311 ? 4.033 12.531 12.353 1.00 86.62 311 GLU A C 1
ATOM 2442 O O . GLU A 1 311 ? 3.287 11.558 12.232 1.00 86.62 311 GLU A O 1
ATOM 2447 N N . GLY A 1 312 ? 5.242 12.574 11.777 1.00 87.69 312 GLY A N 1
ATOM 2448 C CA . GLY A 1 312 ? 5.757 11.508 10.907 1.00 87.69 312 GLY A CA 1
ATOM 2449 C C . GLY A 1 312 ? 5.804 10.153 11.616 1.00 87.69 312 GLY A C 1
ATOM 2450 O O . GLY A 1 312 ? 5.283 9.152 11.125 1.00 87.69 312 GLY A O 1
ATOM 2451 N N . SER A 1 313 ? 6.326 10.135 12.846 1.00 87.88 313 SER A N 1
ATOM 2452 C CA . SER A 1 313 ? 6.376 8.921 13.674 1.00 87.88 313 SER A CA 1
ATOM 2453 C C . SER A 1 313 ? 4.980 8.389 14.025 1.00 87.88 313 SER A C 1
ATOM 2455 O O . SER A 1 313 ? 4.763 7.176 14.055 1.00 87.88 313 SER A O 1
ATOM 2457 N N . ARG A 1 314 ? 4.008 9.277 14.278 1.00 87.69 314 ARG A N 1
ATOM 2458 C CA . ARG A 1 314 ? 2.618 8.879 14.536 1.00 87.69 314 ARG A CA 1
ATOM 2459 C C . ARG A 1 314 ? 1.975 8.258 13.294 1.00 87.69 314 ARG A C 1
ATOM 2461 O O . ARG A 1 314 ? 1.374 7.194 13.417 1.00 87.69 314 ARG A O 1
ATOM 2468 N N . MET A 1 315 ? 2.157 8.862 12.119 1.00 88.06 315 MET A N 1
ATOM 2469 C CA . MET A 1 315 ? 1.632 8.325 10.860 1.00 88.06 315 MET A CA 1
ATOM 2470 C C . MET A 1 315 ? 2.178 6.929 10.554 1.00 88.06 315 MET A C 1
ATOM 2472 O O . MET A 1 315 ? 1.409 6.056 10.165 1.00 88.06 315 MET A O 1
ATOM 2476 N N . VAL A 1 316 ? 3.474 6.682 10.784 1.00 89.19 316 VAL A N 1
ATOM 2477 C CA . VAL A 1 316 ? 4.070 5.347 10.595 1.00 89.19 316 VAL A CA 1
ATOM 2478 C C . VAL A 1 316 ? 3.382 4.304 11.482 1.00 89.19 316 VAL A C 1
ATOM 2480 O O . VAL A 1 316 ? 3.046 3.220 11.009 1.00 89.19 316 VAL A O 1
ATOM 2483 N N . ARG A 1 317 ? 3.098 4.623 12.751 1.00 87.50 317 ARG A N 1
ATOM 2484 C CA . ARG A 1 317 ? 2.364 3.709 13.648 1.00 87.50 317 ARG A CA 1
ATOM 2485 C C . ARG A 1 317 ? 0.957 3.423 13.142 1.00 87.50 317 ARG A C 1
ATOM 2487 O O . ARG A 1 317 ? 0.543 2.266 13.108 1.00 87.50 317 ARG A O 1
ATOM 2494 N N . GLU A 1 318 ? 0.230 4.464 12.751 1.00 87.06 318 GLU A N 1
ATOM 2495 C CA . GLU A 1 318 ? -1.142 4.336 12.255 1.00 87.06 318 GLU A CA 1
ATOM 2496 C C . GLU A 1 318 ? -1.203 3.562 10.931 1.00 87.06 318 GLU A C 1
ATOM 2498 O O . GLU A 1 318 ? -2.092 2.731 10.758 1.00 87.06 318 GLU A O 1
ATOM 2503 N N . LEU A 1 319 ? -0.210 3.727 10.051 1.00 88.75 319 LEU A N 1
ATOM 2504 C CA . LEU A 1 319 ? -0.060 2.956 8.815 1.00 88.75 319 LEU A CA 1
ATOM 2505 C C . LEU A 1 319 ? -0.010 1.449 9.091 1.00 88.75 319 LEU A C 1
ATOM 2507 O O . LEU A 1 319 ? -0.726 0.668 8.467 1.00 88.75 319 LEU A O 1
ATOM 2511 N N . PHE A 1 320 ? 0.807 1.034 10.059 1.00 87.69 320 PHE A N 1
ATOM 2512 C CA . PHE A 1 320 ? 0.944 -0.375 10.419 1.00 87.69 320 PHE A CA 1
ATOM 2513 C C . PHE A 1 320 ? -0.239 -0.914 11.236 1.00 87.69 320 PHE A C 1
ATOM 2515 O O . PHE A 1 320 ? -0.519 -2.113 11.195 1.00 87.69 320 PHE A O 1
ATOM 2522 N N . VAL A 1 321 ? -0.963 -0.067 11.974 1.00 85.75 321 VAL A N 1
ATOM 2523 C CA . VAL A 1 321 ? -2.257 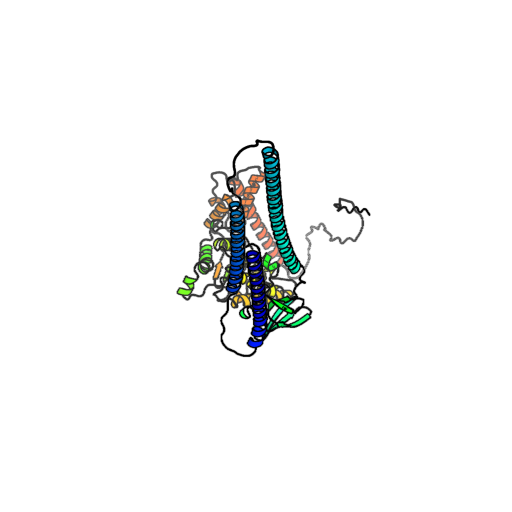-0.445 12.573 1.00 85.75 321 VAL A CA 1
ATOM 2524 C C . VAL A 1 321 ? -3.285 -0.705 11.471 1.00 85.75 321 VAL A C 1
ATOM 2526 O O . VAL A 1 321 ? -3.875 -1.782 11.441 1.00 85.75 321 VAL A O 1
ATOM 2529 N N . MET A 1 322 ? -3.420 0.213 10.513 1.00 85.44 322 MET A N 1
ATOM 2530 C CA 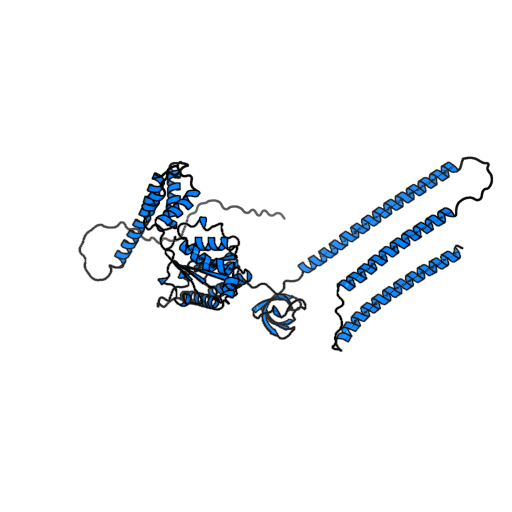. MET A 1 322 ? -4.359 0.084 9.398 1.00 85.44 322 MET A CA 1
ATOM 2531 C C . MET A 1 322 ? -4.046 -1.139 8.524 1.00 85.44 322 MET A C 1
ATOM 2533 O O . MET A 1 322 ? -4.954 -1.888 8.160 1.00 85.44 322 MET A O 1
ATOM 2537 N N . ALA A 1 323 ? -2.762 -1.406 8.262 1.00 87.44 323 ALA A N 1
ATOM 2538 C CA . ALA A 1 323 ? -2.321 -2.591 7.530 1.00 87.44 323 ALA A CA 1
ATOM 2539 C C . ALA A 1 323 ? -2.660 -3.910 8.246 1.00 87.44 323 ALA A C 1
ATOM 2541 O O . ALA A 1 323 ? -2.970 -4.897 7.577 1.00 87.44 323 ALA A O 1
ATOM 2542 N N . ARG A 1 324 ? -2.624 -3.928 9.588 1.00 85.19 324 ARG A N 1
ATOM 2543 C CA . ARG A 1 324 ? -3.027 -5.084 10.407 1.00 85.19 324 ARG A CA 1
ATOM 2544 C C . ARG A 1 324 ? -4.531 -5.313 10.387 1.00 85.19 324 ARG A C 1
ATOM 2546 O O . ARG A 1 324 ? -4.953 -6.457 10.267 1.00 85.19 324 ARG A O 1
ATOM 2553 N N . GLU A 1 325 ? -5.324 -4.248 10.462 1.00 84.19 325 GLU A N 1
ATOM 2554 C CA . GLU A 1 325 ? -6.788 -4.339 10.379 1.00 84.19 325 GLU A CA 1
ATOM 2555 C C . GLU A 1 325 ? -7.259 -4.865 9.009 1.00 84.19 325 GLU A C 1
ATOM 2557 O O . GLU A 1 325 ? -8.277 -5.546 8.931 1.00 84.19 325 GLU A O 1
ATOM 2562 N N . HIS A 1 326 ? -6.488 -4.607 7.946 1.00 85.06 326 HIS A N 1
ATOM 2563 C CA . HIS A 1 326 ? -6.798 -4.991 6.564 1.00 85.06 326 HIS A CA 1
ATOM 2564 C C . HIS A 1 326 ? -5.943 -6.153 6.019 1.00 85.06 326 HIS A C 1
ATOM 2566 O O . HIS A 1 326 ? -5.725 -6.243 4.807 1.00 85.06 326 HIS A O 1
ATOM 2572 N N . ALA A 1 327 ? -5.426 -7.032 6.883 1.00 84.69 327 ALA A N 1
ATOM 2573 C CA . ALA A 1 327 ? -4.632 -8.184 6.453 1.00 84.69 327 ALA A CA 1
ATOM 2574 C C . ALA A 1 327 ? -5.485 -9.204 5.653 1.00 84.69 327 ALA A C 1
ATOM 2576 O O . ALA A 1 327 ? -6.590 -9.533 6.091 1.00 84.69 327 ALA A O 1
ATOM 2577 N N . PRO A 1 328 ? -4.986 -9.770 4.531 1.00 87.38 328 PRO A N 1
ATOM 2578 C CA . PRO A 1 328 ? -3.636 -9.637 3.974 1.00 87.38 328 PRO A CA 1
ATOM 2579 C C . PRO A 1 328 ? -3.405 -8.298 3.253 1.00 87.38 328 PRO A C 1
ATOM 2581 O O . PRO A 1 328 ? -4.226 -7.846 2.452 1.00 87.38 328 PRO A O 1
ATOM 2584 N N . SER A 1 329 ? -2.266 -7.661 3.531 1.00 87.88 329 SER A N 1
ATOM 2585 C CA . SER A 1 329 ? -1.948 -6.325 3.016 1.00 87.88 329 SER A CA 1
ATOM 2586 C C . SER A 1 329 ? -0.495 -6.199 2.557 1.00 87.88 329 SER A C 1
ATOM 2588 O O . SER A 1 329 ? 0.417 -6.846 3.080 1.00 87.88 329 SER A O 1
ATOM 2590 N N . ILE A 1 330 ? -0.283 -5.359 1.544 1.00 89.62 330 ILE A N 1
ATOM 2591 C CA . ILE A 1 330 ? 1.036 -5.017 1.011 1.00 89.62 330 ILE A CA 1
ATOM 2592 C C . ILE A 1 330 ? 1.245 -3.521 1.213 1.00 89.62 330 ILE A C 1
ATOM 2594 O O . ILE A 1 330 ? 0.491 -2.702 0.684 1.00 89.62 330 ILE A O 1
ATOM 2598 N N . ILE A 1 331 ? 2.285 -3.173 1.966 1.00 91.12 331 ILE A N 1
ATOM 2599 C CA . ILE A 1 331 ? 2.698 -1.787 2.179 1.00 91.12 331 ILE A CA 1
ATOM 2600 C C . ILE A 1 331 ? 3.789 -1.476 1.162 1.00 91.12 331 ILE A C 1
ATOM 2602 O O . ILE A 1 331 ? 4.881 -2.034 1.243 1.00 91.12 331 ILE A O 1
ATOM 2606 N N . PHE A 1 332 ? 3.494 -0.598 0.208 1.00 92.19 332 PHE A N 1
ATOM 2607 C CA . PHE A 1 332 ? 4.459 -0.117 -0.769 1.00 92.19 332 PHE A CA 1
ATOM 2608 C C . PHE A 1 332 ? 4.936 1.286 -0.406 1.00 92.19 332 PHE A C 1
ATOM 2610 O O . PHE A 1 332 ? 4.158 2.240 -0.440 1.00 92.19 332 PHE A O 1
ATOM 2617 N N . MET A 1 333 ? 6.221 1.393 -0.083 1.00 91.31 333 MET A N 1
ATOM 2618 C CA . MET A 1 333 ? 6.913 2.645 0.204 1.00 91.31 333 MET A CA 1
ATOM 2619 C C . MET A 1 333 ? 7.781 3.022 -0.994 1.00 91.31 333 MET A C 1
ATOM 2621 O O . MET A 1 333 ? 8.779 2.355 -1.267 1.00 91.31 333 MET A O 1
ATOM 2625 N N . ASP A 1 334 ? 7.390 4.069 -1.713 1.00 90.62 334 ASP A N 1
ATOM 2626 C CA . ASP A 1 334 ? 8.180 4.620 -2.820 1.00 90.62 334 ASP A CA 1
ATOM 2627 C C . ASP A 1 334 ? 9.118 5.721 -2.312 1.00 90.62 334 ASP A C 1
ATOM 2629 O O . ASP A 1 334 ? 8.810 6.366 -1.312 1.00 90.62 334 ASP A O 1
ATOM 2633 N N . GLU A 1 335 ? 10.236 5.954 -2.998 1.00 89.12 335 GLU A N 1
ATOM 2634 C CA . GLU A 1 335 ? 11.209 7.009 -2.654 1.00 89.12 335 GLU A CA 1
ATOM 2635 C C . GLU A 1 335 ? 11.674 6.959 -1.186 1.00 89.12 335 GLU A C 1
ATOM 2637 O O . GLU A 1 335 ? 11.706 7.966 -0.478 1.00 89.12 335 GLU A O 1
ATOM 2642 N N . ILE A 1 336 ? 12.027 5.766 -0.691 1.00 88.56 336 ILE A N 1
ATOM 2643 C CA . ILE A 1 336 ? 12.489 5.609 0.701 1.00 88.56 336 ILE A CA 1
ATOM 2644 C C . ILE A 1 336 ? 13.796 6.377 0.980 1.00 88.56 336 ILE A C 1
ATOM 2646 O O . ILE A 1 336 ? 14.121 6.653 2.132 1.00 88.56 336 ILE A O 1
ATOM 2650 N N . ASP A 1 337 ? 14.532 6.774 -0.058 1.00 86.50 337 ASP A N 1
ATOM 2651 C CA . ASP A 1 337 ? 15.717 7.629 0.028 1.00 86.50 337 ASP A CA 1
ATOM 2652 C C . ASP A 1 337 ? 15.420 9.032 0.579 1.00 86.50 337 ASP A C 1
ATOM 2654 O O . ASP A 1 337 ? 16.321 9.657 1.138 1.00 86.50 337 ASP A O 1
ATOM 2658 N N . SER A 1 338 ? 14.168 9.504 0.522 1.00 83.88 338 SER A N 1
ATOM 2659 C CA . SER A 1 338 ? 13.780 10.784 1.127 1.00 83.88 338 SER A CA 1
ATOM 2660 C C . SER A 1 338 ? 13.826 10.769 2.661 1.00 83.88 338 SER A C 1
ATOM 2662 O O . SER A 1 338 ? 14.000 11.822 3.271 1.00 83.88 338 SER A O 1
ATOM 2664 N N . ILE A 1 339 ? 13.655 9.594 3.285 1.00 82.00 339 ILE A N 1
ATOM 2665 C CA . ILE A 1 339 ? 13.682 9.427 4.750 1.00 82.00 339 ILE A CA 1
ATOM 2666 C C . ILE A 1 339 ? 14.825 8.549 5.258 1.00 82.00 339 ILE A C 1
ATOM 2668 O O . ILE A 1 339 ? 15.159 8.596 6.437 1.00 82.00 339 ILE A O 1
ATOM 2672 N N . GLY A 1 340 ? 15.405 7.735 4.378 1.00 71.25 340 GLY A N 1
ATOM 2673 C CA . GLY A 1 340 ? 16.403 6.723 4.701 1.00 71.25 340 GLY A CA 1
ATOM 2674 C C . GLY A 1 340 ? 17.846 7.166 4.484 1.00 71.25 340 GLY A C 1
ATOM 2675 O O . GLY A 1 340 ? 18.718 6.304 4.430 1.00 71.25 340 GLY A O 1
ATOM 2676 N N . SER A 1 341 ? 18.100 8.467 4.306 1.00 72.50 341 SER A N 1
ATOM 2677 C CA . SER A 1 341 ? 19.441 8.999 4.059 1.00 72.50 341 SER A CA 1
ATOM 2678 C C . SER A 1 341 ? 20.365 8.747 5.256 1.00 72.50 341 SER A C 1
ATOM 2680 O O . SER A 1 341 ? 20.134 9.241 6.362 1.00 72.50 341 SER A O 1
ATOM 2682 N N . ALA A 1 342 ? 21.431 7.982 5.034 1.00 62.44 342 ALA A N 1
ATOM 2683 C CA . ALA A 1 342 ? 22.518 7.802 5.976 1.00 62.44 342 ALA A CA 1
ATOM 2684 C C . ALA A 1 342 ? 23.215 9.154 6.167 1.00 62.44 342 ALA A C 1
ATOM 2686 O O . ALA A 1 342 ? 23.866 9.646 5.248 1.00 62.44 342 ALA A O 1
ATOM 2687 N N . ARG A 1 343 ? 23.016 9.759 7.346 1.00 61.12 343 ARG A N 1
ATOM 2688 C CA . ARG A 1 343 ? 23.693 10.960 7.872 1.00 61.12 343 ARG A CA 1
ATOM 2689 C C . ARG A 1 343 ? 24.780 11.532 6.956 1.00 61.12 343 ARG A C 1
ATOM 2691 O O . ARG A 1 343 ? 25.884 10.992 6.890 1.00 61.12 343 ARG A O 1
ATOM 2698 N N . MET A 1 344 ? 24.532 12.716 6.402 1.00 47.53 344 MET A N 1
ATOM 2699 C CA . MET A 1 344 ? 25.634 13.656 6.249 1.00 47.53 344 MET A CA 1
ATOM 2700 C C . MET A 1 344 ? 25.848 14.347 7.590 1.00 47.53 344 MET A C 1
ATOM 2702 O O . MET A 1 344 ? 24.968 15.006 8.136 1.00 47.53 344 MET A O 1
ATOM 2706 N N . GLU A 1 345 ? 27.036 14.129 8.138 1.00 49.50 345 GLU A N 1
ATOM 2707 C CA . GLU A 1 345 ? 27.603 14.795 9.302 1.00 49.50 345 GLU A CA 1
ATOM 2708 C C . GLU A 1 345 ? 27.751 16.297 8.999 1.00 49.50 345 GLU A C 1
ATOM 2710 O O . GLU A 1 345 ? 28.805 16.789 8.615 1.00 49.50 345 GLU A O 1
ATOM 2715 N N . SER A 1 346 ? 26.664 17.058 9.049 1.00 45.94 346 SER A N 1
ATOM 2716 C CA . SER A 1 346 ? 26.703 18.512 8.891 1.00 45.94 346 SER A CA 1
ATOM 2717 C C . SER A 1 346 ? 25.534 19.099 9.657 1.00 45.94 346 SER A C 1
ATOM 2719 O O . SER A 1 346 ? 24.382 19.016 9.242 1.00 45.94 346 SER A O 1
ATOM 2721 N N . GLY A 1 347 ? 25.847 19.629 10.838 1.00 53.38 347 GLY A N 1
ATOM 2722 C CA . GLY A 1 347 ? 24.878 20.247 11.728 1.00 53.38 347 GLY A CA 1
ATOM 2723 C C . GLY A 1 347 ? 24.109 21.392 11.071 1.00 53.38 347 GLY A C 1
ATOM 2724 O O . GLY A 1 347 ? 24.547 21.973 10.080 1.00 53.38 347 GLY A O 1
ATOM 2725 N N . THR A 1 348 ? 23.017 21.775 11.740 1.00 49.69 348 THR A N 1
ATOM 2726 C CA . THR A 1 348 ? 22.131 22.929 11.474 1.00 49.69 348 THR A CA 1
ATOM 2727 C C . THR A 1 348 ? 20.812 22.576 10.774 1.00 49.69 348 THR A C 1
ATOM 2729 O O . THR A 1 348 ? 20.572 22.945 9.630 1.00 49.69 348 THR A O 1
ATOM 2732 N N . GLY A 1 349 ? 19.890 21.934 11.500 1.00 55.44 349 GLY A N 1
ATOM 2733 C CA . GLY A 1 349 ? 18.477 21.936 11.114 1.00 55.44 349 GLY A CA 1
ATOM 2734 C C . GLY A 1 349 ? 17.598 21.016 11.958 1.00 55.44 349 GLY A C 1
ATOM 2735 O O . GLY A 1 349 ? 17.767 19.803 11.933 1.00 55.44 349 GLY A O 1
ATOM 2736 N N . ASN A 1 350 ? 16.595 21.572 12.646 1.00 59.88 350 ASN A N 1
ATOM 2737 C CA . ASN A 1 350 ? 15.580 20.793 13.375 1.00 59.88 350 ASN A CA 1
ATOM 2738 C C . ASN A 1 350 ? 14.802 19.804 12.478 1.00 59.88 350 ASN A C 1
ATOM 2740 O O . ASN A 1 350 ? 14.209 18.864 12.998 1.00 59.88 350 ASN A O 1
ATOM 2744 N N . GLY A 1 351 ? 14.794 20.006 11.154 1.00 61.62 351 GLY A N 1
ATOM 2745 C CA . GLY A 1 351 ? 14.092 19.137 10.204 1.00 61.62 351 GLY A CA 1
ATOM 2746 C C . GLY A 1 351 ? 14.726 17.752 10.034 1.00 61.62 351 GLY A C 1
ATOM 2747 O O . GLY A 1 351 ? 13.999 16.769 9.933 1.00 61.62 351 GLY A O 1
ATOM 2748 N N . ASP A 1 352 ? 16.057 17.648 10.075 1.00 70.94 352 ASP A N 1
ATOM 2749 C CA . ASP A 1 352 ? 16.764 16.371 9.863 1.00 70.94 352 ASP A CA 1
ATOM 2750 C C . ASP A 1 352 ? 16.545 15.395 11.035 1.00 70.94 352 ASP A C 1
ATOM 2752 O O . ASP A 1 352 ? 16.354 14.190 10.864 1.00 70.94 352 ASP A O 1
ATOM 2756 N N . SER A 1 353 ? 16.420 15.943 12.249 1.00 76.75 353 SER A N 1
ATOM 2757 C CA . SER A 1 353 ? 16.080 15.167 13.445 1.00 76.75 353 SER A CA 1
ATOM 2758 C C . SER A 1 353 ? 14.695 14.509 13.367 1.00 76.75 353 SER A C 1
ATOM 2760 O O . SER A 1 353 ? 14.499 13.460 13.983 1.00 76.75 353 SER A O 1
ATOM 2762 N N . GLU A 1 354 ? 13.727 15.104 12.665 1.00 82.19 354 GLU A N 1
ATOM 2763 C CA . GLU A 1 354 ? 12.369 14.550 12.553 1.00 82.19 354 GLU A CA 1
ATOM 2764 C C . GLU A 1 354 ? 12.315 13.402 11.540 1.00 82.19 354 GLU A C 1
ATOM 2766 O O . GLU A 1 354 ? 11.686 12.367 11.790 1.00 82.19 354 GLU A O 1
ATOM 2771 N N . VAL A 1 355 ? 13.038 13.549 10.427 1.00 83.56 355 VAL A N 1
ATOM 2772 C CA . VAL A 1 355 ? 13.201 12.494 9.420 1.00 83.56 355 VAL A CA 1
ATOM 2773 C C . VAL A 1 355 ? 13.874 11.274 10.046 1.00 83.56 355 VAL A C 1
ATOM 2775 O O . VAL A 1 355 ? 13.341 10.165 9.964 1.00 83.56 355 VAL A O 1
ATOM 2778 N N . GLN A 1 356 ? 14.972 11.486 10.782 1.00 83.12 356 GLN A N 1
ATOM 2779 C CA . GLN A 1 356 ? 15.665 10.412 11.493 1.00 83.12 356 GLN A CA 1
ATOM 2780 C C . GLN A 1 356 ? 14.744 9.711 12.506 1.00 83.12 356 GLN A C 1
ATOM 2782 O O . GLN A 1 356 ? 14.750 8.483 12.611 1.00 83.12 356 GLN A O 1
ATOM 2787 N N . ARG A 1 357 ? 13.922 10.465 13.245 1.00 85.38 357 ARG A N 1
ATOM 2788 C CA . ARG A 1 357 ? 12.971 9.897 14.212 1.00 85.38 357 ARG A CA 1
ATOM 2789 C C . ARG A 1 357 ? 11.913 9.027 13.532 1.00 85.38 357 ARG A C 1
ATOM 2791 O O . ARG A 1 357 ? 11.611 7.942 14.022 1.00 85.38 357 ARG A O 1
ATOM 2798 N N . THR A 1 358 ? 11.391 9.483 12.398 1.00 87.94 358 THR A N 1
ATOM 2799 C CA . THR A 1 358 ? 10.405 8.745 11.598 1.00 87.94 358 THR A CA 1
ATOM 2800 C C . THR A 1 358 ? 11.004 7.464 11.014 1.00 87.94 358 THR A C 1
ATOM 2802 O O . THR A 1 358 ? 10.367 6.412 11.071 1.00 87.94 358 THR A O 1
ATOM 2805 N N . MET A 1 359 ? 12.258 7.508 10.552 1.00 87.12 359 MET A N 1
ATOM 2806 C CA . MET A 1 359 ? 13.001 6.322 10.112 1.00 87.12 359 MET A CA 1
ATOM 2807 C C . MET A 1 359 ? 13.203 5.314 11.252 1.00 87.12 359 MET A C 1
ATOM 2809 O O . MET A 1 359 ? 12.950 4.125 11.073 1.00 87.12 359 MET A O 1
ATOM 2813 N N . LEU A 1 360 ? 13.621 5.770 12.438 1.00 87.94 360 LEU A N 1
ATOM 2814 C CA . LEU A 1 360 ? 13.786 4.902 13.610 1.00 87.94 360 LEU A CA 1
ATOM 2815 C C . LEU A 1 360 ? 12.465 4.250 14.029 1.00 87.94 360 LEU A C 1
ATOM 2817 O O . LEU A 1 360 ? 12.442 3.070 14.366 1.00 87.94 360 LEU A O 1
ATOM 2821 N N . GLU A 1 361 ? 11.358 4.991 13.982 1.00 89.19 361 GLU A N 1
ATOM 2822 C CA . GLU A 1 361 ? 10.038 4.428 14.259 1.00 89.19 361 GLU A CA 1
ATOM 2823 C C . GLU A 1 361 ? 9.654 3.363 13.225 1.00 89.19 361 GLU A C 1
ATOM 2825 O O . GLU A 1 361 ? 9.181 2.295 13.602 1.00 89.19 361 GLU A O 1
ATOM 2830 N N . LEU A 1 362 ? 9.918 3.603 11.940 1.00 88.94 362 LEU A N 1
ATOM 2831 C CA . LEU A 1 362 ? 9.698 2.620 10.881 1.00 88.94 362 LEU A CA 1
ATOM 2832 C C . LEU A 1 362 ? 10.527 1.350 11.105 1.00 88.94 362 LEU A C 1
ATOM 2834 O O . LEU A 1 362 ? 9.987 0.252 11.006 1.00 88.94 362 LEU A O 1
ATOM 2838 N N . LEU A 1 363 ? 11.797 1.483 11.493 1.00 87.00 363 LEU A N 1
ATOM 2839 C CA . LEU A 1 363 ? 12.650 0.352 11.873 1.00 87.00 363 LEU A CA 1
ATOM 2840 C C . LEU A 1 363 ? 12.086 -0.428 13.067 1.00 87.00 363 LEU A C 1
ATOM 2842 O O . LEU A 1 363 ? 12.040 -1.656 13.024 1.00 87.00 363 LEU A O 1
ATOM 2846 N N . ASN A 1 364 ? 11.614 0.271 14.100 1.00 88.25 364 ASN A N 1
ATOM 2847 C CA . ASN A 1 364 ? 11.014 -0.357 15.277 1.00 88.25 364 ASN A CA 1
ATOM 2848 C C . ASN A 1 364 ? 9.742 -1.137 14.919 1.00 88.25 364 ASN A C 1
ATOM 2850 O O . ASN A 1 364 ? 9.534 -2.239 15.424 1.00 88.25 364 ASN A O 1
ATOM 2854 N N . GLN A 1 365 ? 8.902 -0.589 14.034 1.00 87.50 365 GLN A N 1
ATOM 2855 C CA . GLN A 1 365 ? 7.719 -1.296 13.546 1.00 87.50 365 GLN A CA 1
ATOM 2856 C C . GLN A 1 365 ? 8.115 -2.524 12.716 1.00 87.50 365 GLN A C 1
ATOM 2858 O O . GLN A 1 365 ? 7.526 -3.583 12.908 1.00 87.50 365 GLN A O 1
ATOM 2863 N N . LEU A 1 366 ? 9.146 -2.421 11.862 1.00 84.56 366 LEU A N 1
ATOM 2864 C CA . LEU A 1 366 ? 9.662 -3.546 11.068 1.00 84.56 366 LEU A CA 1
ATOM 2865 C C . LEU A 1 366 ? 10.194 -4.703 11.932 1.00 84.56 366 LEU A C 1
ATOM 2867 O O . LEU A 1 366 ? 9.921 -5.874 11.652 1.00 84.56 366 LEU A O 1
ATOM 2871 N N . ASP A 1 367 ? 10.919 -4.381 13.003 1.00 81.19 367 ASP A N 1
ATOM 2872 C CA . ASP A 1 367 ? 11.427 -5.373 13.956 1.00 81.19 367 ASP A CA 1
ATOM 2873 C C . ASP A 1 367 ? 10.290 -6.014 14.765 1.00 81.19 367 ASP A C 1
ATOM 2875 O O . ASP A 1 367 ? 10.319 -7.216 15.034 1.00 81.19 367 ASP A O 1
ATOM 2879 N N . GLY A 1 368 ? 9.260 -5.228 15.095 1.00 74.00 368 GLY A N 1
ATOM 2880 C CA . GLY A 1 368 ? 8.075 -5.658 15.838 1.00 74.00 368 GLY A CA 1
ATOM 2881 C C . GLY A 1 368 ? 7.126 -6.595 15.081 1.00 74.00 368 GLY A C 1
ATOM 2882 O O . GLY A 1 368 ? 6.150 -7.059 15.674 1.00 74.00 368 GLY A O 1
ATOM 2883 N N . PHE A 1 369 ? 7.375 -6.901 13.799 1.00 68.56 369 PHE A N 1
ATOM 2884 C CA . PHE A 1 369 ? 6.570 -7.882 13.065 1.00 68.56 369 PHE A CA 1
ATOM 2885 C C . PHE A 1 369 ? 6.869 -9.311 13.505 1.00 68.56 369 PHE A C 1
ATOM 2887 O O . PHE A 1 369 ? 7.948 -9.852 13.246 1.00 68.56 369 PHE A O 1
ATOM 2894 N N . GLU A 1 370 ? 5.857 -9.976 14.054 1.00 62.69 370 GLU A N 1
ATOM 2895 C CA . GLU A 1 370 ? 5.799 -11.433 14.049 1.00 62.69 370 GLU A CA 1
ATOM 2896 C C . GLU A 1 370 ? 5.601 -11.934 12.612 1.00 62.69 370 GLU A C 1
ATOM 2898 O O . GLU A 1 370 ? 4.764 -11.416 11.868 1.00 62.69 370 GLU A O 1
ATOM 2903 N N . ALA A 1 371 ? 6.354 -12.968 12.222 1.00 56.75 371 ALA A N 1
ATOM 2904 C CA . ALA A 1 371 ? 6.296 -13.563 10.882 1.00 56.75 371 ALA A CA 1
ATOM 2905 C C . ALA A 1 371 ? 4.916 -14.159 10.527 1.00 56.75 371 ALA A C 1
ATOM 2907 O O . ALA A 1 371 ? 4.660 -14.451 9.363 1.00 56.75 371 ALA A O 1
ATOM 2908 N N . SER A 1 372 ? 4.028 -14.312 11.517 1.00 55.22 372 SER A N 1
ATOM 2909 C CA . SER A 1 372 ? 2.654 -14.793 11.345 1.00 55.22 372 SER A CA 1
ATOM 2910 C C . SER A 1 372 ? 1.713 -13.754 10.722 1.00 55.22 372 SER A C 1
ATOM 2912 O O . SER A 1 372 ? 0.641 -14.117 10.232 1.00 55.22 372 SER A O 1
ATOM 2914 N N . ASN A 1 373 ? 2.066 -12.466 10.749 1.00 64.75 373 ASN A N 1
ATOM 2915 C CA . ASN A 1 373 ? 1.215 -11.429 10.178 1.00 64.75 373 ASN A CA 1
ATOM 2916 C C . ASN A 1 373 ? 1.341 -11.464 8.649 1.00 64.75 373 ASN A C 1
ATOM 2918 O O . ASN A 1 373 ? 2.434 -11.307 8.110 1.00 64.75 373 ASN A O 1
ATOM 2922 N N . LYS A 1 374 ? 0.213 -11.648 7.944 1.00 79.38 374 LYS A N 1
ATOM 2923 C CA . LYS A 1 374 ? 0.094 -11.674 6.468 1.00 79.38 374 LYS A CA 1
ATOM 2924 C C . LYS A 1 374 ? 0.329 -10.294 5.821 1.00 79.38 374 LYS A C 1
ATOM 2926 O O . LYS A 1 374 ? -0.416 -9.874 4.938 1.00 79.38 374 LYS A O 1
ATOM 2931 N N . ILE A 1 375 ? 1.325 -9.565 6.308 1.00 86.25 375 ILE A N 1
ATOM 2932 C CA . ILE A 1 375 ? 1.684 -8.211 5.904 1.00 86.25 375 ILE A CA 1
ATOM 2933 C C . ILE A 1 375 ? 3.067 -8.285 5.282 1.00 86.25 375 ILE A C 1
ATOM 2935 O O . ILE A 1 375 ? 3.990 -8.838 5.883 1.00 86.25 375 ILE A O 1
ATOM 2939 N N . LYS A 1 376 ? 3.212 -7.736 4.079 1.00 88.00 376 LYS A N 1
ATOM 2940 C CA . LYS A 1 376 ? 4.498 -7.665 3.379 1.00 88.00 376 LYS A CA 1
ATOM 2941 C C . LYS A 1 376 ? 4.848 -6.213 3.092 1.00 88.00 376 LYS A C 1
ATOM 2943 O O . LYS A 1 376 ? 3.987 -5.435 2.681 1.00 88.00 376 LYS A O 1
ATOM 2948 N N . VAL A 1 377 ? 6.112 -5.856 3.304 1.00 90.00 377 VAL A N 1
ATOM 2949 C CA . VAL A 1 377 ? 6.615 -4.503 3.040 1.00 90.00 377 VAL A CA 1
ATOM 2950 C C . VAL A 1 377 ? 7.467 -4.519 1.776 1.00 90.00 377 VAL A C 1
ATOM 2952 O O . VAL A 1 377 ? 8.429 -5.278 1.667 1.00 90.00 377 VAL A O 1
ATOM 2955 N N . LEU A 1 378 ? 7.109 -3.675 0.815 1.00 91.44 378 LEU A N 1
ATOM 2956 C CA . LEU A 1 378 ? 7.832 -3.467 -0.429 1.00 91.44 378 LEU A CA 1
ATOM 2957 C C . LEU A 1 378 ? 8.368 -2.034 -0.429 1.00 91.44 378 LEU A C 1
ATOM 2959 O O . LEU A 1 378 ? 7.598 -1.081 -0.363 1.00 91.44 378 LEU A O 1
ATOM 2963 N N . MET A 1 379 ? 9.681 -1.874 -0.499 1.00 92.19 379 MET A N 1
ATOM 2964 C CA . MET A 1 379 ? 10.330 -0.566 -0.550 1.00 92.19 379 MET A CA 1
ATOM 2965 C C . MET A 1 379 ? 10.950 -0.356 -1.922 1.00 92.19 379 MET A C 1
ATOM 2967 O O . MET A 1 379 ? 11.549 -1.280 -2.466 1.00 92.19 379 MET A O 1
ATOM 2971 N N . ALA A 1 380 ? 10.847 0.847 -2.475 1.00 92.56 380 ALA A N 1
ATOM 2972 C CA . ALA A 1 380 ? 11.535 1.235 -3.697 1.00 92.56 380 ALA A CA 1
ATOM 2973 C C . ALA A 1 380 ? 12.489 2.404 -3.433 1.00 92.56 380 ALA A C 1
ATOM 2975 O O . ALA A 1 380 ? 12.130 3.390 -2.794 1.00 92.56 380 ALA A O 1
ATOM 2976 N N . THR A 1 381 ? 13.713 2.287 -3.948 1.00 91.88 381 THR A N 1
ATOM 2977 C CA . THR A 1 381 ? 14.706 3.366 -3.964 1.00 91.88 381 THR A CA 1
ATOM 2978 C C . THR A 1 381 ? 15.343 3.486 -5.343 1.00 91.88 381 THR A C 1
ATOM 2980 O O . THR A 1 381 ? 15.521 2.498 -6.061 1.00 91.88 381 THR A O 1
ATOM 2983 N N . ASN A 1 382 ? 15.719 4.703 -5.723 1.00 91.31 382 ASN A N 1
ATOM 2984 C CA . ASN A 1 382 ? 16.567 4.923 -6.893 1.00 91.31 382 ASN A CA 1
ATOM 2985 C C . ASN A 1 382 ? 18.060 4.867 -6.537 1.00 91.31 382 ASN A C 1
ATOM 2987 O O . ASN A 1 382 ? 18.898 4.649 -7.411 1.00 91.31 382 ASN A O 1
ATOM 2991 N N . ARG A 1 383 ? 18.388 5.059 -5.255 1.00 86.62 383 ARG A N 1
ATOM 2992 C CA . ARG A 1 383 ? 19.746 5.233 -4.739 1.00 86.62 383 ARG A CA 1
ATOM 2993 C C . ARG A 1 383 ? 19.956 4.353 -3.515 1.00 86.62 383 ARG A C 1
ATOM 2995 O O . ARG A 1 383 ? 19.541 4.688 -2.408 1.00 86.62 383 ARG A O 1
ATOM 3002 N N . ILE A 1 384 ? 20.580 3.196 -3.724 1.00 87.44 384 ILE A N 1
ATOM 3003 C CA . ILE A 1 384 ? 20.932 2.278 -2.630 1.00 87.44 384 ILE A CA 1
ATOM 3004 C C . ILE A 1 384 ? 22.154 2.768 -1.835 1.00 87.44 384 ILE A C 1
ATOM 3006 O O . ILE A 1 384 ? 22.320 2.388 -0.684 1.00 87.44 384 ILE A O 1
ATOM 3010 N N . ASP A 1 385 ? 22.976 3.640 -2.427 1.00 85.81 385 ASP A N 1
ATOM 3011 C CA . ASP A 1 385 ? 24.194 4.217 -1.846 1.00 85.81 385 ASP A CA 1
ATOM 3012 C C . ASP A 1 385 ? 23.929 5.136 -0.647 1.00 85.81 385 ASP A C 1
ATOM 3014 O O . ASP A 1 385 ? 24.731 5.167 0.281 1.00 85.81 385 ASP A O 1
ATOM 3018 N N . ILE A 1 386 ? 22.808 5.865 -0.654 1.00 85.25 386 ILE A N 1
ATOM 3019 C CA . ILE A 1 386 ? 22.445 6.778 0.441 1.00 85.25 386 ILE A CA 1
ATOM 3020 C C . ILE A 1 386 ? 21.654 6.062 1.541 1.00 85.25 386 ILE A C 1
ATOM 3022 O O . ILE A 1 386 ? 21.443 6.622 2.608 1.00 85.25 386 ILE A O 1
ATOM 3026 N N . LEU A 1 387 ? 21.164 4.846 1.302 1.00 84.31 387 LEU A N 1
ATOM 3027 C CA . LEU A 1 387 ? 20.269 4.197 2.252 1.00 84.31 387 LEU A CA 1
ATOM 3028 C C . LEU A 1 387 ? 21.022 3.772 3.522 1.00 84.31 387 LEU A C 1
ATOM 3030 O O . LEU A 1 387 ? 22.099 3.180 3.445 1.00 84.31 387 LEU A O 1
ATOM 3034 N N . ASP A 1 388 ? 20.427 4.013 4.691 1.00 83.88 388 ASP A N 1
ATOM 3035 C CA . ASP A 1 388 ? 20.969 3.549 5.967 1.00 83.88 388 ASP A CA 1
ATOM 3036 C C . ASP A 1 388 ? 21.146 2.018 5.975 1.00 83.88 388 ASP A C 1
ATOM 3038 O O . ASP A 1 388 ? 20.222 1.239 5.712 1.00 83.88 388 ASP A O 1
ATOM 3042 N N . GLN A 1 389 ? 22.350 1.571 6.340 1.00 83.06 389 GLN A N 1
ATOM 3043 C CA . GLN A 1 389 ? 22.685 0.157 6.495 1.00 83.06 389 GLN A CA 1
ATOM 3044 C C . GLN A 1 389 ? 21.820 -0.531 7.558 1.00 83.06 389 GLN A C 1
ATOM 3046 O O . GLN A 1 389 ? 21.625 -1.747 7.493 1.00 83.06 389 GLN A O 1
ATOM 3051 N N . ALA A 1 390 ? 21.251 0.228 8.503 1.00 83.62 390 ALA A N 1
ATOM 3052 C CA . ALA A 1 390 ? 20.316 -0.295 9.490 1.00 83.62 390 ALA A CA 1
ATOM 3053 C C . ALA A 1 390 ? 19.077 -0.942 8.843 1.00 83.62 390 ALA A C 1
ATOM 3055 O O . ALA A 1 390 ? 18.589 -1.953 9.353 1.00 83.62 390 ALA A O 1
ATOM 3056 N N . LEU A 1 391 ? 18.582 -0.415 7.717 1.00 81.44 391 LEU A N 1
ATOM 3057 C CA . LEU A 1 391 ? 17.453 -1.001 6.979 1.00 81.44 391 LEU A CA 1
ATOM 3058 C C . LEU A 1 391 ? 17.840 -2.316 6.293 1.00 81.44 391 LEU A C 1
ATOM 3060 O O . LEU A 1 391 ? 17.031 -3.233 6.196 1.00 81.44 391 LEU A O 1
ATOM 3064 N N . LEU A 1 392 ? 19.093 -2.424 5.851 1.00 83.06 392 LEU A N 1
ATOM 3065 C CA . LEU A 1 392 ? 19.611 -3.547 5.069 1.00 83.06 392 LEU A CA 1
ATOM 3066 C C . LEU A 1 392 ? 19.973 -4.782 5.907 1.00 83.06 392 LEU A C 1
ATOM 3068 O O . LEU A 1 392 ? 20.436 -5.779 5.343 1.00 83.06 392 LEU A O 1
ATOM 3072 N N . ARG A 1 393 ? 19.816 -4.713 7.233 1.00 86.12 393 ARG A N 1
ATOM 3073 C CA . ARG A 1 393 ? 20.139 -5.811 8.144 1.00 86.12 393 ARG A CA 1
ATOM 3074 C C . ARG A 1 393 ? 19.120 -6.958 7.990 1.00 86.12 393 ARG A C 1
ATOM 3076 O O . ARG A 1 393 ? 17.918 -6.684 7.933 1.00 86.12 393 ARG A O 1
ATOM 3083 N N . PRO A 1 394 ? 19.570 -8.230 7.965 1.00 78.19 394 PRO A N 1
ATOM 3084 C CA . PRO A 1 394 ? 18.666 -9.381 7.913 1.00 78.19 394 PRO A CA 1
ATOM 3085 C C . PRO A 1 394 ? 17.692 -9.378 9.100 1.00 78.19 394 PRO A C 1
ATOM 3087 O O . PRO A 1 394 ? 18.090 -9.050 10.221 1.00 78.19 394 PRO A O 1
ATOM 3090 N N . GLY A 1 395 ? 16.427 -9.726 8.844 1.00 75.50 395 GLY A N 1
ATOM 3091 C CA . GLY A 1 395 ? 15.320 -9.620 9.803 1.00 75.50 395 GLY A CA 1
ATOM 3092 C C . GLY A 1 395 ? 14.433 -8.381 9.618 1.00 75.50 395 GLY A C 1
ATOM 3093 O O . GLY A 1 395 ? 13.357 -8.327 10.216 1.00 75.50 395 GLY A O 1
ATOM 3094 N N . ARG A 1 396 ? 14.856 -7.424 8.776 1.00 83.06 396 ARG A N 1
ATOM 3095 C CA . ARG A 1 396 ? 14.081 -6.246 8.340 1.00 83.06 396 ARG A CA 1
ATOM 3096 C C . ARG A 1 396 ? 13.790 -6.329 6.843 1.00 83.06 396 ARG A C 1
ATOM 3098 O O . ARG A 1 396 ? 12.655 -6.569 6.437 1.00 83.06 396 ARG A O 1
ATOM 3105 N N . ILE A 1 397 ? 14.836 -6.167 6.032 1.00 85.00 397 ILE A N 1
ATOM 3106 C CA . ILE A 1 397 ? 14.803 -6.323 4.576 1.00 85.00 397 ILE A CA 1
ATOM 3107 C C . ILE A 1 397 ? 15.608 -7.571 4.233 1.00 85.00 397 ILE A C 1
ATOM 3109 O O . ILE A 1 397 ? 16.838 -7.565 4.278 1.00 85.00 397 ILE A O 1
ATOM 3113 N N . ASP A 1 398 ? 14.907 -8.641 3.874 1.00 83.88 398 ASP A N 1
ATOM 3114 C CA . ASP A 1 398 ? 15.531 -9.945 3.637 1.00 83.88 398 ASP A CA 1
ATOM 3115 C C . ASP A 1 398 ? 15.946 -10.124 2.173 1.00 83.88 398 ASP A C 1
ATOM 3117 O O . ASP A 1 398 ? 16.880 -10.866 1.868 1.00 83.88 398 ASP A O 1
ATOM 3121 N N . ARG A 1 399 ? 15.262 -9.439 1.247 1.00 88.12 399 ARG A N 1
ATOM 3122 C CA . ARG A 1 399 ? 15.507 -9.553 -0.196 1.00 88.12 399 ARG A CA 1
ATOM 3123 C C . ARG A 1 399 ? 15.750 -8.197 -0.835 1.00 88.12 399 ARG A C 1
ATOM 3125 O O . ARG A 1 399 ? 15.025 -7.239 -0.584 1.00 88.12 399 ARG A O 1
ATOM 3132 N N . LYS A 1 400 ? 16.774 -8.138 -1.684 1.00 91.25 400 LYS A N 1
ATOM 3133 C CA . LYS A 1 400 ? 17.162 -6.956 -2.455 1.00 91.25 400 LYS A CA 1
ATOM 3134 C C . LYS A 1 400 ? 17.119 -7.343 -3.926 1.00 91.25 400 LYS A C 1
ATOM 3136 O O . LYS A 1 400 ? 17.790 -8.298 -4.302 1.00 91.25 400 LYS A O 1
ATOM 3141 N N . ILE A 1 401 ? 16.317 -6.636 -4.710 1.00 91.56 401 ILE A N 1
ATOM 3142 C CA . ILE A 1 401 ? 16.086 -6.934 -6.122 1.00 91.56 401 ILE A CA 1
ATOM 3143 C C . ILE A 1 401 ? 16.564 -5.746 -6.941 1.00 91.56 401 ILE A C 1
ATOM 3145 O O . ILE A 1 401 ? 16.077 -4.621 -6.780 1.00 91.56 401 ILE A O 1
ATOM 3149 N N . GLU A 1 402 ? 17.522 -6.021 -7.816 1.00 91.44 402 GLU A N 1
ATOM 3150 C CA . GLU A 1 402 ? 18.102 -5.037 -8.714 1.00 91.44 402 GLU A CA 1
ATOM 3151 C C . GLU A 1 402 ? 17.313 -4.942 -10.017 1.00 91.44 402 GLU A C 1
ATOM 3153 O O . GLU A 1 402 ? 16.992 -5.949 -10.656 1.00 91.44 402 GLU A O 1
ATOM 3158 N N . PHE A 1 403 ? 17.049 -3.708 -10.435 1.00 90.75 403 PHE A N 1
ATOM 3159 C CA . PHE A 1 403 ? 16.453 -3.386 -11.724 1.00 90.75 403 PHE A CA 1
ATOM 3160 C C . PHE A 1 403 ? 17.539 -2.834 -12.638 1.00 90.75 403 PHE A C 1
ATOM 3162 O O . PHE A 1 403 ? 17.820 -1.636 -12.564 1.00 90.75 403 PHE A O 1
ATOM 3169 N N . PRO A 1 404 ? 18.153 -3.667 -13.492 1.00 89.19 404 PRO A N 1
ATOM 3170 C CA . PRO A 1 404 ? 19.102 -3.181 -14.477 1.00 89.19 404 PRO A CA 1
ATOM 3171 C C . PRO A 1 404 ? 18.388 -2.370 -15.568 1.00 89.19 404 PRO A C 1
ATOM 3173 O O . PRO A 1 404 ? 17.161 -2.398 -15.713 1.00 89.19 404 PRO A O 1
ATOM 3176 N N . ASN A 1 405 ? 19.175 -1.658 -16.373 1.00 87.31 405 ASN A N 1
ATOM 3177 C CA . ASN A 1 405 ? 18.668 -1.084 -17.616 1.00 87.31 405 ASN A CA 1
ATOM 3178 C C . ASN A 1 405 ? 18.236 -2.204 -18.583 1.00 87.31 405 ASN A C 1
ATOM 3180 O O . ASN A 1 405 ? 18.843 -3.276 -18.582 1.00 87.31 405 ASN A O 1
ATOM 3184 N N . PRO A 1 406 ? 17.203 -1.979 -19.415 1.00 88.50 406 PRO A N 1
ATOM 3185 C CA . PRO A 1 406 ? 16.646 -3.028 -20.260 1.00 88.50 406 PRO A CA 1
ATOM 3186 C C . PRO A 1 406 ? 17.620 -3.460 -21.368 1.00 88.50 406 PRO A C 1
ATOM 3188 O O . PRO A 1 406 ? 18.159 -2.631 -22.114 1.00 88.50 406 PRO A O 1
ATOM 3191 N N . ASN A 1 407 ? 17.777 -4.779 -21.515 1.00 89.62 407 ASN A N 1
ATOM 3192 C CA . ASN A 1 407 ? 18.493 -5.416 -22.622 1.00 89.62 407 ASN A CA 1
ATOM 3193 C C . ASN A 1 407 ? 17.761 -5.198 -23.952 1.00 89.62 407 ASN A C 1
ATOM 3195 O O . ASN A 1 407 ? 16.604 -4.793 -23.969 1.00 89.62 407 ASN A O 1
ATOM 3199 N N . GLU A 1 408 ? 18.410 -5.477 -25.080 1.00 88.50 408 GLU A N 1
ATOM 3200 C CA . GLU A 1 408 ? 17.812 -5.295 -26.411 1.00 88.50 408 GLU A CA 1
ATOM 3201 C C . GLU A 1 408 ? 16.489 -6.060 -26.587 1.00 88.50 408 GLU A C 1
ATOM 3203 O O . GLU A 1 408 ? 15.496 -5.485 -27.035 1.00 88.50 408 GLU A O 1
ATOM 3208 N N . GLU A 1 409 ? 16.444 -7.314 -26.130 1.00 89.56 409 GLU A N 1
ATOM 3209 C CA . GLU A 1 409 ? 15.224 -8.127 -26.106 1.00 89.56 409 GLU A CA 1
ATOM 3210 C C . GLU A 1 409 ? 14.149 -7.501 -25.204 1.00 89.56 409 GLU A C 1
ATOM 3212 O O . GLU A 1 409 ? 13.017 -7.287 -25.640 1.00 89.56 409 GLU A O 1
ATOM 3217 N N . SER A 1 410 ? 14.522 -7.077 -23.990 1.00 90.38 410 SER A N 1
ATOM 3218 C CA . SER A 1 410 ? 13.622 -6.375 -23.067 1.00 90.38 410 SER A CA 1
ATOM 3219 C C . SER A 1 410 ? 13.067 -5.082 -23.678 1.00 90.38 410 SER A C 1
ATOM 3221 O O . SER A 1 410 ? 11.889 -4.769 -23.509 1.00 90.38 410 SER A O 1
ATOM 3223 N N . ARG A 1 411 ? 13.887 -4.322 -24.421 1.00 91.25 411 ARG A N 1
ATOM 3224 C CA . ARG A 1 411 ? 13.455 -3.099 -25.117 1.00 91.25 411 ARG A CA 1
ATOM 3225 C C . ARG A 1 411 ? 12.434 -3.413 -26.203 1.00 91.25 411 ARG A C 1
ATOM 3227 O O . ARG A 1 411 ? 11.430 -2.707 -26.306 1.00 91.25 411 ARG A O 1
ATOM 3234 N N . PHE A 1 412 ? 12.663 -4.469 -26.983 1.00 91.62 412 PHE A N 1
ATOM 3235 C CA . PHE A 1 412 ? 11.704 -4.939 -27.979 1.00 91.62 412 PHE A CA 1
ATOM 3236 C C . PHE A 1 412 ? 10.360 -5.307 -27.337 1.00 91.62 412 PHE A C 1
ATOM 3238 O O . PHE A 1 412 ? 9.315 -4.867 -27.824 1.00 91.62 412 PHE A O 1
ATOM 3245 N N . ASP A 1 413 ? 10.369 -6.035 -26.219 1.00 91.12 413 ASP A N 1
ATOM 3246 C CA . ASP A 1 413 ? 9.142 -6.418 -25.516 1.00 91.12 413 ASP A CA 1
ATOM 3247 C C . ASP A 1 413 ? 8.383 -5.210 -24.958 1.00 91.12 413 ASP A C 1
ATOM 3249 O O . ASP A 1 413 ? 7.165 -5.106 -25.129 1.00 91.12 413 ASP A O 1
ATOM 3253 N N . ILE A 1 414 ? 9.090 -4.244 -24.366 1.00 91.31 414 ILE A N 1
ATOM 3254 C CA . ILE A 1 414 ? 8.494 -2.996 -23.867 1.00 91.31 414 ILE A CA 1
ATOM 3255 C C . ILE A 1 414 ? 7.849 -2.202 -25.016 1.00 91.31 414 ILE A C 1
ATOM 3257 O O . ILE A 1 414 ? 6.698 -1.764 -24.903 1.00 91.31 414 ILE A O 1
ATOM 3261 N N . LEU A 1 415 ? 8.547 -2.051 -26.148 1.00 90.81 415 LEU A N 1
ATOM 3262 C CA . LEU A 1 415 ? 8.002 -1.391 -27.340 1.00 90.81 415 LEU A CA 1
ATOM 3263 C C . LEU A 1 415 ? 6.781 -2.139 -27.879 1.00 90.81 415 LEU A C 1
ATOM 3265 O O . LEU A 1 415 ? 5.775 -1.520 -28.230 1.00 90.81 415 LEU A O 1
ATOM 3269 N N . LYS A 1 416 ? 6.821 -3.473 -27.901 1.00 91.06 416 LYS A N 1
ATOM 3270 C CA . LYS A 1 416 ? 5.697 -4.314 -28.323 1.00 91.06 416 LYS A CA 1
ATOM 3271 C C . LYS A 1 416 ? 4.477 -4.108 -27.427 1.00 91.06 416 LYS A C 1
ATOM 3273 O O . LYS A 1 416 ? 3.371 -3.998 -27.941 1.00 91.06 416 LYS A O 1
ATOM 3278 N N . ILE A 1 417 ? 4.645 -4.014 -26.110 1.00 91.00 417 ILE A N 1
ATOM 3279 C CA . ILE A 1 417 ? 3.535 -3.788 -25.171 1.00 91.00 417 ILE A CA 1
ATOM 3280 C C . ILE A 1 417 ? 2.921 -2.399 -25.366 1.00 91.00 417 ILE A C 1
ATOM 3282 O O . ILE A 1 417 ? 1.700 -2.275 -25.480 1.00 91.00 417 ILE A O 1
ATOM 3286 N N . HIS A 1 418 ? 3.742 -1.349 -25.438 1.00 89.12 418 HIS A N 1
ATOM 3287 C CA . HIS A 1 418 ? 3.238 0.019 -25.586 1.00 89.12 418 HIS A CA 1
ATOM 3288 C C . HIS A 1 418 ? 2.617 0.287 -26.958 1.00 89.12 418 HIS A C 1
ATOM 3290 O O . HIS A 1 418 ? 1.648 1.043 -27.055 1.00 89.12 418 HIS A O 1
ATOM 3296 N N . SER A 1 419 ? 3.114 -0.378 -27.997 1.00 88.56 419 SER A N 1
ATOM 3297 C CA . SER A 1 419 ? 2.597 -0.247 -29.356 1.00 88.56 419 SER A CA 1
ATOM 3298 C C . SER A 1 419 ? 1.294 -1.022 -29.602 1.00 88.56 419 SER A C 1
ATOM 3300 O O . SER A 1 419 ? 0.553 -0.645 -30.504 1.00 88.56 419 SER A O 1
ATOM 3302 N N . ARG A 1 420 ? 0.918 -2.007 -28.761 1.00 87.25 420 ARG A N 1
ATOM 3303 C CA . ARG A 1 420 ? -0.385 -2.718 -28.852 1.00 87.25 420 ARG A CA 1
ATOM 3304 C C . ARG A 1 420 ? -1.597 -1.787 -28.816 1.00 87.25 420 ARG A C 1
ATOM 3306 O O . ARG A 1 420 ? -2.630 -2.118 -29.385 1.00 87.25 420 ARG A O 1
ATOM 3313 N N . LYS A 1 421 ? -1.493 -0.652 -28.119 1.00 85.56 421 LYS A N 1
ATOM 3314 C CA . LYS A 1 421 ? -2.579 0.338 -28.015 1.00 85.56 421 LYS A CA 1
ATOM 3315 C C . LYS A 1 421 ? -2.600 1.333 -29.183 1.00 85.56 421 LYS A C 1
ATOM 3317 O O . LYS A 1 421 ? -3.509 2.151 -29.249 1.00 85.56 421 LYS A O 1
ATOM 3322 N N . MET A 1 422 ? -1.597 1.307 -30.062 1.00 88.62 422 MET A N 1
ATOM 3323 C CA . MET A 1 422 ? -1.415 2.278 -31.141 1.00 88.62 422 MET A CA 1
ATOM 3324 C C . MET A 1 422 ? -1.809 1.688 -32.495 1.00 88.62 422 MET A C 1
ATOM 3326 O O . MET A 1 422 ? -1.623 0.502 -32.757 1.00 88.62 422 MET A O 1
ATOM 3330 N N . ASN A 1 423 ? -2.299 2.545 -33.390 1.00 88.94 423 ASN A N 1
ATOM 3331 C CA . ASN A 1 423 ? -2.593 2.168 -34.769 1.00 88.94 423 ASN A CA 1
ATOM 3332 C C . ASN A 1 423 ? -1.300 2.168 -35.592 1.00 88.94 423 ASN A C 1
ATOM 3334 O O . ASN A 1 423 ? -0.882 3.198 -36.120 1.00 88.94 423 ASN A O 1
ATOM 3338 N N . LEU A 1 424 ? -0.661 1.007 -35.689 1.00 88.25 424 LEU A N 1
ATOM 3339 C CA . LEU A 1 424 ? 0.568 0.810 -36.455 1.00 88.25 424 LEU A CA 1
ATOM 3340 C C . LEU A 1 424 ? 0.265 0.460 -37.915 1.00 88.25 424 LEU A C 1
ATOM 3342 O O . LEU A 1 424 ? -0.648 -0.317 -38.204 1.00 88.25 424 LEU A O 1
ATOM 3346 N N . MET A 1 425 ? 1.072 0.978 -38.840 1.00 88.31 425 MET A N 1
ATOM 3347 C CA . MET A 1 425 ? 1.105 0.477 -40.214 1.00 88.31 425 MET A CA 1
ATOM 3348 C C . MET A 1 425 ? 1.685 -0.950 -40.261 1.00 88.31 425 MET A C 1
ATOM 3350 O O . MET A 1 425 ? 2.524 -1.330 -39.443 1.00 88.31 425 MET A O 1
ATOM 3354 N N . ARG A 1 426 ? 1.243 -1.770 -41.225 1.00 80.62 426 ARG A N 1
ATOM 3355 C CA . ARG A 1 426 ? 1.792 -3.123 -41.424 1.00 80.62 426 ARG A CA 1
ATOM 3356 C C . ARG A 1 426 ? 3.252 -3.033 -41.890 1.00 80.62 426 ARG A C 1
ATOM 3358 O O . ARG A 1 426 ? 3.550 -2.254 -42.786 1.00 80.62 426 ARG A O 1
ATOM 3365 N N . GLY A 1 427 ? 4.131 -3.852 -41.306 1.00 80.12 427 GLY A N 1
ATOM 3366 C CA . GLY A 1 427 ? 5.548 -3.943 -41.695 1.00 80.12 427 GLY A CA 1
ATOM 3367 C C . GLY A 1 427 ? 6.532 -3.119 -40.856 1.00 80.12 427 GLY A C 1
ATOM 3368 O O . GLY A 1 427 ? 7.653 -2.895 -41.296 1.00 80.12 427 GLY A O 1
ATOM 3369 N N . ILE A 1 428 ? 6.145 -2.650 -39.663 1.00 85.12 428 ILE A N 1
ATOM 3370 C CA . ILE A 1 428 ? 7.070 -1.937 -38.768 1.00 85.12 428 ILE A CA 1
ATOM 3371 C C . ILE A 1 428 ? 7.974 -2.929 -38.029 1.00 85.12 428 ILE A C 1
ATOM 3373 O O . ILE A 1 428 ? 7.515 -3.716 -37.199 1.00 85.12 428 ILE A O 1
ATOM 3377 N N . ASP A 1 429 ? 9.278 -2.813 -38.268 1.00 88.31 429 ASP A N 1
ATOM 3378 C CA . ASP A 1 429 ? 10.307 -3.577 -37.564 1.00 88.31 429 ASP A CA 1
ATOM 3379 C C . ASP A 1 429 ? 10.669 -2.918 -36.224 1.00 88.31 429 ASP A C 1
ATOM 3381 O O . ASP A 1 429 ? 11.597 -2.112 -36.128 1.00 88.31 429 ASP A O 1
ATOM 3385 N N . LEU A 1 430 ? 9.961 -3.293 -35.154 1.00 88.69 430 LEU A N 1
ATOM 3386 C CA . LEU A 1 430 ? 10.252 -2.804 -33.796 1.00 88.69 430 LEU A CA 1
ATOM 3387 C C . LEU A 1 430 ? 11.633 -3.243 -33.274 1.00 88.69 430 LEU A C 1
ATOM 3389 O O . LEU A 1 430 ? 12.196 -2.570 -32.416 1.00 88.69 430 LEU A O 1
ATOM 3393 N N . LYS A 1 431 ? 12.201 -4.335 -33.804 1.00 89.69 431 LYS A N 1
ATOM 3394 C CA . LYS A 1 431 ? 13.547 -4.814 -33.434 1.00 89.69 431 LYS A CA 1
ATOM 3395 C C . LYS A 1 431 ? 14.638 -3.813 -33.819 1.00 89.69 431 LYS A C 1
ATOM 3397 O O . LYS A 1 431 ? 15.400 -3.384 -32.963 1.00 89.69 431 LYS A O 1
ATOM 3402 N N . LYS A 1 432 ? 14.615 -3.326 -35.065 1.00 89.38 432 LYS A N 1
ATOM 3403 C CA . LYS A 1 432 ? 15.556 -2.301 -35.555 1.00 89.38 432 LYS A CA 1
ATOM 3404 C C . LYS A 1 432 ? 15.470 -1.001 -34.753 1.00 89.38 432 LYS A C 1
ATOM 3406 O O . LYS A 1 432 ? 16.465 -0.312 -34.557 1.00 89.38 432 LYS A O 1
ATOM 3411 N N . ILE A 1 433 ? 14.271 -0.654 -34.283 1.00 88.62 433 ILE A N 1
ATOM 3412 C CA . ILE A 1 433 ? 14.066 0.514 -33.419 1.00 88.62 433 ILE A CA 1
ATOM 3413 C C . ILE A 1 433 ? 14.701 0.265 -32.040 1.00 88.62 433 ILE A C 1
ATOM 3415 O O . ILE A 1 433 ? 15.390 1.143 -31.526 1.00 88.62 433 ILE A O 1
ATOM 3419 N N . ALA A 1 434 ? 14.538 -0.933 -31.469 1.00 89.00 434 ALA A N 1
ATOM 3420 C CA . ALA A 1 434 ? 15.133 -1.312 -30.185 1.00 89.00 434 ALA A CA 1
ATOM 3421 C C . ALA A 1 434 ? 16.678 -1.326 -30.208 1.00 89.00 434 ALA A C 1
ATOM 3423 O O . ALA A 1 434 ? 17.302 -0.912 -29.224 1.00 89.00 434 ALA A O 1
ATOM 3424 N N . GLU A 1 435 ? 17.284 -1.739 -31.326 1.00 89.19 435 GLU A N 1
ATOM 3425 C CA . GLU A 1 435 ? 18.737 -1.695 -31.577 1.00 89.19 435 GLU A CA 1
ATOM 3426 C C . GLU A 1 435 ? 19.284 -0.260 -31.573 1.00 89.19 435 GLU A C 1
ATOM 3428 O O . GLU A 1 435 ? 20.341 0.018 -31.009 1.00 89.19 435 GLU A O 1
ATOM 3433 N N . LYS A 1 436 ? 18.543 0.694 -32.154 1.00 86.62 436 LYS A N 1
ATOM 3434 C CA . LYS A 1 436 ? 18.927 2.118 -32.166 1.00 86.62 436 LYS A CA 1
ATOM 3435 C C . LYS A 1 436 ? 18.826 2.774 -30.783 1.00 86.62 436 LYS A C 1
ATOM 3437 O O . LYS A 1 436 ? 19.374 3.856 -30.578 1.00 86.62 436 LYS A O 1
ATOM 3442 N N . MET A 1 437 ? 18.136 2.142 -29.833 1.00 84.62 437 MET A N 1
ATOM 3443 C CA . MET A 1 437 ? 17.841 2.684 -28.505 1.00 84.62 437 MET A CA 1
ATOM 3444 C C . MET A 1 437 ? 18.773 2.154 -27.405 1.00 84.62 437 MET A C 1
ATOM 3446 O O . MET A 1 437 ? 18.327 1.693 -26.354 1.00 84.62 437 MET A O 1
ATOM 3450 N N . ASN A 1 438 ? 20.083 2.218 -27.634 1.00 83.88 438 ASN A N 1
ATOM 3451 C CA . ASN A 1 438 ? 21.066 1.728 -26.669 1.00 83.88 438 ASN A CA 1
ATOM 3452 C C . ASN A 1 438 ? 21.062 2.553 -25.377 1.00 83.88 438 ASN A C 1
ATOM 3454 O O . ASN A 1 438 ? 21.188 3.772 -25.410 1.00 83.88 438 ASN A O 1
ATOM 3458 N N . GLY A 1 439 ? 20.937 1.865 -24.239 1.00 82.19 439 GLY A N 1
ATOM 3459 C CA . GLY A 1 439 ? 20.941 2.486 -22.913 1.00 82.19 439 GLY A CA 1
ATOM 3460 C C . GLY A 1 439 ? 19.626 3.150 -22.495 1.00 82.19 439 GLY A C 1
ATOM 3461 O O . GLY A 1 439 ? 19.572 3.670 -21.386 1.00 82.19 439 GLY A O 1
ATOM 3462 N N . ALA A 1 440 ? 18.578 3.100 -23.329 1.00 85.06 440 ALA A N 1
ATOM 3463 C CA . ALA A 1 440 ? 17.301 3.739 -23.020 1.00 85.06 440 ALA A CA 1
ATOM 3464 C C . ALA A 1 440 ? 16.592 3.099 -21.819 1.00 85.06 440 ALA A C 1
ATOM 3466 O O . ALA A 1 440 ? 16.534 1.871 -21.706 1.00 85.06 440 ALA A O 1
ATOM 3467 N N . SER A 1 441 ? 15.967 3.918 -20.972 1.00 88.19 441 SER A N 1
ATOM 3468 C CA . SER A 1 441 ? 15.123 3.435 -19.872 1.00 88.19 441 SER A CA 1
ATOM 3469 C C . SER A 1 441 ? 13.727 2.989 -20.344 1.00 88.19 441 SER A C 1
ATOM 3471 O O . SER A 1 441 ? 13.240 3.366 -21.413 1.00 88.19 441 SER A O 1
ATOM 3473 N N . GLY A 1 442 ? 13.020 2.211 -19.514 1.00 87.44 442 GLY A N 1
ATOM 3474 C CA . GLY A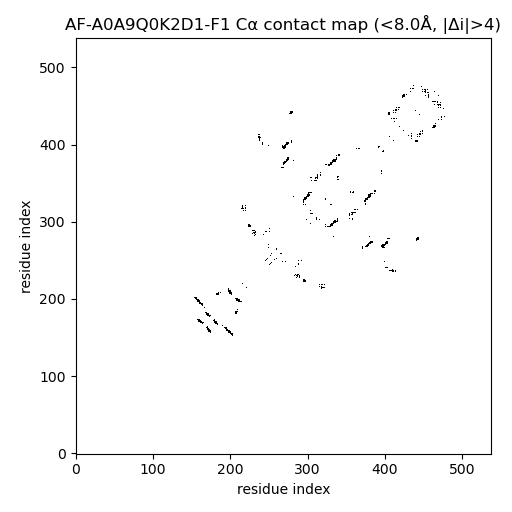 1 442 ? 11.624 1.817 -19.768 1.00 87.44 442 GLY A CA 1
ATOM 3475 C C . GLY A 1 442 ? 10.689 3.015 -19.977 1.00 87.44 442 GLY A C 1
ATOM 3476 O O . GLY A 1 442 ? 9.816 3.003 -20.848 1.00 87.44 442 GLY A O 1
ATOM 3477 N N . ALA A 1 443 ? 10.911 4.089 -19.217 1.00 88.88 443 ALA A N 1
ATOM 3478 C CA . ALA A 1 443 ? 10.174 5.339 -19.353 1.00 88.88 443 ALA A CA 1
ATOM 3479 C C . ALA A 1 443 ? 10.452 6.046 -20.691 1.00 88.88 443 ALA A C 1
ATOM 3481 O O . ALA A 1 443 ? 9.523 6.581 -21.300 1.00 88.88 443 ALA A O 1
ATOM 3482 N N . GLU A 1 444 ? 11.692 6.020 -21.181 1.00 89.69 444 GLU A N 1
ATOM 3483 C CA . GLU A 1 444 ? 12.049 6.586 -22.487 1.00 89.69 444 GLU A CA 1
ATOM 3484 C C . GLU A 1 444 ? 11.468 5.786 -23.650 1.00 89.69 444 GLU A C 1
ATOM 3486 O O . GLU A 1 444 ? 10.979 6.384 -24.604 1.00 89.69 444 GLU A O 1
ATOM 3491 N N . LEU A 1 445 ? 11.439 4.452 -23.570 1.00 90.75 445 LEU A N 1
ATOM 3492 C CA . LEU A 1 445 ? 10.791 3.607 -24.586 1.00 90.75 445 LEU A CA 1
ATOM 3493 C C . LEU A 1 445 ? 9.304 3.946 -24.725 1.00 90.75 445 LEU A C 1
ATOM 3495 O O . LEU A 1 445 ? 8.782 4.085 -25.836 1.00 90.75 445 LEU A O 1
ATOM 3499 N N . LYS A 1 446 ? 8.628 4.161 -23.592 1.00 90.06 446 LYS A N 1
ATOM 3500 C CA . LYS A 1 446 ? 7.252 4.662 -23.576 1.00 90.06 446 LYS A CA 1
ATOM 3501 C C . LYS A 1 446 ? 7.160 6.061 -24.192 1.00 90.06 446 LYS A C 1
ATOM 3503 O O . LYS A 1 446 ? 6.247 6.308 -24.981 1.00 90.06 446 LYS A O 1
ATOM 3508 N N . ALA A 1 447 ? 8.096 6.955 -23.865 1.00 91.38 447 ALA A N 1
ATOM 3509 C CA . ALA A 1 447 ? 8.138 8.308 -24.414 1.00 91.38 447 ALA A CA 1
ATOM 3510 C C . ALA A 1 447 ? 8.315 8.306 -25.942 1.00 91.38 447 ALA A C 1
ATOM 3512 O O . ALA A 1 447 ? 7.609 9.035 -26.636 1.00 91.38 447 ALA A O 1
ATOM 3513 N N . VAL A 1 448 ? 9.178 7.439 -26.482 1.00 92.00 448 VAL A N 1
ATOM 3514 C CA . VAL A 1 448 ? 9.363 7.261 -27.931 1.00 92.00 448 VAL A CA 1
ATOM 3515 C C . VAL A 1 448 ? 8.062 6.837 -28.599 1.00 92.00 448 VAL A C 1
ATOM 3517 O O . VAL A 1 448 ? 7.674 7.442 -29.594 1.00 92.00 448 VAL A O 1
ATOM 3520 N N . CYS A 1 449 ? 7.335 5.872 -28.029 1.00 91.88 449 CYS A N 1
ATOM 3521 C CA . CYS A 1 449 ? 6.036 5.469 -28.572 1.00 91.88 449 CYS A CA 1
ATOM 3522 C C . CYS A 1 449 ? 5.044 6.646 -28.589 1.00 91.88 449 CYS A C 1
ATOM 3524 O O . CYS A 1 449 ? 4.349 6.863 -29.580 1.00 91.88 449 CYS A O 1
ATOM 3526 N N . THR A 1 450 ? 4.977 7.433 -27.507 1.00 92.31 450 THR A N 1
ATOM 3527 C CA . THR A 1 450 ? 4.073 8.595 -27.449 1.00 92.31 450 THR A CA 1
ATOM 3528 C C . THR A 1 450 ? 4.466 9.700 -28.427 1.00 92.31 450 THR A C 1
ATOM 3530 O O . THR A 1 450 ? 3.595 10.312 -29.038 1.00 92.31 450 THR A O 1
ATOM 3533 N N . GLU A 1 451 ? 5.764 9.935 -28.620 1.00 92.44 451 GLU A N 1
ATOM 3534 C CA . GLU A 1 451 ? 6.275 10.930 -29.564 1.00 92.44 451 GLU A CA 1
ATOM 3535 C C . GLU A 1 451 ? 6.041 10.502 -31.017 1.00 92.44 451 GLU A C 1
ATOM 3537 O O . GLU A 1 451 ? 5.622 11.327 -31.824 1.00 92.44 451 GLU A O 1
ATOM 3542 N N . ALA A 1 452 ? 6.204 9.214 -31.340 1.00 92.12 452 ALA A N 1
ATOM 3543 C CA . ALA A 1 452 ? 5.872 8.671 -32.659 1.00 92.12 452 ALA A CA 1
ATOM 3544 C C . ALA A 1 452 ? 4.387 8.896 -32.998 1.00 92.12 452 ALA A C 1
ATOM 3546 O O . ALA A 1 452 ? 4.053 9.350 -34.093 1.00 92.12 452 ALA A O 1
ATOM 3547 N N . GLY A 1 453 ? 3.492 8.680 -32.026 1.00 91.69 453 GLY A N 1
ATOM 3548 C CA . GLY A 1 453 ? 2.072 9.013 -32.169 1.00 91.69 453 GLY A CA 1
ATOM 3549 C C . GLY A 1 453 ? 1.819 10.511 -32.385 1.00 91.69 453 GLY A C 1
ATOM 3550 O O . GLY A 1 453 ? 0.970 10.885 -33.192 1.00 91.69 453 GLY A O 1
ATOM 3551 N N . MET A 1 454 ? 2.581 11.381 -31.714 1.00 92.38 454 MET A N 1
ATOM 3552 C CA . MET A 1 454 ? 2.471 12.835 -31.882 1.00 92.38 454 MET A CA 1
ATOM 3553 C C . MET A 1 454 ? 2.959 13.327 -33.249 1.00 92.38 454 MET A C 1
ATOM 3555 O O . MET A 1 454 ? 2.389 14.285 -33.773 1.00 92.38 454 MET A O 1
ATOM 3559 N N . PHE A 1 455 ? 3.980 12.697 -33.838 1.00 92.19 455 PHE A N 1
ATOM 3560 C CA . PHE A 1 455 ? 4.413 12.995 -35.208 1.00 92.19 455 PHE A CA 1
ATOM 3561 C C . PHE A 1 455 ? 3.316 12.652 -36.215 1.00 92.19 455 PHE A C 1
ATOM 3563 O O . PHE A 1 455 ? 2.867 13.539 -36.941 1.00 92.19 455 PHE A O 1
ATOM 3570 N N . ALA A 1 456 ? 2.773 11.434 -36.138 1.00 91.81 456 ALA A N 1
ATOM 3571 C CA . ALA A 1 456 ? 1.657 11.023 -36.985 1.00 91.81 456 ALA A CA 1
ATOM 3572 C C . ALA A 1 456 ? 0.444 11.963 -36.843 1.00 91.81 456 ALA A C 1
ATOM 3574 O O . ALA A 1 456 ? -0.153 12.372 -37.842 1.00 91.81 456 ALA A O 1
ATOM 3575 N N . LEU A 1 457 ? 0.122 12.384 -35.612 1.00 93.25 457 LEU A N 1
ATOM 3576 C CA . LEU A 1 457 ? -0.976 13.316 -35.353 1.00 93.25 457 LEU A CA 1
ATOM 3577 C C . LEU A 1 457 ? -0.720 14.712 -35.943 1.00 93.25 457 LEU A C 1
ATOM 3579 O O . LEU A 1 457 ? -1.647 15.337 -36.461 1.00 93.25 457 LEU A O 1
ATOM 3583 N N . ARG A 1 458 ? 0.525 15.207 -35.903 1.00 92.31 458 ARG A N 1
ATOM 3584 C CA . ARG A 1 458 ? 0.904 16.513 -36.471 1.00 92.31 458 ARG A CA 1
ATOM 3585 C C . ARG A 1 458 ? 0.677 16.568 -37.980 1.00 92.31 458 ARG A C 1
ATOM 3587 O O . ARG A 1 458 ? 0.247 17.597 -38.494 1.00 92.31 458 ARG A O 1
ATOM 3594 N N . GLU A 1 459 ? 0.908 15.458 -38.666 1.00 91.12 459 GLU A N 1
ATOM 3595 C CA . GLU A 1 459 ? 0.657 15.308 -40.102 1.00 91.12 459 GLU A CA 1
ATOM 3596 C C . GLU A 1 459 ? -0.774 14.849 -40.414 1.00 91.12 459 GLU A C 1
ATOM 3598 O O . GLU A 1 459 ? -1.095 14.549 -41.561 1.00 91.12 459 GLU A O 1
ATOM 3603 N N . ARG A 1 460 ? -1.658 14.831 -39.403 1.00 92.00 460 ARG A N 1
ATOM 3604 C CA . ARG A 1 460 ? -3.071 14.430 -39.505 1.00 92.00 460 ARG A CA 1
ATOM 3605 C C . ARG A 1 460 ? -3.255 12.998 -40.028 1.00 92.00 460 ARG A C 1
ATOM 3607 O O . ARG A 1 460 ? -4.264 12.690 -40.662 1.00 92.00 460 ARG A O 1
ATOM 3614 N N . ARG A 1 461 ? -2.293 12.113 -39.748 1.00 89.81 461 ARG A N 1
ATOM 3615 C CA . ARG A 1 461 ? -2.335 10.687 -40.090 1.00 89.81 461 ARG A CA 1
ATOM 3616 C C . ARG A 1 461 ? -2.930 9.879 -38.931 1.00 89.81 461 ARG A C 1
ATOM 3618 O O . ARG A 1 461 ? -2.672 10.161 -37.765 1.00 89.81 461 ARG A O 1
ATOM 3625 N N . VAL A 1 462 ? -3.722 8.853 -39.256 1.00 88.25 462 VAL A N 1
ATOM 3626 C CA . VAL A 1 462 ? -4.340 7.933 -38.271 1.00 88.25 462 VAL A CA 1
ATOM 3627 C C . VAL A 1 462 ? -3.423 6.748 -37.939 1.00 88.25 462 VAL A C 1
ATOM 3629 O O . VAL A 1 462 ? -3.577 6.113 -36.895 1.00 88.25 462 VAL A O 1
ATOM 3632 N N . HIS A 1 463 ? -2.463 6.454 -38.817 1.00 90.69 463 HIS A N 1
ATOM 3633 C CA . HIS A 1 463 ? -1.519 5.349 -38.679 1.00 90.69 463 HIS A CA 1
ATOM 3634 C C . HIS A 1 463 ? -0.104 5.876 -38.447 1.00 90.69 463 HIS A C 1
ATOM 3636 O O . HIS A 1 463 ? 0.334 6.803 -39.132 1.00 90.69 463 HIS A O 1
ATOM 3642 N N . VAL A 1 464 ? 0.604 5.260 -37.502 1.00 91.25 464 VAL A N 1
ATOM 3643 C CA . VAL A 1 464 ? 2.017 5.534 -37.224 1.00 91.25 464 VAL A CA 1
ATOM 3644 C C . VAL A 1 464 ? 2.879 4.739 -38.200 1.00 91.25 464 VAL A C 1
ATOM 3646 O O . VAL A 1 464 ? 2.636 3.548 -38.418 1.00 91.25 464 VAL A O 1
ATOM 3649 N N . THR A 1 465 ? 3.874 5.397 -38.789 1.00 90.94 465 THR A N 1
ATOM 3650 C CA . THR A 1 465 ? 4.815 4.817 -39.754 1.00 90.94 465 THR A CA 1
ATOM 3651 C C . THR A 1 465 ? 6.175 4.520 -39.119 1.00 90.94 465 THR A C 1
ATOM 3653 O O . THR A 1 465 ? 6.452 4.931 -37.993 1.00 90.94 465 THR A O 1
ATOM 3656 N N . HIS A 1 466 ? 7.042 3.787 -39.828 1.00 89.62 466 HIS A N 1
ATOM 3657 C CA . HIS A 1 466 ? 8.400 3.509 -39.344 1.00 89.62 466 HIS A CA 1
ATOM 3658 C C . HIS A 1 466 ? 9.234 4.794 -39.198 1.00 89.62 466 HIS A C 1
ATOM 3660 O O . HIS A 1 466 ? 9.939 4.952 -38.206 1.00 89.62 466 HIS A O 1
ATOM 3666 N N . GLU A 1 467 ? 9.091 5.736 -40.133 1.00 88.94 467 GLU A N 1
ATOM 3667 C CA . GLU A 1 467 ? 9.793 7.026 -40.119 1.00 88.94 467 GLU A CA 1
ATOM 3668 C C . GLU A 1 467 ? 9.442 7.853 -38.873 1.00 88.94 467 GLU A C 1
ATOM 3670 O O . GLU A 1 467 ? 10.323 8.449 -38.252 1.00 88.94 467 GLU A O 1
ATOM 3675 N N . ASP A 1 468 ? 8.177 7.820 -38.436 1.00 91.06 468 ASP A N 1
ATOM 3676 C CA . ASP A 1 468 ? 7.736 8.515 -37.220 1.00 91.06 468 ASP A CA 1
ATOM 3677 C C . ASP A 1 468 ? 8.449 7.982 -35.964 1.00 91.06 468 ASP A C 1
ATOM 3679 O O . ASP A 1 468 ? 8.811 8.756 -35.073 1.00 91.06 468 ASP A O 1
ATOM 3683 N N . PHE A 1 469 ? 8.697 6.668 -35.897 1.00 90.56 469 PHE A N 1
ATOM 3684 C CA . PHE A 1 469 ? 9.474 6.064 -34.813 1.00 90.56 469 PHE A CA 1
ATOM 3685 C C . PHE A 1 469 ? 10.946 6.472 -34.867 1.00 90.56 469 PHE A C 1
ATOM 3687 O O . PHE A 1 469 ? 11.525 6.774 -33.825 1.00 90.56 469 PHE A O 1
ATOM 3694 N N . GLU A 1 470 ? 11.558 6.528 -36.050 1.00 90.69 470 GLU A N 1
ATOM 3695 C CA . GLU A 1 470 ? 12.949 6.974 -36.185 1.00 90.69 470 GLU A CA 1
ATOM 3696 C C . GLU A 1 470 ? 13.121 8.442 -35.772 1.00 90.69 470 GLU A C 1
ATOM 3698 O O . GLU A 1 470 ? 14.044 8.778 -35.021 1.00 90.69 470 GLU A O 1
ATOM 3703 N N . MET A 1 471 ? 12.188 9.310 -36.178 1.00 89.75 471 MET A N 1
ATOM 3704 C CA . MET A 1 471 ? 12.144 10.709 -35.742 1.00 89.75 471 MET A CA 1
ATOM 3705 C C . MET A 1 471 ? 11.946 10.831 -34.226 1.00 89.75 471 MET A C 1
ATOM 3707 O O . MET A 1 471 ? 12.597 11.656 -33.575 1.00 89.75 471 MET A O 1
ATOM 3711 N N . ALA A 1 472 ? 11.087 9.992 -33.640 1.00 91.25 472 ALA A N 1
ATOM 3712 C CA . ALA A 1 472 ? 10.860 9.949 -32.200 1.00 91.25 472 ALA A CA 1
ATOM 3713 C C . ALA A 1 472 ? 12.106 9.521 -31.418 1.00 91.25 472 ALA A C 1
ATOM 3715 O O . ALA A 1 472 ? 12.466 10.192 -30.448 1.00 91.25 472 ALA A O 1
ATOM 3716 N N . VAL A 1 473 ? 12.811 8.477 -31.865 1.00 90.31 473 VAL A N 1
ATOM 3717 C CA . VAL A 1 473 ? 14.081 8.048 -31.256 1.00 90.31 473 VAL A CA 1
ATOM 3718 C C . VAL A 1 473 ? 15.103 9.179 -31.309 1.00 90.31 473 VAL A C 1
ATOM 3720 O O . VAL A 1 473 ? 15.682 9.530 -30.280 1.00 90.31 473 VAL A O 1
ATOM 3723 N N . ALA A 1 474 ? 15.277 9.817 -32.471 1.00 88.56 474 ALA A N 1
ATOM 3724 C CA . ALA A 1 474 ? 16.218 10.922 -32.621 1.00 88.56 474 ALA A CA 1
ATOM 3725 C C . ALA A 1 474 ? 15.893 12.096 -31.682 1.00 88.56 474 ALA A C 1
ATOM 3727 O O . ALA A 1 474 ? 16.799 12.707 -31.116 1.00 88.56 474 ALA A O 1
ATOM 3728 N N . LYS A 1 475 ? 14.608 12.409 -31.482 1.00 88.31 475 LYS A N 1
ATOM 3729 C CA . LYS A 1 475 ? 14.171 13.486 -30.584 1.00 88.31 475 LYS A CA 1
ATOM 3730 C C . LYS A 1 475 ? 14.411 13.153 -29.109 1.00 88.31 475 LYS A C 1
ATOM 3732 O O . LYS A 1 475 ? 14.916 14.003 -28.374 1.00 88.31 475 LYS A O 1
ATOM 3737 N N . VAL A 1 476 ? 14.049 11.947 -28.670 1.00 86.19 476 VAL A N 1
ATOM 3738 C CA . VAL A 1 476 ? 14.175 11.536 -27.261 1.00 86.19 476 VAL A CA 1
ATOM 3739 C C . VAL A 1 476 ? 15.647 11.377 -26.871 1.00 86.19 476 VAL A C 1
ATOM 3741 O O . VAL A 1 476 ? 16.059 11.925 -25.850 1.00 86.19 476 VAL A O 1
ATOM 3744 N N . MET A 1 477 ? 16.463 10.760 -27.730 1.00 81.62 477 MET A N 1
ATOM 3745 C CA . MET A 1 477 ? 17.892 10.548 -27.466 1.00 81.62 477 MET A CA 1
ATOM 3746 C C . MET A 1 477 ? 18.724 11.839 -27.522 1.00 81.62 477 MET A C 1
ATOM 3748 O O . MET A 1 477 ? 19.640 12.032 -26.718 1.00 81.62 477 MET A O 1
ATOM 3752 N N . LYS A 1 478 ? 18.394 12.788 -28.413 1.00 76.19 478 LYS A N 1
ATOM 3753 C CA . LYS A 1 478 ? 19.050 14.112 -28.416 1.00 76.19 478 LYS A CA 1
ATOM 3754 C C . LYS A 1 478 ? 18.805 14.871 -27.113 1.00 76.19 478 LYS A C 1
ATOM 3756 O O . LYS A 1 478 ? 19.734 15.456 -26.567 1.00 76.19 478 LYS A O 1
ATOM 3761 N N . LYS A 1 479 ? 17.587 14.792 -26.564 1.00 66.50 479 LYS A N 1
ATOM 3762 C CA . LYS A 1 479 ? 17.224 15.454 -25.301 1.00 66.50 479 LYS A CA 1
ATOM 3763 C C . LYS A 1 479 ? 18.056 14.955 -24.113 1.00 66.50 479 LYS A C 1
ATOM 3765 O O . LYS A 1 479 ? 18.368 15.748 -23.227 1.00 66.50 479 LYS A O 1
ATOM 3770 N N . GLU A 1 480 ? 18.425 13.677 -24.085 1.00 62.03 480 GLU A N 1
ATOM 3771 C CA . GLU A 1 480 ? 19.363 13.139 -23.090 1.00 62.03 480 GLU A CA 1
ATOM 3772 C C . GLU A 1 480 ? 20.788 13.647 -23.298 1.00 62.03 480 GLU A C 1
ATOM 3774 O O . GLU A 1 480 ? 21.442 14.091 -22.353 1.00 62.03 480 GLU A O 1
ATOM 3779 N N . THR A 1 481 ? 21.257 13.621 -24.545 1.00 61.50 481 THR A N 1
ATOM 3780 C CA . THR A 1 481 ? 22.616 14.049 -24.896 1.00 61.50 481 THR A CA 1
ATOM 3781 C C . THR A 1 481 ? 22.834 15.523 -24.534 1.00 61.50 481 THR A C 1
ATOM 3783 O O . THR A 1 481 ? 23.849 15.870 -23.927 1.00 61.50 481 THR A O 1
ATOM 3786 N N . ASP A 1 482 ? 21.843 16.377 -24.803 1.00 61.62 482 ASP A N 1
ATOM 3787 C CA . ASP A 1 482 ? 21.871 17.804 -24.470 1.00 61.62 482 ASP A CA 1
ATOM 3788 C C . ASP A 1 482 ? 21.819 18.052 -22.955 1.00 61.62 482 ASP A C 1
ATOM 3790 O O . ASP A 1 482 ? 22.547 18.914 -22.451 1.00 61.62 482 ASP A O 1
ATOM 3794 N N . LYS A 1 483 ? 21.024 17.276 -22.200 1.00 57.78 483 LYS A N 1
ATOM 3795 C CA . LYS A 1 483 ? 20.988 17.324 -20.724 1.00 57.78 483 LYS A CA 1
ATOM 3796 C C . LYS A 1 483 ? 22.319 16.897 -20.103 1.00 57.78 483 LYS A C 1
ATOM 3798 O O . LYS A 1 483 ? 22.843 17.589 -19.234 1.00 57.78 483 LYS A O 1
ATOM 3803 N N . ASN A 1 484 ? 22.908 15.803 -20.581 1.00 58.94 484 ASN A N 1
ATOM 3804 C CA . ASN A 1 484 ? 24.204 15.326 -20.097 1.00 58.94 484 ASN A CA 1
ATOM 3805 C C . ASN A 1 484 ? 25.341 16.298 -20.451 1.00 58.94 484 ASN A C 1
ATOM 3807 O O . ASN A 1 484 ? 26.247 16.518 -19.645 1.00 58.94 484 ASN A O 1
ATOM 3811 N N . MET A 1 485 ? 25.278 16.942 -21.619 1.00 58.34 485 MET A N 1
ATOM 3812 C CA . MET A 1 485 ? 26.229 17.984 -22.023 1.00 58.34 485 MET A CA 1
ATOM 3813 C C . MET A 1 485 ? 26.091 19.268 -21.199 1.00 58.34 485 MET A C 1
ATOM 3815 O O . MET A 1 485 ? 27.103 19.873 -20.839 1.00 58.34 485 MET A O 1
ATOM 3819 N N . SER A 1 486 ? 24.869 19.687 -20.869 1.00 57.28 486 SER A N 1
ATOM 3820 C CA . SER A 1 486 ? 24.626 20.875 -20.038 1.00 57.28 486 SER A CA 1
ATOM 3821 C C . SER A 1 486 ? 25.007 20.647 -18.571 1.00 57.28 486 SER A C 1
ATOM 3823 O O . SER A 1 486 ? 25.655 21.515 -17.988 1.00 57.28 486 SER A O 1
ATOM 3825 N N . LEU A 1 487 ? 24.753 19.459 -18.009 1.00 54.50 487 LEU A N 1
ATOM 3826 C CA . LEU A 1 487 ? 25.244 19.066 -16.679 1.00 54.50 487 LEU A CA 1
ATOM 3827 C C . LEU A 1 487 ? 26.777 19.016 -16.619 1.00 54.50 487 LEU A C 1
ATOM 3829 O O . LEU A 1 487 ? 27.374 19.557 -15.691 1.00 54.50 487 LEU A O 1
ATOM 3833 N N . ARG A 1 488 ? 27.439 18.446 -17.638 1.00 53.84 488 ARG A N 1
ATOM 3834 C CA . ARG A 1 488 ? 28.911 18.444 -17.728 1.00 53.84 488 ARG A CA 1
ATOM 3835 C C . ARG A 1 488 ? 29.496 19.848 -17.868 1.00 53.84 488 ARG A C 1
ATOM 3837 O O . ARG A 1 488 ? 30.537 20.117 -17.276 1.00 53.84 488 ARG A O 1
ATOM 3844 N N . LYS A 1 489 ? 28.851 20.745 -18.624 1.00 52.59 489 LYS A N 1
ATOM 3845 C CA . LYS A 1 489 ? 29.264 22.155 -18.719 1.00 52.59 489 LYS A CA 1
ATOM 3846 C C . LYS A 1 489 ? 29.105 22.879 -17.382 1.00 52.59 489 LYS A C 1
ATOM 3848 O O . LYS A 1 489 ? 30.035 23.571 -16.988 1.00 52.59 489 LYS A O 1
ATOM 3853 N N . LEU A 1 490 ? 28.002 22.670 -16.659 1.00 43.97 490 LEU A N 1
ATOM 3854 C CA . LEU A 1 490 ? 27.823 23.219 -15.308 1.00 43.97 490 LEU A CA 1
ATOM 3855 C C . LEU A 1 490 ? 28.893 22.706 -14.331 1.00 43.97 490 LEU A C 1
ATOM 3857 O O . LEU A 1 490 ? 29.472 23.492 -13.586 1.00 43.97 490 LEU A O 1
ATOM 3861 N N . TRP A 1 491 ? 29.211 21.409 -14.373 1.00 46.78 491 TRP A N 1
ATOM 3862 C CA . TRP A 1 491 ? 30.209 20.803 -13.484 1.00 46.78 491 TRP A CA 1
ATOM 3863 C C . TRP A 1 491 ? 31.637 21.283 -13.783 1.00 46.78 491 TRP A C 1
ATOM 3865 O O . TRP A 1 491 ? 32.440 21.465 -12.872 1.00 46.78 491 TRP A O 1
ATOM 3875 N N . LYS A 1 492 ? 31.952 21.554 -15.059 1.00 46.91 492 LYS A N 1
ATOM 3876 C CA . LYS A 1 492 ? 33.246 22.126 -15.465 1.00 46.91 492 LYS A CA 1
ATOM 3877 C C . LYS A 1 492 ? 33.435 23.567 -14.991 1.00 46.91 492 LYS A C 1
ATOM 3879 O O . LYS A 1 492 ? 34.561 23.941 -14.699 1.00 46.91 492 LYS A O 1
ATOM 3884 N N . VAL A 1 493 ? 32.356 24.347 -14.898 1.00 52.44 493 VAL A N 1
ATOM 3885 C CA . VAL A 1 493 ? 32.393 25.729 -14.386 1.00 52.44 493 VAL A CA 1
ATOM 3886 C C . VAL A 1 493 ? 32.482 25.752 -12.852 1.00 52.44 493 VAL A C 1
ATOM 3888 O O . VAL A 1 493 ? 33.121 26.640 -12.300 1.00 52.44 493 VAL A O 1
ATOM 3891 N N . GLY A 1 494 ? 31.918 24.752 -12.161 1.00 39.38 494 GLY A N 1
ATOM 3892 C CA . GLY A 1 494 ? 31.984 24.629 -10.697 1.00 39.38 494 GLY A CA 1
ATOM 3893 C C . GLY A 1 494 ? 33.320 24.121 -10.131 1.00 39.38 494 GLY A C 1
ATOM 3894 O O . GLY A 1 494 ? 33.621 24.390 -8.974 1.00 39.38 494 GLY A O 1
ATOM 3895 N N . LEU A 1 495 ? 34.138 23.416 -10.924 1.00 43.62 495 LEU A N 1
ATOM 3896 C CA . LEU A 1 495 ? 35.464 22.927 -10.503 1.00 43.62 495 LEU A CA 1
ATOM 3897 C C . LEU A 1 495 ? 36.626 23.880 -10.827 1.00 43.62 495 LEU A C 1
ATOM 3899 O O . LEU A 1 495 ? 37.751 23.629 -10.401 1.00 43.62 495 LEU A O 1
ATOM 3903 N N . SER A 1 496 ? 36.381 24.972 -11.553 1.00 38.66 496 SER A N 1
ATOM 3904 C CA . SER A 1 496 ? 37.409 25.956 -11.902 1.00 38.66 496 SER A CA 1
ATOM 3905 C C . SER A 1 496 ? 37.171 27.290 -11.190 1.00 38.66 496 SER A C 1
ATOM 3907 O O . SER A 1 496 ? 36.805 28.279 -11.824 1.00 38.66 496 SER A O 1
ATOM 3909 N N . SER A 1 497 ? 37.383 27.346 -9.874 1.00 37.84 497 SER A N 1
ATOM 3910 C CA . SER A 1 497 ? 37.497 28.632 -9.171 1.00 37.84 497 SER A CA 1
ATOM 3911 C C . SER A 1 497 ? 38.435 28.574 -7.956 1.00 37.84 497 SER A C 1
ATOM 3913 O O . SER A 1 497 ? 38.035 28.121 -6.886 1.00 37.84 497 SER A O 1
ATOM 3915 N N . GLY A 1 498 ? 39.654 29.113 -8.142 1.00 28.12 498 GLY A N 1
ATOM 3916 C CA . GLY A 1 498 ? 40.527 29.711 -7.113 1.00 28.12 498 GLY A CA 1
ATOM 3917 C C . GLY A 1 498 ? 42.048 29.505 -7.336 1.00 28.12 498 GLY A C 1
ATOM 3918 O O . GLY A 1 498 ? 42.423 28.379 -7.653 1.00 28.12 498 GLY A O 1
ATOM 3919 N N . PRO A 1 499 ? 42.953 30.484 -7.061 1.00 49.44 499 PRO A N 1
ATOM 3920 C CA . PRO A 1 499 ? 42.797 31.954 -7.079 1.00 49.44 499 PRO A CA 1
ATOM 3921 C C . PRO A 1 499 ? 43.976 32.756 -7.753 1.00 49.44 499 PRO A C 1
ATOM 3923 O O . PRO A 1 499 ? 45.043 32.210 -8.005 1.00 49.44 499 PRO A O 1
ATOM 3926 N N . LEU A 1 500 ? 43.764 34.082 -7.930 1.00 29.31 500 LEU A N 1
ATOM 3927 C CA . LEU A 1 500 ? 44.713 35.238 -8.049 1.00 29.31 500 LEU A CA 1
ATOM 3928 C C . LEU A 1 500 ? 45.370 35.684 -9.404 1.00 29.31 500 LEU A C 1
ATOM 3930 O O . LEU A 1 500 ? 46.411 35.173 -9.790 1.00 29.31 500 LEU A O 1
ATOM 3934 N N . LEU A 1 501 ? 44.811 36.798 -9.947 1.00 26.50 501 LEU A N 1
ATOM 3935 C CA . LEU A 1 501 ? 45.387 38.045 -10.562 1.00 26.50 501 LEU A CA 1
ATOM 3936 C C . LEU A 1 501 ? 46.232 38.034 -11.875 1.00 26.50 501 LEU A C 1
ATOM 3938 O O . LEU A 1 501 ? 46.951 37.074 -12.113 1.00 26.50 501 LEU A O 1
ATOM 3942 N N . PRO A 1 502 ? 46.339 39.166 -12.633 1.00 34.97 502 PRO A N 1
ATOM 3943 C CA . PRO A 1 502 ? 45.385 40.256 -12.906 1.00 34.97 502 PRO A CA 1
ATOM 3944 C C . PRO A 1 502 ? 45.161 40.552 -14.419 1.00 34.97 502 PRO A C 1
ATOM 3946 O O . PRO A 1 502 ? 45.847 40.051 -15.301 1.00 34.97 502 PRO A O 1
ATOM 3949 N N . LEU A 1 503 ? 44.156 41.401 -14.657 1.00 34.00 503 LEU A N 1
ATOM 3950 C CA . LEU A 1 503 ? 43.679 42.042 -15.893 1.00 34.00 503 LEU A CA 1
ATOM 3951 C C . LEU A 1 503 ? 44.689 42.277 -17.035 1.00 34.00 503 LEU A C 1
ATOM 3953 O O . LEU A 1 503 ? 45.644 43.022 -16.855 1.00 34.00 503 LEU A O 1
ATOM 3957 N N . GLU A 1 504 ? 44.312 41.861 -18.251 1.00 24.36 504 GLU A N 1
ATOM 3958 C CA . GLU A 1 504 ? 44.345 42.743 -19.425 1.00 24.36 504 GLU A CA 1
ATOM 3959 C C . GLU A 1 504 ? 43.314 42.324 -20.491 1.00 24.36 504 GLU A C 1
ATOM 3961 O O . GLU A 1 504 ? 42.904 41.171 -20.609 1.00 24.36 504 GLU A O 1
ATOM 3966 N N . SER A 1 505 ? 42.821 43.347 -21.177 1.00 29.75 505 SER A N 1
ATOM 3967 C CA . SER A 1 505 ? 41.665 43.457 -22.067 1.00 29.75 505 SER A CA 1
ATOM 3968 C C . SER A 1 505 ? 41.472 42.363 -23.122 1.00 29.75 505 SER A C 1
ATOM 3970 O O . SER A 1 505 ? 42.387 42.107 -23.892 1.00 29.75 505 SER A O 1
ATOM 3972 N N . ILE A 1 506 ? 40.224 41.903 -23.296 1.00 26.97 506 ILE A N 1
ATOM 3973 C CA . ILE A 1 506 ? 39.537 41.906 -24.601 1.00 26.97 506 ILE A CA 1
ATOM 3974 C C . ILE A 1 506 ? 38.040 42.166 -24.376 1.00 26.97 506 ILE A C 1
ATOM 3976 O O . ILE A 1 506 ? 37.352 41.530 -23.580 1.00 26.97 506 ILE A O 1
ATOM 3980 N N . SER A 1 507 ? 37.582 43.178 -25.095 1.00 28.36 507 SER A N 1
ATOM 3981 C CA . SER A 1 507 ? 36.261 43.779 -25.162 1.00 28.36 507 SER A CA 1
ATOM 3982 C C . SER A 1 507 ? 35.208 42.901 -25.846 1.00 28.36 507 SER A C 1
ATOM 3984 O O . SER A 1 507 ? 35.390 42.509 -26.996 1.00 28.36 507 SER A O 1
ATOM 3986 N N . SER A 1 508 ? 34.058 42.721 -25.195 1.00 27.89 508 SER A N 1
ATOM 3987 C CA . SER A 1 508 ? 32.729 42.793 -25.826 1.00 27.89 508 SER A CA 1
ATOM 3988 C C . SER A 1 508 ? 31.666 42.896 -24.726 1.00 27.89 508 SER A C 1
ATOM 3990 O O . SER A 1 508 ? 31.446 41.978 -23.935 1.00 27.89 508 SER A O 1
ATOM 3992 N N . SER A 1 509 ? 31.096 44.088 -24.603 1.00 28.58 509 SER A N 1
ATOM 3993 C CA . SER A 1 509 ? 30.214 44.557 -23.537 1.00 28.58 509 SER A CA 1
ATOM 3994 C C . SER A 1 509 ? 28.740 44.209 -23.778 1.00 28.58 509 SER A C 1
ATOM 3996 O O . SER A 1 509 ? 28.131 44.697 -24.720 1.00 28.58 509 SER A O 1
ATOM 3998 N N . ARG A 1 510 ? 28.224 43.370 -22.870 1.00 30.95 510 ARG A N 1
ATOM 3999 C CA . ARG A 1 510 ? 26.927 43.377 -22.157 1.00 30.95 510 ARG A CA 1
ATOM 4000 C C . ARG A 1 510 ? 25.838 44.363 -22.617 1.00 30.95 510 ARG A C 1
ATOM 4002 O O . ARG A 1 510 ? 26.011 45.568 -22.470 1.00 30.95 510 ARG A O 1
ATOM 4009 N N . ASP A 1 511 ? 24.661 43.805 -22.898 1.00 25.97 511 ASP A N 1
ATOM 4010 C CA . ASP A 1 511 ? 23.377 44.415 -22.540 1.00 25.97 511 ASP A CA 1
ATOM 4011 C C . ASP A 1 511 ? 23.004 44.011 -21.100 1.00 25.97 511 ASP A C 1
ATOM 4013 O O . ASP A 1 511 ? 23.012 42.833 -20.731 1.00 25.97 511 ASP A O 1
ATOM 4017 N N . GLU A 1 512 ? 22.727 45.020 -20.272 1.00 27.50 512 GLU A N 1
ATOM 4018 C CA . GLU A 1 512 ? 22.193 44.910 -18.914 1.00 27.50 512 GLU A CA 1
ATOM 4019 C C . GLU A 1 512 ? 20.750 44.380 -18.932 1.00 27.50 512 GLU A C 1
ATOM 4021 O O . GLU A 1 512 ? 19.892 44.933 -19.616 1.00 27.50 512 GLU A O 1
ATOM 4026 N N . VAL A 1 513 ? 20.424 43.425 -18.055 1.00 26.91 513 VAL A N 1
ATOM 4027 C CA . VAL A 1 513 ? 19.066 43.332 -17.499 1.00 26.91 513 VAL A CA 1
ATOM 4028 C C . VAL A 1 513 ? 19.158 43.626 -16.010 1.00 26.91 513 VAL A C 1
ATOM 4030 O O . VAL A 1 513 ? 19.651 42.827 -15.214 1.00 26.91 513 VAL A O 1
ATOM 4033 N N . ARG A 1 514 ? 18.711 44.834 -15.661 1.00 23.70 514 ARG A N 1
ATOM 4034 C CA . ARG A 1 514 ? 18.560 45.331 -14.295 1.00 23.70 514 ARG A CA 1
ATOM 4035 C C . ARG A 1 514 ? 17.454 44.570 -13.570 1.00 23.70 514 ARG A C 1
ATOM 4037 O O . ARG A 1 514 ? 16.345 44.430 -14.081 1.00 23.70 514 ARG A O 1
ATOM 4044 N N . VAL A 1 515 ? 17.737 44.184 -12.330 1.00 27.69 515 VAL A N 1
ATOM 4045 C CA . VAL A 1 515 ? 16.713 43.901 -11.322 1.00 27.69 515 VAL A CA 1
ATOM 4046 C C . VAL A 1 515 ? 16.089 45.240 -10.943 1.00 27.69 515 VAL A C 1
ATOM 4048 O O . VAL A 1 515 ? 16.738 46.079 -10.324 1.00 27.69 515 VAL A O 1
ATOM 4051 N N . VAL A 1 516 ? 14.844 45.460 -11.356 1.00 25.88 516 VAL A N 1
ATOM 4052 C CA . VAL A 1 516 ? 14.061 46.630 -10.956 1.00 25.88 516 VAL A CA 1
ATOM 4053 C C . VAL A 1 516 ? 13.034 46.185 -9.924 1.00 25.88 516 VAL A C 1
ATOM 4055 O O . VAL A 1 516 ? 12.006 45.599 -10.247 1.00 25.88 516 VAL A O 1
ATOM 4058 N N . SER A 1 517 ? 13.323 46.485 -8.662 1.00 32.19 517 SER A N 1
ATOM 4059 C CA . SER A 1 517 ? 12.309 46.695 -7.636 1.00 32.19 517 SER A CA 1
ATOM 4060 C C . SER A 1 517 ? 11.589 48.013 -7.936 1.00 32.19 517 SER A C 1
ATOM 4062 O O . SER A 1 517 ? 12.235 49.062 -7.942 1.00 32.19 517 SER A O 1
ATOM 4064 N N . LEU A 1 518 ? 10.274 47.984 -8.165 1.00 27.27 518 LEU A N 1
ATOM 4065 C CA . LEU A 1 518 ? 9.442 49.191 -8.216 1.00 27.27 518 LEU A CA 1
ATOM 4066 C C . LEU A 1 518 ? 8.201 49.045 -7.319 1.00 27.27 518 LEU A C 1
ATOM 4068 O O . LEU A 1 518 ? 7.656 47.946 -7.202 1.00 27.27 518 LEU A O 1
ATOM 4072 N N . PRO A 1 519 ? 7.777 50.141 -6.663 1.00 29.83 519 PRO A N 1
ATOM 4073 C CA . PRO A 1 519 ? 6.742 50.139 -5.644 1.00 29.83 519 PRO A CA 1
ATOM 4074 C C . PRO A 1 519 ? 5.321 50.290 -6.212 1.00 29.83 519 PRO A C 1
ATOM 4076 O O . PRO A 1 519 ? 5.098 50.796 -7.308 1.00 29.83 519 PRO A O 1
ATOM 4079 N N . LEU A 1 520 ? 4.371 49.865 -5.377 1.00 30.89 520 LEU A N 1
ATOM 4080 C CA . LEU A 1 520 ? 2.965 50.271 -5.254 1.00 30.89 520 LEU A CA 1
ATOM 4081 C C . LEU A 1 520 ? 2.507 51.499 -6.077 1.00 30.89 520 LEU A C 1
ATOM 4083 O O . LEU A 1 520 ? 2.874 52.626 -5.760 1.00 30.89 520 LEU A O 1
ATOM 4087 N N . THR A 1 521 ? 1.567 51.280 -7.011 1.00 31.08 521 THR A N 1
ATOM 4088 C CA . THR A 1 521 ? 0.172 51.806 -7.054 1.00 31.08 521 THR A CA 1
ATOM 4089 C C . THR A 1 521 ? -0.346 52.244 -8.436 1.00 31.08 521 THR A C 1
ATOM 4091 O O . THR A 1 521 ? 0.334 52.919 -9.196 1.00 31.08 521 THR A O 1
ATOM 4094 N N . LYS A 1 522 ? -1.644 51.932 -8.634 1.00 30.47 522 LYS A N 1
ATOM 4095 C CA . LYS A 1 522 ? -2.641 52.441 -9.603 1.00 30.47 522 LYS A CA 1
ATOM 4096 C C . LYS A 1 522 ? -2.534 51.967 -11.062 1.00 30.47 522 LYS A C 1
ATOM 4098 O O . LYS A 1 522 ? -1.771 52.509 -11.843 1.00 30.47 522 LYS A O 1
ATOM 4103 N N . TYR A 1 523 ? -3.402 51.029 -11.453 1.00 27.17 523 TYR A N 1
ATOM 4104 C CA . TYR A 1 523 ? -4.662 51.279 -12.187 1.00 27.17 523 TYR A CA 1
ATOM 4105 C C . TYR A 1 523 ? -5.283 49.931 -12.618 1.00 27.17 523 TYR A C 1
ATOM 4107 O O . TYR A 1 523 ? -4.596 49.065 -13.148 1.00 27.17 523 TYR A O 1
ATOM 4115 N N . ALA A 1 524 ? -6.581 49.749 -12.353 1.00 30.02 524 ALA A N 1
ATOM 4116 C CA . ALA A 1 524 ? -7.405 48.647 -12.870 1.00 30.02 524 ALA A CA 1
ATOM 4117 C C . ALA A 1 524 ? -7.717 48.861 -14.374 1.00 30.02 524 ALA A C 1
ATOM 4119 O O . ALA A 1 524 ? -7.585 49.998 -14.838 1.00 30.02 524 ALA A O 1
ATOM 4120 N N . PRO A 1 525 ? -8.159 47.833 -15.134 1.00 37.44 525 PRO A N 1
ATOM 4121 C CA . PRO A 1 525 ? -9.595 47.511 -15.137 1.00 37.44 525 PRO A CA 1
ATOM 4122 C C . PRO A 1 525 ? -9.972 46.017 -15.296 1.00 37.44 525 PRO A C 1
ATOM 4124 O O . PRO A 1 525 ? -9.255 45.228 -15.894 1.00 37.44 525 PRO A O 1
ATOM 4127 N N . ALA A 1 526 ? -11.159 45.710 -14.753 1.00 29.11 526 ALA A N 1
ATOM 4128 C CA . ALA A 1 526 ? -12.211 44.781 -15.191 1.00 29.11 526 ALA A CA 1
ATOM 4129 C C . ALA A 1 526 ? -11.845 43.387 -15.768 1.00 29.11 526 ALA A C 1
ATOM 4131 O O . ALA A 1 526 ? -11.191 43.279 -16.796 1.00 29.11 526 ALA A O 1
ATOM 4132 N N . TRP A 1 527 ? -12.436 42.326 -15.196 1.00 26.92 527 TRP A N 1
ATOM 4133 C CA . TRP A 1 527 ? -13.586 41.594 -15.770 1.00 26.92 527 TRP A CA 1
ATOM 4134 C C . TRP A 1 527 ? -14.168 40.595 -14.740 1.00 26.92 527 TRP A C 1
ATOM 4136 O O . TRP A 1 527 ? -13.460 39.777 -14.163 1.00 26.92 527 TRP A O 1
ATOM 4146 N N . SER A 1 528 ? -15.485 40.726 -14.541 1.00 27.52 528 SER A N 1
ATOM 4147 C CA . SER A 1 528 ? -16.493 39.728 -14.131 1.00 27.52 528 SER A CA 1
ATOM 4148 C C . SER A 1 528 ? -16.263 38.840 -12.897 1.00 27.52 528 SER A C 1
ATOM 4150 O O . SER A 1 528 ? -15.743 37.729 -12.982 1.00 27.52 528 SER A O 1
ATOM 4152 N N . SER A 1 529 ? -16.832 39.287 -11.777 1.00 29.17 529 SER A N 1
ATOM 4153 C CA . SER A 1 529 ? -17.321 38.471 -10.665 1.00 29.17 529 SER A CA 1
ATOM 4154 C C . SER A 1 529 ? -18.644 37.781 -11.030 1.00 29.17 529 SER A C 1
ATOM 4156 O O . SER A 1 529 ? -19.565 38.399 -11.565 1.00 29.17 529 SER A O 1
ATOM 4158 N N . VAL A 1 530 ? -18.733 36.489 -10.711 1.00 28.83 530 VAL A N 1
ATOM 4159 C CA . VAL A 1 530 ? -19.972 35.705 -10.702 1.00 28.83 530 VAL A CA 1
ATOM 4160 C C . VAL A 1 530 ? -20.782 36.095 -9.466 1.00 28.83 530 VAL A C 1
ATOM 4162 O O . VAL A 1 530 ? -20.273 36.101 -8.347 1.00 28.83 530 VAL A O 1
ATOM 4165 N N . VAL A 1 531 ? -22.039 36.455 -9.707 1.00 30.22 531 VAL A N 1
ATOM 4166 C CA . VAL A 1 531 ? -23.046 36.867 -8.729 1.00 30.22 531 VAL A CA 1
ATOM 4167 C C . VAL A 1 531 ? -23.642 35.625 -8.060 1.00 30.22 531 VAL A C 1
ATOM 4169 O O . VAL A 1 531 ? -24.204 34.772 -8.743 1.00 30.22 531 VAL A O 1
ATOM 4172 N N . ILE A 1 532 ? -23.559 35.545 -6.730 1.00 32.34 532 ILE A N 1
ATOM 4173 C CA . ILE A 1 532 ? -24.501 34.778 -5.904 1.00 32.34 532 ILE A CA 1
ATOM 4174 C C . ILE A 1 532 ? -25.545 35.793 -5.442 1.00 32.34 532 ILE A C 1
ATOM 4176 O O . ILE A 1 532 ? -25.207 36.779 -4.790 1.00 32.34 532 ILE A O 1
ATOM 4180 N N . GLY A 1 533 ? -26.785 35.604 -5.889 1.00 29.36 533 GLY A N 1
ATOM 4181 C CA . GLY A 1 533 ? -27.902 36.483 -5.577 1.00 29.36 533 GLY A CA 1
ATOM 4182 C C . GLY A 1 533 ? -28.505 36.153 -4.218 1.00 29.36 533 GLY A C 1
ATOM 4183 O O . GLY A 1 533 ? -29.043 35.066 -4.045 1.00 29.36 533 GLY A O 1
ATOM 4184 N N . ASP A 1 534 ? -28.467 37.128 -3.315 1.00 32.50 534 ASP A N 1
ATOM 4185 C CA . ASP A 1 534 ? -29.426 37.268 -2.223 1.00 32.50 534 ASP A CA 1
ATOM 4186 C C . ASP A 1 534 ? -30.384 38.407 -2.589 1.00 32.50 534 ASP A C 1
ATOM 4188 O O . ASP A 1 534 ? -29.999 39.575 -2.671 1.00 32.50 534 ASP A O 1
ATOM 4192 N N . THR A 1 535 ? -31.648 38.064 -2.816 1.00 33.41 535 THR A N 1
ATOM 4193 C CA . THR A 1 535 ? -32.766 39.011 -2.803 1.00 33.41 535 THR A CA 1
ATOM 4194 C C . THR A 1 535 ? -33.679 38.621 -1.655 1.00 33.41 535 THR A C 1
ATOM 4196 O O . THR A 1 535 ? -34.329 37.578 -1.706 1.00 33.41 535 THR A O 1
ATOM 4199 N N . GLY A 1 536 ? -33.711 39.457 -0.620 1.00 31.62 536 GLY A N 1
ATOM 4200 C CA . GLY A 1 536 ? -34.681 39.350 0.461 1.00 31.62 536 GLY A CA 1
ATOM 4201 C C . GLY A 1 536 ? -36.092 39.749 0.030 1.00 31.62 536 GLY A C 1
ATOM 4202 O O . GLY A 1 536 ? -36.298 40.349 -1.024 1.00 31.62 536 GLY A O 1
ATOM 4203 N N . THR A 1 537 ? -37.067 39.439 0.881 1.00 33.47 537 THR A N 1
ATOM 4204 C CA . THR A 1 537 ? -38.313 40.201 1.044 1.00 33.47 537 THR A CA 1
ATOM 4205 C C . THR A 1 537 ? -39.022 39.747 2.328 1.00 33.47 537 THR A C 1
ATOM 4207 O O . THR A 1 537 ? -39.414 38.590 2.415 1.00 33.47 537 THR A O 1
ATOM 4210 N N . TRP A 1 538 ? -39.189 40.712 3.246 1.00 34.41 538 TRP A N 1
ATOM 4211 C CA . TRP A 1 538 ? -40.045 40.770 4.450 1.00 34.41 538 TRP A CA 1
ATOM 4212 C C . TRP A 1 538 ? -39.737 39.872 5.652 1.00 34.41 538 TRP A C 1
ATOM 4214 O O . TRP A 1 538 ? -39.840 38.633 5.550 1.00 34.41 538 TRP A O 1
#

pLDDT: mean 71.45, std 22.81, range [23.7, 96.38]